Protein AF-A0A0F9RWS5-F1 (afdb_monomer_lite)

Sequence (617 aa):
MSKTLENGSFQDAVGTVVNAGTIEFVLSHDAMIIAGGQVAPTRVTATLDSSGDMPSAFTILANDELTPSGTFYLTTVFDSNGARVFGPERWVFSGATPIDLDTLTPTIIDPAFANPVLQDPSAAQTITGFGLTTTSTAPLTIDTETVGLWNKVRVVDGTKFAQTGVGIQAAIDDLPAAGGTVFLPEATYSVAATITIVKHNVFLVGVGSGLENIQSPTHAPTRIQWTGASGSDMIRWGNVSADRIAGGGAINLELDAADIADRCLHITEFQHMYFERISCFRPVVEGITLDQLATPPTEGACGHSSFHKVQVWARNAAGDNAANGLGIRGTADSDPNGITQIKFYDFRAEVDDGFAIVHVSGDGITFFGVDAFKTGSGSTIRFAPDDSTEPFTVYMKSALFGSIDIVSNLGTGQFIVIETHGGLTQTGTGAGDAHVWRPSDQTRTSNRTEVFNHPYVVAPLEAQASNVPHWIMKQVDFGDMTAAATADTFTLWSLPTNTMIHDIVGTVVTAWAGGSISAAVASVGTNGGAANDLTLDDNFFGTGARYELHDATANGGKGTLLFDATDKFAPHFITSATTIEIQMDLTGDNHVNATAGRARIYALVSRPFGNSTLEAN

Radius of gyration: 44.42 Å; chains: 1; bounding box: 78×74×135 Å

Secondary structure (DSSP, 8-state):
-PEEEE----B-TTS-B-TT-EEEEEESS--EETTT-PBPPSEEEEE--TTSPPPTT-EE--GGGEESTT--EEEEEE-TTS-EEEEEEEE---SSSSEEGGG---B------SS------SS-----SS------SS----SS---S-BTTEEE--SSSS-SBHHHHHHHHHTS-TT-EEEEE-SEEEEESS-EEE-STTEEEEES---TT-TT-----SEEEEE-S-SS-EEEEES-SSSPPEESEEEEEEEEE-TTT-SEEEEEESEES-EEEEEEEE--SSEEEEEE--S--SSS--SB--EEEEEEEEE----STTPPEEEEEE--SSS-TTSSB--EEEEEEEEESSS-SEE---SBS-EEEEEEEEE-SSSEEEEE--SS--S--EEEEEEEEESEEEE-S-PPTT-EEEEE-SS---B----SS---EE-TTGGG------------------TT---SS-EEEEEEEEGGGSPTT-SEEEEEEEEEETTPEEEEEEEEEEEEEESS-EEEEEEEEES----GGG------TTSS-S-EEE--------TT-BSS-TTSPPPS-EE--SSEEEEEEEEEES-SSS--EEEEEEEEEEE-PPP--TTS--

Foldseek 3Di:
DWFFEKFQQDAFPVRHAQAQKKKKWAKPDWWAFQVPRDIADRMDMATAHRRNMGDRPDTHQFQVRIPPHPMWIQMWIAHNVRHTRDTRFTWGGDDHHPDYNVPTDTDDDPVPVVDPDPDDDPDDDDDPPDDDDDPDPDDDDDPDDDDCDDLQEGECPCPNFRLALRSQLVSLVPGPLQHHEYEYEQDEHEYAAEREHAGAAHAYEYPAAPLVDPPDPDGFSAEYAYPHAAPAENYEYHDLDLDAHEHYEYEGYEFEPPLGYQESYEYEFYYNYEAENYEFENHAAEDYEAEYNDDHPDAATAEDYEHYSYEYEQEPDPDPRGYEYYEYAFPLPDRLRGHEQYEYHQYEYETEAYAPYDADEHANYEYHEYHFHYNYDDANYEHDPSNDLDAHEYEDDYADDGEYEYEAPHHEPHEYEDEYPDDYDYDYPHPYPYDYDYPPPLPDDDDDDDDPPDPPPPVPPLPDAAQDWDKDKDKDWLVQDDAQDQKHKDFGDWHAAQKKWQDKWKFWQAWFFFWDQQAKKKKKAADDDDCPPDPDDPPPDPPDRIDIQDDDRDPDDHGDIRADPVSDDPGIDHDRHRTITIMMMGGTDRNNGGDTTMMMMMITIHHDPPPPVPPPD

Structure (mmCIF, N/CA/C/O backbone):
data_AF-A0A0F9RWS5-F1
#
_entry.id   AF-A0A0F9RWS5-F1
#
loop_
_atom_site.group_PDB
_atom_site.id
_atom_site.type_symbol
_atom_site.label_atom_id
_atom_site.label_alt_id
_atom_site.label_comp_id
_atom_site.label_asym_id
_atom_site.label_entity_id
_atom_site.label_seq_id
_atom_site.pdbx_PDB_ins_code
_atom_site.Cartn_x
_atom_site.Cartn_y
_atom_site.Cartn_z
_atom_site.occupancy
_atom_site.B_iso_or_equiv
_atom_site.auth_seq_id
_atom_site.auth_comp_id
_atom_site.auth_asym_id
_atom_site.auth_atom_id
_atom_site.pdbx_PDB_model_num
ATOM 1 N N . MET A 1 1 ? -36.339 -42.881 49.158 1.00 79.25 1 MET A N 1
ATOM 2 C CA . MET A 1 1 ? -36.949 -42.977 50.495 1.00 79.25 1 MET A CA 1
ATOM 3 C C . MET A 1 1 ? -36.616 -41.683 51.197 1.00 79.25 1 MET A C 1
ATOM 5 O O . MET A 1 1 ? -35.447 -41.474 51.459 1.00 79.25 1 MET A O 1
ATOM 9 N N . SER A 1 2 ? -37.601 -40.835 51.493 1.00 92.81 2 SER A N 1
ATOM 10 C CA . SER A 1 2 ? -37.343 -39.513 52.081 1.00 92.81 2 SER A CA 1
ATOM 11 C C . SER A 1 2 ? -36.365 -39.570 53.262 1.00 92.81 2 SER A C 1
ATOM 13 O O . SER A 1 2 ? -36.495 -40.443 54.125 1.00 92.81 2 SER A O 1
ATOM 15 N N . LYS A 1 3 ? -35.415 -38.636 53.308 1.00 96.88 3 LYS A N 1
ATOM 16 C CA . LYS A 1 3 ? -34.406 -38.522 54.367 1.00 96.88 3 LYS A CA 1
ATOM 17 C C . LYS A 1 3 ? -34.879 -37.563 55.445 1.00 96.88 3 LYS A C 1
ATOM 19 O O . LYS A 1 3 ? -35.546 -36.579 55.134 1.00 96.88 3 LYS A O 1
ATOM 24 N N . THR A 1 4 ? -34.548 -37.848 56.697 1.00 97.62 4 THR A N 1
ATOM 25 C CA . THR A 1 4 ? -34.790 -36.936 57.815 1.00 97.62 4 THR A CA 1
ATOM 26 C C . THR A 1 4 ? -33.747 -35.822 57.831 1.00 97.62 4 THR A C 1
ATOM 28 O O . THR A 1 4 ? -32.583 -36.067 57.511 1.00 97.62 4 THR A O 1
ATOM 31 N N . LEU A 1 5 ? -34.165 -34.610 58.193 1.00 97.50 5 LEU A N 1
ATOM 32 C CA . LEU A 1 5 ? -33.266 -33.485 58.472 1.00 97.50 5 LEU A CA 1
ATOM 33 C C . LEU A 1 5 ? -33.192 -33.266 59.986 1.00 97.50 5 LEU A C 1
ATOM 35 O O . LEU A 1 5 ? -34.203 -33.428 60.668 1.00 97.50 5 LEU A O 1
ATOM 39 N N . GLU A 1 6 ? -32.026 -32.883 60.497 1.00 97.38 6 GLU A N 1
ATOM 40 C CA . GLU A 1 6 ? -31.828 -32.543 61.911 1.00 97.38 6 GLU A CA 1
ATOM 41 C C . GLU A 1 6 ? -30.923 -31.314 62.085 1.00 97.38 6 GLU A C 1
ATOM 43 O O . GLU A 1 6 ? -30.228 -30.917 61.147 1.00 97.38 6 GLU A O 1
ATOM 48 N N . ASN A 1 7 ? -30.961 -30.720 63.283 1.00 96.88 7 ASN A N 1
ATOM 49 C CA . ASN A 1 7 ? -30.227 -29.506 63.673 1.00 96.88 7 ASN A CA 1
ATOM 50 C C . ASN A 1 7 ? -30.513 -28.299 62.750 1.00 96.88 7 ASN A C 1
ATOM 52 O O . ASN A 1 7 ? -31.608 -28.192 62.184 1.00 96.88 7 ASN A O 1
ATOM 56 N N . GLY A 1 8 ? -29.564 -27.366 62.629 1.00 95.00 8 GLY A N 1
ATOM 57 C CA . GLY A 1 8 ? -29.637 -26.146 61.825 1.00 95.00 8 GLY A CA 1
ATOM 58 C C . GLY A 1 8 ? -29.327 -24.891 62.635 1.00 95.00 8 GLY A C 1
ATOM 59 O O . GLY A 1 8 ? -28.749 -23.950 62.088 1.00 95.00 8 GLY A O 1
ATOM 60 N N . SER A 1 9 ? -29.715 -24.870 63.920 1.00 96.44 9 SER A N 1
ATOM 61 C CA . SER A 1 9 ? -29.430 -23.796 64.880 1.00 96.44 9 SER A CA 1
ATOM 62 C C . SER A 1 9 ? -29.606 -22.389 64.295 1.00 96.44 9 SER A C 1
ATOM 64 O O . SER A 1 9 ? -28.772 -21.498 64.493 1.00 96.44 9 SER A O 1
ATOM 66 N N . PHE A 1 10 ? -30.689 -22.177 63.537 1.00 97.31 10 PHE A N 1
ATOM 67 C CA . PHE A 1 10 ? -30.873 -20.949 62.772 1.00 97.31 10 PHE A CA 1
ATOM 68 C C . PHE A 1 10 ? -31.019 -19.745 63.704 1.00 97.31 10 PHE A C 1
ATOM 70 O O . PHE A 1 10 ? -31.822 -19.738 64.643 1.00 97.31 10 PHE A O 1
ATOM 77 N N . GLN A 1 11 ? -30.259 -18.695 63.403 1.00 97.62 11 GLN A N 1
ATOM 78 C CA . GLN A 1 11 ? -30.258 -17.427 64.125 1.00 97.62 11 GLN A CA 1
ATOM 79 C C . GLN A 1 11 ? -30.484 -16.269 63.151 1.00 97.62 11 GLN A C 1
ATOM 81 O O . GLN A 1 11 ? -30.148 -16.358 61.969 1.00 97.62 11 GLN A O 1
ATOM 86 N N . ASP A 1 12 ? -31.062 -15.176 63.642 1.00 95.94 12 ASP A N 1
ATOM 87 C CA . ASP A 1 12 ? -31.137 -13.923 62.898 1.00 95.94 12 ASP A CA 1
ATOM 88 C C . ASP A 1 12 ? -29.772 -13.209 62.836 1.00 95.94 12 ASP A C 1
ATOM 90 O O . ASP A 1 12 ? -28.776 -13.638 63.422 1.00 95.94 12 ASP A O 1
ATOM 94 N N . ALA A 1 13 ? -29.719 -12.073 62.137 1.00 94.56 13 ALA A N 1
ATOM 95 C CA . ALA A 1 13 ? -28.492 -11.291 61.974 1.00 94.56 13 ALA A CA 1
ATOM 96 C C . ALA A 1 13 ? -27.904 -10.733 63.292 1.00 94.56 13 ALA A C 1
ATOM 98 O O . ALA A 1 13 ? -26.780 -10.230 63.288 1.00 94.56 13 ALA A O 1
ATOM 99 N N . VAL A 1 14 ? -28.644 -10.787 64.404 1.00 95.81 14 VAL A N 1
ATOM 100 C CA . VAL A 1 14 ? -28.212 -10.340 65.739 1.00 95.81 14 VAL A CA 1
ATOM 101 C C . VAL A 1 14 ? -27.806 -11.536 66.621 1.00 95.81 14 VAL A C 1
ATOM 103 O O . VAL A 1 14 ? -27.342 -11.345 67.744 1.00 95.81 14 VAL A O 1
ATOM 106 N N . GLY A 1 15 ? -27.925 -12.768 66.116 1.00 95.81 15 GLY A N 1
ATOM 107 C CA . GLY A 1 15 ? -27.637 -13.997 66.857 1.00 95.81 15 GLY A CA 1
ATOM 108 C C . GLY A 1 15 ? -28.808 -14.485 67.716 1.00 95.81 15 GLY A C 1
ATOM 109 O O . GLY A 1 15 ? -28.620 -15.337 68.585 1.00 95.81 15 GLY A O 1
ATOM 110 N N . THR A 1 16 ? -30.019 -13.952 67.520 1.00 97.00 16 THR A N 1
ATOM 111 C CA . THR A 1 16 ? -31.215 -14.451 68.209 1.00 97.00 16 THR A CA 1
ATOM 112 C C . THR A 1 16 ? -31.704 -15.710 67.511 1.00 97.00 16 THR A C 1
ATOM 114 O O . THR A 1 16 ? -31.925 -15.707 66.303 1.00 97.00 16 THR A O 1
ATOM 117 N N . VAL A 1 17 ? -31.913 -16.780 68.274 1.00 97.75 17 VAL A N 1
ATOM 118 C CA . VAL A 1 17 ? -32.488 -18.034 67.772 1.00 97.75 17 VAL A CA 1
ATOM 119 C C . VAL A 1 17 ? -33.854 -17.794 67.123 1.00 97.75 17 VAL A C 1
ATOM 121 O O . VAL A 1 17 ? -34.723 -17.137 67.704 1.00 97.75 17 VAL A O 1
ATOM 124 N N . VAL A 1 18 ? -34.068 -18.380 65.944 1.00 97.75 18 VAL A N 1
ATOM 125 C CA . VAL A 1 18 ? -35.318 -18.284 65.176 1.00 97.75 18 VAL A CA 1
ATOM 126 C C . VAL A 1 18 ? -36.371 -19.257 65.742 1.00 97.75 18 VAL A C 1
ATOM 128 O O . VAL A 1 18 ? -36.806 -20.206 65.091 1.00 97.75 18 VAL A O 1
ATOM 131 N N . ASN A 1 19 ? -36.783 -19.026 66.991 1.00 97.31 19 ASN A N 1
ATOM 132 C CA . ASN A 1 19 ? -37.771 -19.844 67.701 1.00 97.31 19 ASN A CA 1
ATOM 133 C C . ASN A 1 19 ? -39.143 -19.784 67.008 1.00 97.31 19 ASN A C 1
ATOM 135 O O . ASN A 1 19 ? -39.688 -18.693 66.803 1.00 97.31 19 ASN A O 1
ATOM 139 N N . ALA A 1 20 ? -39.711 -20.953 66.690 1.00 96.50 20 ALA A N 1
ATOM 140 C CA . ALA A 1 20 ? -40.995 -21.090 65.995 1.00 96.50 20 ALA A CA 1
ATOM 141 C C . ALA A 1 20 ? -41.047 -20.369 64.631 1.00 96.50 20 ALA A C 1
ATOM 143 O O . ALA A 1 20 ? -42.126 -20.009 64.153 1.00 96.50 20 ALA A O 1
ATOM 144 N N . GLY A 1 21 ? -39.888 -20.151 64.002 1.00 97.81 21 GLY A N 1
ATOM 145 C CA . GLY A 1 21 ? -39.811 -19.693 62.620 1.00 97.81 21 GLY A CA 1
ATOM 146 C C . GLY A 1 21 ? -40.215 -20.770 61.622 1.00 97.81 21 GLY A C 1
ATOM 147 O O . GLY A 1 21 ? -40.541 -21.903 61.983 1.00 97.81 21 GLY A O 1
ATOM 148 N N . THR A 1 22 ? -40.173 -20.425 60.340 1.00 98.31 22 THR A N 1
ATOM 149 C CA . THR A 1 22 ? -40.426 -21.376 59.254 1.00 98.31 22 THR A CA 1
ATOM 150 C C . THR A 1 22 ? -39.248 -21.433 58.303 1.00 98.31 22 THR A C 1
ATOM 152 O O . THR A 1 22 ? -38.677 -20.409 57.949 1.00 98.31 22 THR A O 1
ATOM 155 N N . ILE A 1 23 ? -38.890 -22.634 57.869 1.00 98.25 23 ILE A N 1
ATOM 156 C CA . ILE A 1 23 ? -37.922 -22.856 56.799 1.00 98.25 23 ILE A CA 1
ATOM 157 C C . ILE A 1 23 ? -38.653 -23.420 55.590 1.00 98.25 23 ILE A C 1
ATOM 159 O O . ILE A 1 23 ? -39.467 -24.339 55.699 1.00 98.25 23 ILE A O 1
ATOM 163 N N . GLU A 1 24 ? -38.394 -22.823 54.436 1.00 98.31 24 GLU A N 1
ATOM 164 C CA . GLU A 1 24 ? -38.979 -23.182 53.156 1.00 98.31 24 GLU A CA 1
ATOM 165 C C . GLU A 1 24 ? -37.900 -23.735 52.231 1.00 98.31 24 GLU A C 1
ATOM 167 O O . GLU A 1 24 ? -36.889 -23.078 51.990 1.00 98.31 24 GLU A O 1
ATOM 172 N N . PHE A 1 25 ? -38.159 -24.916 51.672 1.00 98.00 25 PHE A N 1
ATOM 173 C CA . PHE A 1 25 ? -37.342 -25.559 50.653 1.00 98.00 25 PHE A CA 1
ATOM 174 C C . PHE A 1 25 ? -38.109 -25.569 49.329 1.00 98.00 25 PHE A C 1
ATOM 176 O O . PHE A 1 25 ? -39.151 -26.223 49.223 1.00 98.00 25 PHE A O 1
ATOM 183 N N . VAL A 1 26 ? -37.598 -24.874 48.310 1.00 97.69 26 VAL A N 1
ATOM 184 C CA . VAL A 1 26 ? -38.180 -24.864 46.956 1.00 97.69 26 VAL A CA 1
ATOM 185 C C . VAL A 1 26 ? -37.253 -25.580 45.983 1.00 97.69 26 VAL A C 1
ATOM 187 O O . VAL A 1 26 ? -36.113 -25.170 45.800 1.00 97.69 26 VAL A O 1
ATOM 190 N N . LEU A 1 27 ? -37.724 -26.645 45.344 1.00 97.56 27 LEU A N 1
ATOM 191 C CA . LEU A 1 27 ? -36.936 -27.402 44.376 1.00 97.56 27 LEU A CA 1
ATOM 192 C C . LEU A 1 27 ? -36.651 -26.556 43.120 1.00 97.56 27 LEU A C 1
ATOM 194 O O . LEU A 1 27 ? -37.535 -25.861 42.620 1.00 97.56 27 LEU A O 1
ATOM 198 N N . SER A 1 28 ? -35.426 -26.633 42.594 1.00 96.06 28 SER A N 1
ATOM 199 C CA . SER A 1 28 ? -34.939 -25.831 41.459 1.00 96.06 28 SER A CA 1
ATOM 200 C C . SER A 1 28 ? -35.735 -25.994 40.161 1.00 96.06 28 SER A C 1
ATOM 202 O O . SER A 1 28 ? -35.737 -25.097 39.321 1.00 96.06 28 SER A O 1
ATOM 204 N N . HIS A 1 29 ? -36.366 -27.149 39.973 1.00 93.81 29 HIS A N 1
ATOM 205 C CA . HIS A 1 29 ? -37.244 -27.488 38.855 1.00 93.81 29 HIS A CA 1
ATOM 206 C C . HIS A 1 29 ? -38.007 -28.773 39.197 1.00 93.81 29 HIS A C 1
ATOM 208 O O . HIS A 1 29 ? -37.617 -29.496 40.116 1.00 93.81 29 HIS A O 1
ATOM 214 N N . ASP A 1 30 ? -39.059 -29.088 38.441 1.00 95.62 30 ASP A N 1
ATOM 215 C CA . ASP A 1 30 ? -39.782 -30.350 38.601 1.00 95.62 30 ASP A CA 1
ATOM 216 C C . ASP A 1 30 ? -38.818 -31.545 38.500 1.00 95.62 30 ASP A C 1
ATOM 218 O O . ASP A 1 30 ? -37.906 -31.582 37.664 1.00 95.62 30 ASP A O 1
ATOM 222 N N . ALA A 1 31 ? -39.010 -32.523 39.381 1.00 96.69 31 ALA A N 1
ATOM 223 C CA . ALA A 1 31 ? -38.247 -33.762 39.400 1.00 96.69 31 ALA A CA 1
ATOM 224 C C . ALA A 1 31 ? -39.155 -34.935 39.767 1.00 96.69 31 ALA A C 1
ATOM 226 O O . ALA A 1 31 ? -40.204 -34.764 40.385 1.00 96.69 31 ALA A O 1
ATOM 227 N N . MET A 1 32 ? -38.744 -36.141 39.402 1.00 96.12 32 MET A N 1
ATOM 228 C CA . MET A 1 32 ? -39.403 -37.392 39.747 1.00 96.12 32 MET A CA 1
ATOM 229 C C . MET A 1 32 ? -38.599 -38.144 40.805 1.00 96.12 32 MET A C 1
ATOM 231 O O . MET A 1 32 ? -37.370 -38.130 40.799 1.00 96.12 32 MET A O 1
ATOM 235 N N . ILE A 1 33 ? -39.291 -38.857 41.687 1.00 96.38 33 ILE A N 1
ATOM 236 C CA . ILE A 1 33 ? -38.675 -39.744 42.677 1.00 96.38 33 ILE A CA 1
ATOM 237 C C . ILE A 1 33 ? -38.151 -40.994 41.962 1.00 96.38 33 ILE A C 1
ATOM 239 O O . ILE A 1 33 ? -38.939 -41.739 41.373 1.00 96.38 33 ILE A O 1
ATOM 243 N N . ILE A 1 34 ? -36.850 -41.279 42.064 1.00 93.94 34 ILE A N 1
ATOM 244 C CA . ILE A 1 34 ? -36.201 -42.405 41.361 1.00 93.94 34 ILE A CA 1
ATOM 245 C C . ILE A 1 34 ? -36.878 -43.751 41.680 1.00 93.94 34 ILE A C 1
ATOM 247 O O . ILE A 1 34 ? -37.097 -44.568 40.791 1.00 93.94 34 ILE A O 1
ATOM 251 N N . ALA A 1 35 ? -37.256 -43.979 42.941 1.00 90.31 35 ALA A N 1
ATOM 252 C CA . ALA A 1 35 ? -37.804 -45.257 43.403 1.00 90.31 35 ALA A CA 1
ATOM 253 C C . ALA A 1 35 ? -39.303 -45.477 43.102 1.00 90.31 35 ALA A C 1
ATOM 255 O O . ALA A 1 35 ? -39.814 -46.561 43.378 1.00 90.31 35 ALA A O 1
ATOM 256 N N . GLY A 1 36 ? -40.028 -44.478 42.581 1.00 84.19 36 GLY A N 1
ATOM 257 C CA . GLY A 1 36 ? -41.494 -44.560 42.473 1.00 84.19 36 GLY A CA 1
ATOM 258 C C . GLY A 1 36 ? -42.148 -43.753 41.353 1.00 84.19 36 GLY A C 1
ATOM 259 O O . GLY A 1 36 ? -43.361 -43.836 41.193 1.00 84.19 36 GLY A O 1
ATOM 260 N N . GLY A 1 37 ? -41.385 -42.968 40.587 1.00 84.12 37 GLY A N 1
ATOM 261 C CA . GLY A 1 37 ? -41.868 -42.246 39.407 1.00 84.12 37 GLY A CA 1
ATOM 262 C C . GLY A 1 37 ? -42.876 -41.120 39.674 1.00 84.12 37 GLY A C 1
ATOM 263 O O . GLY A 1 37 ? -43.407 -40.554 38.726 1.00 84.12 37 GLY A O 1
ATOM 264 N N . GLN A 1 38 ? -43.162 -40.779 40.932 1.00 89.44 38 GLN A N 1
ATOM 265 C CA . GLN A 1 38 ? -44.035 -39.653 41.274 1.00 89.44 38 GLN A CA 1
ATOM 266 C C . GLN A 1 38 ? -43.280 -38.325 41.181 1.00 89.44 38 GLN A C 1
ATOM 268 O O . GLN A 1 38 ? -42.076 -38.282 41.434 1.00 89.44 38 GLN A O 1
ATOM 273 N N . VAL A 1 39 ? -43.993 -37.249 40.844 1.00 91.81 39 VAL A N 1
ATOM 274 C CA . VAL A 1 39 ? -43.450 -35.883 40.852 1.00 91.81 39 VAL A CA 1
ATOM 275 C C . VAL A 1 39 ? -43.158 -35.475 42.298 1.00 91.81 39 VAL A C 1
ATOM 277 O O . VAL A 1 39 ? -44.025 -35.582 43.165 1.00 91.81 39 VAL A O 1
ATOM 280 N N . ALA A 1 40 ? -41.927 -35.047 42.563 1.00 93.88 40 ALA A N 1
ATOM 281 C CA . ALA A 1 40 ? -41.498 -34.554 43.862 1.00 93.88 40 ALA A CA 1
ATOM 282 C C . ALA A 1 40 ? -42.213 -33.231 44.197 1.00 93.88 40 ALA A C 1
ATOM 284 O O . ALA A 1 40 ? -42.385 -32.399 43.304 1.00 93.88 40 ALA A O 1
ATOM 285 N N . PRO A 1 41 ? -42.612 -32.991 45.459 1.00 93.88 41 PRO A N 1
ATOM 286 C CA . PRO A 1 41 ? -43.183 -31.710 45.853 1.00 93.88 41 PRO A CA 1
ATOM 287 C C . PRO A 1 41 ? -42.212 -30.560 45.569 1.00 93.88 41 PRO A C 1
ATOM 289 O O . PRO A 1 41 ? -41.086 -30.551 46.065 1.00 93.88 41 PRO A O 1
ATOM 292 N N . THR A 1 42 ? -42.666 -29.566 44.804 1.00 96.06 42 THR A N 1
ATOM 293 C CA . THR A 1 42 ? -41.857 -28.392 44.444 1.00 96.06 42 THR A CA 1
ATOM 294 C C . THR A 1 42 ? -41.530 -27.520 45.658 1.00 96.06 42 THR A C 1
ATOM 296 O O . THR A 1 42 ? -40.530 -26.814 45.649 1.00 96.06 42 THR A O 1
ATOM 299 N N . ARG A 1 43 ? -42.359 -27.552 46.710 1.00 97.81 43 ARG A N 1
ATOM 300 C CA . ARG A 1 43 ? -42.190 -26.762 47.936 1.00 97.81 43 ARG A CA 1
ATOM 301 C C . ARG A 1 43 ? -42.480 -27.617 49.163 1.00 97.81 43 ARG A C 1
ATOM 303 O O . ARG A 1 43 ? -43.519 -28.273 49.215 1.00 97.81 43 ARG A O 1
ATOM 310 N N . VAL A 1 44 ? -41.596 -27.562 50.154 1.00 97.50 44 VAL A N 1
ATOM 311 C CA . VAL A 1 44 ? -41.782 -28.191 51.468 1.00 97.50 44 VAL A CA 1
ATOM 312 C C . VAL A 1 44 ? -41.431 -27.173 52.549 1.00 97.50 44 VAL A C 1
ATOM 314 O O . VAL A 1 44 ? -40.452 -26.443 52.407 1.00 97.50 44 VAL A O 1
ATOM 317 N N . THR A 1 45 ? -42.225 -27.105 53.615 1.00 97.88 45 THR A N 1
ATOM 318 C CA . THR A 1 45 ? -42.005 -26.183 54.735 1.00 97.88 45 THR A CA 1
ATOM 319 C C . THR A 1 45 ? -41.943 -26.935 56.060 1.00 97.88 45 THR A C 1
ATOM 321 O O . THR A 1 45 ? -42.652 -27.924 56.251 1.00 97.88 45 THR A O 1
ATOM 324 N N . ALA A 1 46 ? -41.107 -26.457 56.980 1.00 97.94 46 ALA A N 1
ATOM 325 C CA . ALA A 1 46 ? -41.051 -26.932 58.360 1.00 97.94 46 ALA A CA 1
ATOM 326 C C . ALA A 1 46 ? -41.106 -25.754 59.335 1.00 97.94 46 ALA A C 1
ATOM 328 O O . ALA A 1 46 ? -40.613 -24.669 59.029 1.00 97.94 46 ALA A O 1
ATOM 329 N N . THR A 1 47 ? -41.689 -25.975 60.511 1.00 98.19 47 THR A N 1
ATOM 330 C CA . THR A 1 47 ? -41.597 -25.039 61.638 1.00 98.19 47 THR A CA 1
ATOM 331 C C . THR A 1 47 ? -40.392 -25.424 62.486 1.00 98.19 47 THR A C 1
ATOM 333 O O . THR A 1 47 ? -40.280 -26.587 62.869 1.00 98.19 47 THR A O 1
ATOM 336 N N . LEU A 1 48 ? -39.511 -24.466 62.762 1.00 98.06 48 LEU A N 1
ATOM 337 C CA . LEU A 1 48 ? -38.344 -24.654 63.623 1.00 98.06 48 LEU A CA 1
ATOM 338 C C . LEU A 1 48 ? -38.773 -24.770 65.091 1.00 98.06 48 LEU A C 1
ATOM 340 O O . LEU A 1 48 ? -39.792 -24.201 65.493 1.00 98.06 48 LEU A O 1
ATOM 344 N N . ASP A 1 49 ? -38.010 -25.503 65.896 1.00 97.81 49 ASP A N 1
ATOM 345 C CA . ASP A 1 49 ? -38.291 -25.647 67.324 1.00 97.81 49 ASP A CA 1
ATOM 346 C C . ASP A 1 49 ? -37.816 -24.433 68.154 1.00 97.81 49 ASP A C 1
ATOM 348 O O . ASP A 1 49 ? -37.484 -23.369 67.623 1.00 97.81 49 ASP A O 1
ATOM 352 N N . SER A 1 50 ? -37.815 -24.560 69.487 1.00 97.50 50 SER A N 1
ATOM 353 C CA . SER A 1 50 ? -37.389 -23.473 70.378 1.00 97.50 50 SER A CA 1
ATOM 354 C C . SER A 1 50 ? -35.898 -23.142 70.323 1.00 97.50 50 SER A C 1
ATOM 356 O O . SER A 1 50 ? -35.513 -22.065 70.776 1.00 97.50 50 SER A O 1
ATOM 358 N N . SER A 1 51 ? -35.082 -24.054 69.798 1.00 97.38 51 SER A N 1
ATOM 359 C CA . SER A 1 51 ? -33.640 -23.900 69.602 1.00 97.38 51 SER A CA 1
ATOM 360 C C . SER A 1 51 ? -33.296 -23.417 68.189 1.00 97.38 51 SER A C 1
ATOM 362 O O . SER A 1 51 ? -32.132 -23.143 67.911 1.00 97.38 51 SER A O 1
ATOM 364 N N . GLY A 1 52 ? -34.296 -23.240 67.315 1.00 97.31 52 GLY A N 1
ATOM 365 C CA . GLY A 1 52 ? -34.074 -22.911 65.908 1.00 97.31 52 GLY A CA 1
ATOM 366 C C . GLY A 1 52 ? -33.634 -24.125 65.090 1.00 97.31 52 GLY A C 1
ATOM 367 O O . GLY A 1 52 ? -33.085 -23.945 64.007 1.00 97.31 52 GLY A O 1
ATOM 368 N N . ASP A 1 53 ? -33.865 -25.338 65.596 1.00 97.94 53 ASP A N 1
ATOM 369 C CA . ASP A 1 53 ? -33.496 -26.588 64.938 1.00 97.94 53 ASP A CA 1
ATOM 370 C C . ASP A 1 53 ? -34.673 -27.179 64.151 1.00 97.94 53 ASP A C 1
ATOM 372 O O . ASP A 1 53 ? -35.852 -26.871 64.379 1.00 97.94 53 ASP A O 1
ATOM 376 N N . MET A 1 54 ? -34.353 -28.064 63.207 1.00 97.88 54 MET A N 1
ATOM 377 C CA . MET A 1 54 ? -35.344 -28.863 62.496 1.00 97.88 54 MET A CA 1
ATOM 378 C C . MET A 1 54 ? -36.033 -29.878 63.416 1.00 97.88 54 MET A C 1
ATOM 380 O O . MET A 1 54 ? -35.359 -30.586 64.168 1.00 97.88 54 MET A O 1
ATOM 384 N N . PRO A 1 55 ? -37.362 -30.069 63.299 1.00 96.81 55 PRO A N 1
ATOM 385 C CA . PRO A 1 55 ? -38.040 -31.160 63.988 1.00 96.81 55 PRO A CA 1
ATOM 386 C C . PRO A 1 55 ? -37.460 -32.517 63.569 1.00 96.81 55 PRO A C 1
ATOM 388 O O . PRO A 1 55 ? -37.437 -32.833 62.382 1.00 96.81 55 PRO A O 1
ATOM 391 N N . SER A 1 56 ? -37.090 -33.366 64.532 1.00 90.12 56 SER A N 1
ATOM 392 C CA . SER A 1 56 ? -36.404 -34.655 64.293 1.00 90.12 56 SER A CA 1
ATOM 393 C C . SER A 1 56 ? -37.154 -35.659 63.400 1.00 90.12 56 SER A C 1
ATOM 395 O O . SER A 1 56 ? -36.566 -36.619 62.905 1.00 90.12 56 SER A O 1
ATOM 397 N N . ALA A 1 57 ? -38.456 -35.457 63.182 1.00 92.69 57 ALA A N 1
ATOM 398 C CA . ALA A 1 57 ? -39.291 -36.275 62.301 1.00 92.69 57 ALA A CA 1
ATOM 399 C C . ALA A 1 57 ? -39.513 -35.661 60.906 1.00 92.69 57 ALA A C 1
ATOM 401 O O . ALA A 1 57 ? -40.210 -36.257 60.081 1.00 92.69 57 ALA A O 1
ATOM 402 N N . PHE A 1 58 ? -38.983 -34.467 60.631 1.00 97.56 58 PHE A N 1
ATOM 403 C CA . PHE A 1 58 ? -39.159 -33.826 59.336 1.00 97.56 58 PHE A CA 1
ATOM 404 C C . PHE A 1 58 ? -38.394 -34.591 58.260 1.00 97.56 58 PHE A C 1
ATOM 406 O O . PHE A 1 58 ? -37.220 -34.912 58.432 1.00 97.56 58 PHE A O 1
ATOM 413 N N . THR A 1 59 ? -39.058 -34.865 57.137 1.00 97.19 59 THR A N 1
ATOM 414 C CA . THR A 1 59 ? -38.470 -35.596 56.013 1.00 97.19 59 THR A CA 1
ATOM 415 C C . THR A 1 59 ? -38.521 -34.781 54.727 1.00 97.19 59 THR A C 1
ATOM 417 O O . THR A 1 59 ? -39.472 -34.042 54.480 1.00 97.19 59 THR A O 1
ATOM 420 N N . ILE A 1 60 ? -37.499 -34.943 53.889 1.00 97.44 60 ILE A N 1
ATOM 421 C CA . ILE A 1 60 ? -37.382 -34.326 52.567 1.00 97.44 60 ILE A CA 1
ATOM 422 C C . ILE A 1 60 ? -36.924 -35.365 51.538 1.00 97.44 60 ILE A C 1
ATOM 424 O O . ILE A 1 60 ? -36.282 -36.361 51.877 1.00 97.44 60 ILE A O 1
ATOM 428 N N . LEU A 1 61 ? -37.252 -35.155 50.265 1.00 97.69 61 LEU A N 1
ATOM 429 C CA . LEU A 1 61 ? -36.666 -35.931 49.172 1.00 97.69 61 LEU A CA 1
ATOM 430 C C . LEU A 1 61 ? -35.286 -35.351 48.858 1.00 97.69 61 LEU A C 1
ATOM 432 O O . LEU A 1 61 ? -35.184 -34.231 48.371 1.00 97.69 61 LEU A O 1
ATOM 436 N N . ALA A 1 62 ? -34.218 -36.082 49.159 1.00 97.31 62 ALA A N 1
ATOM 437 C CA . ALA A 1 62 ? -32.868 -35.583 48.912 1.00 97.31 62 ALA A CA 1
ATOM 438 C C . ALA A 1 62 ? -32.523 -35.597 47.410 1.00 97.31 62 ALA A C 1
ATOM 440 O O . ALA A 1 62 ? -33.102 -36.355 46.633 1.00 97.31 62 ALA A O 1
ATOM 441 N N . ASN A 1 63 ? -31.581 -34.757 46.978 1.00 97.12 63 ASN A N 1
ATOM 442 C CA . ASN A 1 63 ? -31.257 -34.551 45.562 1.00 97.12 63 ASN A CA 1
ATOM 443 C C . ASN A 1 63 ? -30.670 -35.797 44.879 1.00 97.12 63 ASN A C 1
ATOM 445 O O . ASN A 1 63 ? -30.786 -35.938 43.665 1.00 97.12 63 ASN A O 1
ATOM 449 N N . ASP A 1 64 ? -30.094 -36.723 45.648 1.00 96.56 64 ASP A N 1
ATOM 450 C CA . ASP A 1 64 ? -29.649 -38.044 45.189 1.00 96.56 64 ASP A CA 1
ATOM 451 C C . ASP A 1 64 ? -30.789 -39.077 45.056 1.00 96.56 64 ASP A C 1
ATOM 453 O O . ASP A 1 64 ? -30.558 -40.203 44.619 1.00 96.56 64 ASP A O 1
ATOM 457 N N . GLU A 1 65 ? -32.030 -38.696 45.374 1.00 96.69 65 GLU A N 1
ATOM 458 C CA . GLU A 1 65 ? -33.242 -39.510 45.199 1.00 96.69 65 GLU A CA 1
ATOM 459 C C . GLU A 1 65 ? -34.163 -39.004 44.079 1.00 96.69 65 GLU A C 1
ATOM 461 O O . GLU A 1 65 ? -35.245 -39.563 43.852 1.00 96.69 65 GLU A O 1
ATOM 466 N N . LEU A 1 66 ? -33.741 -37.943 43.387 1.00 96.88 66 LEU A N 1
ATOM 467 C CA . LEU A 1 66 ? -34.514 -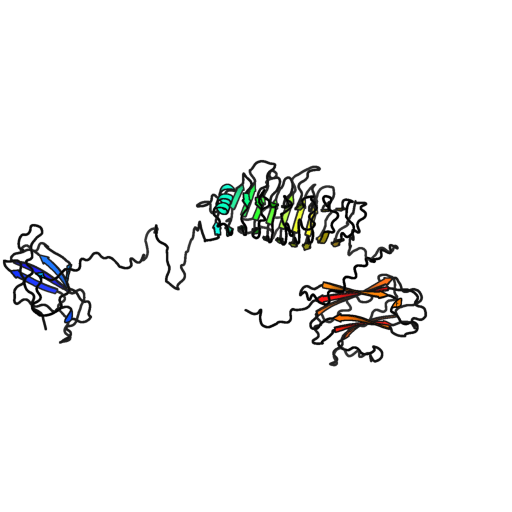37.217 42.386 1.00 96.88 66 LEU A CA 1
ATOM 468 C C . LEU A 1 66 ? -33.904 -37.363 40.984 1.00 96.88 66 LEU A C 1
ATOM 470 O O . LEU A 1 66 ? -32.687 -37.388 40.814 1.00 96.88 66 LEU A O 1
ATOM 474 N N . THR A 1 67 ? -34.763 -37.423 39.965 1.00 95.06 67 THR A N 1
ATOM 475 C CA . THR A 1 67 ? -34.386 -37.380 38.544 1.00 95.06 67 THR A CA 1
ATOM 476 C C . THR A 1 67 ? -35.175 -36.285 37.808 1.00 95.06 67 THR A C 1
ATOM 478 O O . THR A 1 67 ? -36.385 -36.203 38.001 1.00 95.06 67 THR A O 1
ATOM 481 N N . PRO A 1 68 ? -34.557 -35.442 36.960 1.00 95.06 68 PRO A N 1
ATOM 482 C CA . PRO A 1 68 ? -33.155 -35.492 36.545 1.00 95.06 68 PRO A CA 1
ATOM 483 C C . PRO A 1 68 ? -32.185 -35.113 37.674 1.00 95.06 68 PRO A C 1
ATOM 485 O O . PRO A 1 68 ? -32.541 -34.400 38.610 1.00 95.06 68 PRO A O 1
ATOM 488 N N . SER A 1 69 ? -30.951 -35.616 37.591 1.00 93.94 69 SER A N 1
ATOM 489 C CA . SER A 1 69 ? -29.863 -35.231 38.498 1.00 93.94 69 SER A CA 1
ATOM 490 C C . SER A 1 69 ? -29.538 -33.738 38.378 1.00 93.94 69 SER A C 1
ATOM 492 O O . SER A 1 69 ? -29.797 -33.131 37.342 1.00 93.94 69 SER A O 1
ATOM 494 N N . GLY A 1 70 ? -28.892 -33.160 39.394 1.00 92.94 70 GLY A N 1
ATOM 495 C CA . GLY A 1 70 ? -28.522 -31.737 39.401 1.00 92.94 70 GLY A CA 1
ATOM 496 C C . GLY A 1 70 ? -29.592 -30.816 39.991 1.00 92.94 70 GLY A C 1
ATOM 497 O O . GLY A 1 70 ? -29.418 -29.599 39.974 1.00 92.94 70 GLY A O 1
ATOM 498 N N . THR A 1 71 ? -30.659 -31.392 40.553 1.00 95.75 71 THR A N 1
ATOM 499 C CA . THR A 1 71 ? -31.602 -30.652 41.394 1.00 95.75 71 THR A CA 1
ATOM 500 C C . THR A 1 71 ? -30.900 -30.058 42.616 1.00 95.75 71 THR A C 1
ATOM 502 O O . THR A 1 71 ? -29.899 -30.583 43.111 1.00 95.75 71 THR A O 1
ATOM 505 N N . PHE A 1 72 ? -31.464 -28.974 43.128 1.00 95.81 72 PHE A N 1
ATOM 506 C CA . PHE A 1 72 ? -31.118 -28.393 44.420 1.00 95.81 72 PHE A CA 1
ATOM 507 C C . PHE A 1 72 ? -32.356 -27.737 45.031 1.00 95.81 72 PHE A C 1
ATOM 509 O O . PHE A 1 72 ? -33.349 -27.516 44.338 1.00 95.81 72 PHE A O 1
ATOM 516 N N . TYR A 1 73 ? -32.299 -27.415 46.318 1.00 96.62 73 TYR A N 1
ATOM 517 C CA . TYR A 1 73 ? -33.334 -26.642 46.994 1.00 96.62 73 TYR A CA 1
ATOM 518 C C . TYR A 1 73 ? -32.879 -25.195 47.184 1.00 96.62 73 TYR A C 1
ATOM 520 O O . TYR A 1 73 ? -31.740 -24.944 47.569 1.00 96.62 73 TYR A O 1
ATOM 528 N N . LEU A 1 74 ? -33.767 -24.245 46.897 1.00 95.81 74 LEU A N 1
ATOM 529 C CA . LEU A 1 74 ? -33.679 -22.866 47.355 1.00 95.81 74 LEU A CA 1
ATOM 530 C C . LEU A 1 74 ? -34.270 -22.804 48.762 1.00 95.81 74 LEU A C 1
ATOM 532 O O . LEU A 1 74 ? -35.483 -22.944 48.933 1.00 95.81 74 LEU A O 1
ATOM 536 N N . THR A 1 75 ? -33.402 -22.623 49.749 1.00 96.00 75 THR A N 1
ATOM 537 C CA . THR A 1 75 ? -33.748 -22.618 51.170 1.00 96.00 75 THR A CA 1
ATOM 538 C C . THR A 1 75 ? -33.894 -21.189 51.671 1.00 96.00 75 THR A C 1
ATOM 540 O O . THR A 1 75 ? -32.967 -20.392 51.530 1.00 96.00 75 THR A O 1
ATOM 543 N N . THR A 1 76 ? -35.039 -20.856 52.266 1.00 96.88 76 THR A N 1
ATOM 544 C CA . THR A 1 76 ? -35.299 -19.550 52.895 1.00 96.88 76 THR A CA 1
ATOM 545 C C . THR A 1 76 ? -35.816 -19.757 54.312 1.00 96.88 76 THR A C 1
ATOM 547 O O . THR A 1 76 ? -36.721 -20.561 54.510 1.00 96.88 76 THR A O 1
ATOM 550 N N . VAL A 1 77 ? -35.276 -19.028 55.289 1.00 97.62 77 VAL A N 1
ATOM 551 C CA . VAL A 1 77 ? -35.747 -19.073 56.683 1.00 97.62 77 VAL A CA 1
ATOM 552 C C . VAL A 1 77 ? -36.459 -17.769 57.015 1.00 97.62 77 VAL A C 1
ATOM 554 O O . VAL A 1 77 ? -35.973 -16.679 56.699 1.00 97.62 77 VAL A O 1
ATOM 557 N N . PHE A 1 78 ? -37.604 -17.890 57.672 1.00 98.25 78 PHE A N 1
ATOM 558 C CA . PHE A 1 78 ? -38.435 -16.807 58.171 1.00 98.25 78 PHE A CA 1
ATOM 559 C C . PHE A 1 78 ? -38.576 -16.912 59.691 1.00 98.25 78 PHE A C 1
ATOM 561 O O . PHE A 1 78 ? -38.637 -18.014 60.237 1.00 98.25 78 PHE A O 1
ATOM 568 N N . ASP A 1 79 ? -38.666 -15.776 60.374 1.00 98.19 79 ASP A N 1
ATOM 569 C CA . ASP A 1 79 ? -39.009 -15.723 61.794 1.00 98.19 79 ASP A CA 1
ATOM 570 C C . ASP A 1 79 ? -40.490 -16.067 62.049 1.00 98.19 79 ASP A C 1
ATOM 572 O O . ASP A 1 79 ? -41.275 -16.314 61.128 1.00 98.19 79 ASP A O 1
ATOM 576 N N . SER A 1 80 ? -40.892 -16.084 63.321 1.00 97.38 80 SER A N 1
ATOM 577 C CA . SER A 1 80 ? -42.275 -16.365 63.732 1.00 97.38 80 SER A CA 1
ATOM 578 C C . SER A 1 80 ? -43.288 -15.284 63.318 1.00 97.38 80 SER A C 1
ATOM 580 O O . SER A 1 80 ? -44.494 -15.528 63.376 1.00 97.38 80 SER A O 1
ATOM 582 N N . ASN A 1 81 ? -42.829 -14.115 62.852 1.00 97.19 81 ASN A N 1
ATOM 583 C CA . ASN A 1 81 ? -43.664 -13.058 62.272 1.00 97.19 81 ASN A CA 1
ATOM 584 C C . ASN A 1 81 ? -43.746 -13.143 60.734 1.00 97.19 81 ASN A C 1
ATOM 586 O O . ASN A 1 81 ? -44.452 -12.345 60.115 1.00 97.19 81 ASN A O 1
ATOM 590 N N . GLY A 1 82 ? -43.029 -14.083 60.108 1.00 96.38 82 GLY A N 1
ATOM 591 C CA . GLY A 1 82 ? -42.944 -14.241 58.656 1.00 96.38 82 GLY A CA 1
ATOM 592 C C . GLY A 1 82 ? -41.918 -13.329 57.972 1.00 96.38 82 GLY A C 1
ATOM 593 O O . GLY A 1 82 ? -41.915 -13.242 56.743 1.00 96.38 82 GLY A O 1
ATOM 594 N N . ALA A 1 83 ? -41.045 -12.644 58.718 1.00 96.44 83 ALA A N 1
ATOM 595 C CA . ALA A 1 83 ? -39.953 -11.862 58.147 1.00 96.44 83 ALA A CA 1
ATOM 596 C C . ALA A 1 83 ? -38.772 -12.772 57.781 1.00 96.44 83 ALA A C 1
ATOM 598 O O . ALA A 1 83 ? -38.394 -13.654 58.544 1.00 96.44 83 ALA A O 1
ATOM 599 N N . ARG A 1 84 ? -38.165 -12.563 56.607 1.00 96.88 84 ARG A N 1
ATOM 600 C CA . ARG A 1 84 ? -37.024 -13.369 56.145 1.00 96.88 84 ARG A CA 1
ATOM 601 C C . ARG A 1 84 ? -35.769 -13.059 56.965 1.00 96.88 84 ARG A C 1
ATOM 603 O O . ARG A 1 84 ? -35.325 -11.913 56.972 1.00 96.88 84 ARG A O 1
ATOM 610 N N . VAL A 1 85 ? -35.167 -14.087 57.557 1.00 96.56 85 VAL A N 1
ATOM 611 C CA . VAL A 1 85 ? -33.933 -13.993 58.361 1.00 96.56 85 VAL A CA 1
ATOM 612 C C . VAL A 1 85 ? -32.710 -14.582 57.653 1.00 96.56 85 VAL A C 1
ATOM 614 O O . VAL A 1 85 ? -31.596 -14.134 57.903 1.00 96.56 85 VAL A O 1
ATOM 617 N N . PHE A 1 86 ? -32.907 -15.522 56.723 1.00 94.38 86 PHE A N 1
ATOM 618 C CA . PHE A 1 86 ? -31.838 -16.170 55.954 1.00 94.38 86 PHE A CA 1
ATOM 619 C C . PHE A 1 86 ? -32.330 -16.582 54.555 1.00 94.38 86 PHE A C 1
ATOM 621 O O . PHE A 1 86 ? -33.517 -16.863 54.369 1.00 94.38 86 PHE A O 1
ATOM 628 N N . GLY A 1 87 ? -31.428 -16.649 53.572 1.00 92.06 87 GLY A N 1
ATOM 629 C CA . GLY A 1 87 ? -31.732 -17.100 52.209 1.00 92.06 87 GLY A CA 1
ATOM 630 C C . GLY A 1 87 ? -32.352 -16.050 51.263 1.00 92.06 87 GLY A C 1
ATOM 631 O O . GLY A 1 87 ? -32.499 -14.876 51.626 1.00 92.06 87 GLY A O 1
ATOM 632 N N . PRO A 1 88 ? -32.726 -16.447 50.027 1.00 93.19 88 PRO A N 1
ATOM 633 C CA . PRO A 1 88 ? -32.671 -17.812 49.497 1.00 93.19 88 PRO A CA 1
ATOM 634 C C . PRO A 1 88 ? -31.239 -18.281 49.200 1.00 93.19 88 PRO A C 1
ATOM 636 O O . PRO A 1 88 ? -30.464 -17.550 48.590 1.00 93.19 88 PRO A O 1
ATOM 639 N N . GLU A 1 89 ? -30.906 -19.516 49.570 1.00 93.12 89 GLU A N 1
ATOM 640 C CA . GLU A 1 89 ? -29.615 -20.145 49.263 1.00 93.12 89 GLU A CA 1
ATOM 641 C C . GLU A 1 89 ? -29.774 -21.509 48.600 1.00 93.12 89 GLU A C 1
ATOM 643 O O . GLU A 1 89 ? -30.768 -22.199 48.809 1.00 93.12 89 GLU A O 1
ATOM 648 N N . ARG A 1 90 ? -28.779 -21.919 47.803 1.00 92.62 90 ARG A N 1
ATOM 649 C CA . ARG A 1 90 ? -28.774 -23.222 47.135 1.00 92.62 90 ARG A CA 1
ATOM 650 C C . ARG A 1 90 ? -28.209 -24.298 48.056 1.00 92.62 90 ARG A C 1
ATOM 652 O O . ARG A 1 90 ? -27.011 -24.308 48.348 1.00 92.62 90 ARG A O 1
ATOM 659 N N . TRP A 1 91 ? -29.056 -25.241 48.442 1.00 95.56 91 TRP A N 1
ATOM 660 C CA . TRP A 1 91 ? -28.693 -26.396 49.255 1.00 95.56 91 TRP A CA 1
ATOM 661 C C . TRP A 1 91 ? -28.861 -27.686 48.450 1.00 95.56 91 TRP A C 1
ATOM 663 O O . TRP A 1 91 ? -29.812 -27.842 47.681 1.00 95.56 91 TRP A O 1
ATOM 673 N N . VAL A 1 92 ? -27.912 -28.610 48.606 1.00 95.50 92 VAL A N 1
ATOM 674 C CA . VAL A 1 92 ? -27.956 -29.941 47.989 1.00 95.50 92 VAL A CA 1
ATOM 675 C C . VAL A 1 92 ? -27.951 -30.976 49.104 1.00 95.50 92 VAL A C 1
ATOM 677 O O . VAL A 1 92 ? -26.940 -31.181 49.769 1.00 95.50 92 VAL A O 1
ATOM 680 N N . PHE A 1 93 ? -29.082 -31.640 49.298 1.00 96.00 93 PHE A N 1
ATOM 681 C CA . PHE A 1 93 ? -29.218 -32.735 50.247 1.00 96.00 93 PHE A CA 1
ATOM 682 C C . PHE A 1 93 ? -28.778 -34.034 49.578 1.00 96.00 93 PHE A C 1
ATOM 684 O O . PHE A 1 93 ? -29.305 -34.412 48.535 1.00 96.00 93 PHE A O 1
ATOM 691 N N . SER A 1 94 ? -27.814 -34.733 50.166 1.00 95.69 94 SER A N 1
ATOM 692 C CA . SER A 1 94 ? -27.367 -36.055 49.712 1.00 95.69 94 SER A CA 1
ATOM 693 C C . SER A 1 94 ? -26.736 -36.823 50.877 1.00 95.69 94 SER A C 1
ATOM 695 O O . SER A 1 94 ? -26.447 -36.228 51.911 1.00 95.69 94 SER A O 1
ATOM 697 N N . GLY A 1 95 ? -26.542 -38.140 50.742 1.00 95.31 95 GLY A N 1
ATOM 698 C CA . GLY A 1 95 ? -25.863 -38.953 51.768 1.00 95.31 95 GLY A CA 1
ATOM 699 C C . GLY A 1 95 ? -26.791 -39.757 52.688 1.00 95.31 95 GLY A C 1
ATOM 700 O O . GLY A 1 95 ? -27.924 -40.059 52.327 1.00 95.31 95 GLY A O 1
ATOM 701 N N . ALA A 1 96 ? -26.307 -40.192 53.851 1.00 95.75 96 ALA A N 1
ATOM 702 C CA . ALA A 1 96 ? -27.114 -40.988 54.780 1.00 95.75 96 ALA A CA 1
ATOM 703 C C . ALA A 1 96 ? -28.193 -40.138 55.480 1.00 95.75 96 ALA A C 1
ATOM 705 O O . ALA A 1 96 ? -28.111 -38.916 55.504 1.00 95.75 96 ALA A O 1
ATOM 706 N N . THR A 1 97 ? -29.216 -40.797 56.027 1.00 96.50 97 THR A N 1
ATOM 707 C CA . THR A 1 97 ? -30.230 -40.175 56.891 1.00 96.50 97 THR A CA 1
ATOM 708 C C . THR A 1 97 ? -29.887 -40.467 58.360 1.00 96.50 97 THR A C 1
ATOM 710 O O . THR A 1 97 ? -29.526 -41.616 58.640 1.00 96.50 97 THR A O 1
ATOM 713 N N . PRO A 1 98 ? -30.029 -39.507 59.296 1.00 96.69 98 PRO A N 1
ATOM 714 C CA . PRO A 1 98 ? -30.399 -38.095 59.102 1.00 96.69 98 PRO A CA 1
ATOM 715 C C . PRO A 1 98 ? -29.316 -37.248 58.409 1.00 96.69 98 PRO A C 1
ATOM 717 O O . PRO A 1 98 ? -28.139 -37.596 58.450 1.00 96.69 98 PRO A O 1
ATOM 720 N N . ILE A 1 99 ? -29.724 -36.145 57.773 1.00 97.19 99 ILE A N 1
ATOM 721 C CA . ILE A 1 99 ? -28.819 -35.107 57.257 1.00 97.19 99 ILE A CA 1
ATOM 722 C C . ILE A 1 99 ? -28.771 -33.961 58.270 1.00 97.19 99 ILE A C 1
ATOM 724 O O . ILE A 1 99 ? -29.785 -33.302 58.506 1.00 97.19 99 ILE A O 1
ATOM 728 N N . ASP A 1 100 ? -27.584 -33.723 58.819 1.00 96.75 100 ASP A N 1
ATOM 729 C CA . ASP A 1 100 ? -27.301 -32.651 59.773 1.00 96.75 100 ASP A CA 1
ATOM 730 C C . ASP A 1 100 ? -27.102 -31.309 59.051 1.00 96.75 100 ASP A C 1
ATOM 732 O O . ASP A 1 100 ? -26.137 -31.133 58.293 1.00 96.75 100 ASP A O 1
ATOM 736 N N . LEU A 1 101 ? -28.016 -30.364 59.280 1.00 96.31 101 LEU A N 1
ATOM 737 C CA . LEU A 1 101 ? -27.987 -29.053 58.635 1.00 96.31 101 LEU A CA 1
ATOM 738 C C . LEU A 1 101 ? -26.816 -28.174 59.092 1.00 96.31 101 LEU A C 1
ATOM 740 O O . LEU A 1 101 ? -26.382 -27.336 58.302 1.00 96.31 101 LEU A O 1
ATOM 744 N N . ASP A 1 102 ? -26.245 -28.399 60.280 1.00 94.69 102 ASP A N 1
ATOM 745 C CA . ASP A 1 102 ? -25.091 -27.627 60.777 1.00 94.69 102 ASP A CA 1
ATOM 746 C C . ASP A 1 102 ? -23.822 -27.903 59.956 1.00 94.69 102 ASP A C 1
ATOM 748 O O . ASP A 1 102 ? -22.879 -27.109 59.930 1.00 94.69 102 ASP A O 1
ATOM 752 N N . THR A 1 103 ? -23.788 -29.047 59.267 1.00 93.50 103 THR A N 1
ATOM 753 C CA . THR A 1 103 ? -22.650 -29.473 58.441 1.00 93.50 103 THR A CA 1
ATOM 754 C C . THR A 1 103 ? -22.791 -29.087 56.971 1.00 93.50 103 THR A C 1
ATOM 756 O O . THR A 1 103 ? -21.820 -29.170 56.210 1.00 93.50 103 THR A O 1
ATOM 759 N N . LEU A 1 104 ? -23.982 -28.653 56.543 1.00 92.69 104 LEU A N 1
ATOM 760 C CA . LEU A 1 104 ? -24.204 -28.227 55.168 1.00 92.69 104 LEU A CA 1
ATOM 761 C C . LEU A 1 104 ? -23.534 -26.877 54.941 1.00 92.69 104 LEU A C 1
ATOM 763 O O . LEU A 1 104 ? -23.908 -25.868 55.523 1.00 92.69 104 LEU A O 1
ATOM 767 N N . THR A 1 105 ? -22.549 -26.849 54.046 1.00 86.25 105 THR A N 1
ATOM 768 C CA . THR A 1 105 ? -21.961 -25.595 53.568 1.00 86.25 105 THR A CA 1
ATOM 769 C C . THR A 1 105 ? -22.787 -25.090 52.384 1.00 86.25 105 THR A C 1
ATOM 771 O O . THR A 1 105 ? -22.784 -25.743 51.332 1.00 86.25 105 THR A O 1
ATOM 774 N N . PRO A 1 106 ? -23.493 -23.954 52.497 1.00 79.69 106 PRO A N 1
ATOM 775 C CA . PRO A 1 106 ? -24.259 -23.430 51.380 1.00 79.69 106 PRO A CA 1
ATOM 776 C C . PRO A 1 106 ? -23.349 -23.028 50.223 1.00 79.69 106 PRO A C 1
ATOM 778 O O . PRO A 1 106 ? -22.280 -22.447 50.417 1.00 79.69 106 PRO A O 1
ATOM 781 N N . THR A 1 107 ? -23.769 -23.314 48.990 1.00 79.56 107 THR A N 1
ATOM 782 C CA . THR A 1 107 ? -23.047 -22.812 47.815 1.00 79.56 107 THR A CA 1
ATOM 783 C C . THR A 1 107 ? -23.556 -21.405 47.515 1.00 79.56 107 THR A C 1
ATOM 785 O O . THR A 1 107 ? -24.670 -21.246 47.014 1.00 79.56 107 THR A O 1
ATOM 788 N N . ILE A 1 108 ? -22.764 -20.386 47.862 1.00 68.75 108 ILE A N 1
ATOM 789 C CA . ILE A 1 108 ? -23.097 -18.976 47.616 1.00 68.75 108 ILE A CA 1
ATOM 790 C C . ILE A 1 108 ? -23.319 -18.760 46.113 1.00 68.75 108 ILE A C 1
ATOM 792 O O . ILE A 1 108 ? -22.486 -19.132 45.286 1.00 68.75 108 ILE A O 1
ATOM 796 N N . ILE A 1 109 ? -24.448 -18.137 45.771 1.00 52.69 109 ILE A N 1
ATOM 797 C CA . ILE A 1 109 ? -24.743 -17.649 44.425 1.00 52.69 109 ILE A CA 1
ATOM 798 C C . ILE A 1 109 ? -24.066 -16.283 44.287 1.00 52.69 109 ILE A C 1
ATOM 800 O O . ILE A 1 109 ? -24.688 -15.253 44.523 1.00 52.69 109 ILE A O 1
ATOM 804 N N . ASP A 1 110 ? -22.797 -16.253 43.901 1.00 50.06 110 ASP A N 1
ATOM 805 C CA . ASP A 1 110 ? -22.424 -15.212 42.949 1.00 50.06 110 ASP A CA 1
ATOM 806 C C . ASP A 1 110 ? -22.733 -15.838 41.587 1.00 50.06 110 ASP A C 1
ATOM 808 O O . ASP A 1 110 ? -22.237 -16.942 41.328 1.00 50.06 110 ASP A O 1
ATOM 812 N N . PRO A 1 111 ? -23.591 -15.263 40.726 1.00 54.28 111 PRO A N 1
ATOM 813 C CA . PRO A 1 111 ? -23.680 -15.689 39.340 1.00 54.28 111 PRO A CA 1
ATOM 814 C C . PRO A 1 111 ? -22.374 -15.304 38.630 1.00 54.28 111 PRO A C 1
ATOM 816 O O . PRO A 1 111 ? -22.352 -14.515 37.689 1.00 54.28 111 PRO A O 1
ATOM 819 N N . ALA A 1 112 ? -21.264 -15.895 39.066 1.00 50.75 112 ALA A N 1
ATOM 820 C CA . ALA A 1 112 ? -20.066 -16.050 38.288 1.00 50.75 112 ALA A CA 1
ATOM 821 C C . ALA A 1 112 ? -20.452 -16.983 37.143 1.00 50.75 112 ALA A C 1
ATOM 823 O O . ALA A 1 112 ? -20.275 -18.201 37.191 1.00 50.75 112 ALA A O 1
ATOM 824 N N . PHE A 1 113 ? -21.057 -16.403 36.108 1.00 54.47 113 PHE A N 1
ATOM 825 C CA . PHE A 1 113 ? -21.092 -17.023 34.804 1.00 54.47 113 PHE A CA 1
ATOM 826 C C . PHE A 1 113 ? -19.634 -17.297 34.468 1.00 54.47 113 PHE A C 1
ATOM 828 O O . PHE A 1 113 ? -18.881 -16.374 34.180 1.00 54.47 113 PHE A O 1
ATOM 835 N N . ALA A 1 114 ? -19.216 -18.561 34.550 1.00 50.81 114 ALA A N 1
ATOM 836 C CA . ALA A 1 114 ? -17.836 -18.953 34.271 1.00 50.81 114 ALA A CA 1
ATOM 837 C C . ALA A 1 114 ? -17.394 -18.537 32.854 1.00 50.81 114 ALA A C 1
ATOM 839 O O . ALA A 1 114 ? -16.205 -18.501 32.568 1.00 50.81 114 ALA A O 1
ATOM 840 N N . ASN A 1 115 ? -18.361 -18.176 32.000 1.00 58.94 115 ASN A N 1
ATOM 841 C CA . ASN A 1 115 ? -18.182 -17.558 30.700 1.00 58.94 115 ASN A CA 1
ATOM 842 C C . ASN A 1 115 ? -19.242 -16.450 30.524 1.00 58.94 115 ASN A C 1
ATOM 844 O O . ASN A 1 115 ? -20.336 -16.758 30.042 1.00 58.94 115 ASN A O 1
ATOM 848 N N . PRO A 1 116 ? -19.003 -15.186 30.919 1.00 60.28 116 PRO A N 1
ATOM 849 C CA . PRO A 1 116 ? -19.902 -14.111 30.524 1.00 60.28 116 PRO A CA 1
ATOM 850 C C . PRO A 1 116 ? -19.845 -14.002 28.997 1.00 60.28 116 PRO A C 1
ATOM 852 O O . PRO A 1 116 ? -18.847 -13.574 28.421 1.00 60.28 116 PRO A O 1
ATOM 855 N N . VAL A 1 117 ? -20.900 -14.457 28.326 1.00 66.69 117 VAL A N 1
ATOM 856 C CA . VAL A 1 117 ? -21.060 -14.247 26.889 1.00 66.69 117 VAL A CA 1
ATOM 857 C C . VAL A 1 117 ? -21.669 -12.865 26.718 1.00 66.69 117 VAL A C 1
ATOM 859 O O . VAL A 1 117 ? -22.735 -12.583 27.263 1.00 66.69 117 VAL A O 1
ATOM 862 N N . LEU A 1 118 ? -20.999 -12.007 25.955 1.00 68.00 118 LEU A N 1
ATOM 863 C CA . LEU A 1 118 ? -21.570 -10.753 25.480 1.00 68.00 118 LEU A CA 1
ATOM 864 C C . LEU A 1 118 ? -22.688 -11.103 24.485 1.00 68.00 118 LEU A C 1
ATOM 866 O O . LEU A 1 118 ? -22.430 -11.348 23.309 1.00 68.00 118 LEU A O 1
ATOM 870 N N . GLN A 1 119 ? -23.921 -11.227 24.965 1.00 69.69 119 GLN A N 1
ATOM 871 C CA . GLN A 1 119 ? -25.084 -11.425 24.107 1.00 69.69 119 GLN A CA 1
ATOM 872 C C . GLN A 1 119 ? -25.775 -10.079 23.937 1.00 69.69 119 GLN A C 1
ATOM 874 O O . GLN A 1 119 ? -26.303 -9.538 24.900 1.00 69.69 119 GLN A O 1
ATOM 879 N N . ASP A 1 120 ? -25.722 -9.552 22.714 1.00 73.88 120 ASP A N 1
ATOM 880 C CA . ASP A 1 120 ? -26.464 -8.364 22.280 1.00 73.88 120 ASP A CA 1
ATOM 881 C C . ASP A 1 120 ? -26.262 -7.114 23.165 1.00 73.88 120 ASP A C 1
ATOM 883 O O . ASP A 1 120 ? -27.179 -6.640 23.844 1.00 73.88 120 ASP A O 1
ATOM 887 N N . PRO A 1 121 ? -25.033 -6.573 23.226 1.00 77.81 121 PRO A N 1
ATOM 888 C CA . PRO A 1 121 ? -24.790 -5.361 23.984 1.00 77.81 121 PRO A CA 1
ATOM 889 C C . PRO A 1 121 ? -25.559 -4.178 23.374 1.00 77.81 121 PRO A C 1
ATOM 891 O O . PRO A 1 121 ? -25.294 -3.756 22.253 1.00 77.81 121 PRO A O 1
ATOM 894 N N . SER A 1 122 ? -26.458 -3.570 24.149 1.00 80.31 122 SER A N 1
ATOM 895 C CA . SER A 1 122 ? -27.234 -2.388 23.733 1.00 80.31 122 SER A CA 1
ATOM 896 C C . SER A 1 122 ? -26.413 -1.092 23.628 1.00 80.31 122 SER A C 1
ATOM 898 O O . SER A 1 122 ? -26.941 -0.042 23.262 1.00 80.31 122 SER A O 1
ATOM 900 N N . ALA A 1 123 ? -25.121 -1.151 23.957 1.00 81.38 123 ALA A N 1
ATOM 901 C CA . ALA A 1 123 ? -24.171 -0.047 23.901 1.00 81.38 123 ALA A CA 1
ATOM 902 C C . ALA A 1 123 ? -22.785 -0.550 23.474 1.00 81.38 123 ALA A C 1
ATOM 904 O O . ALA A 1 123 ? -22.477 -1.733 23.629 1.00 81.38 123 ALA A O 1
ATOM 905 N N . ALA A 1 124 ? -21.933 0.361 22.991 1.00 76.19 124 ALA A N 1
ATOM 906 C CA . ALA A 1 124 ? -20.559 0.054 22.599 1.00 76.19 124 ALA A CA 1
ATOM 907 C C . ALA A 1 124 ? -19.798 -0.670 23.721 1.00 76.19 124 ALA A C 1
ATOM 909 O O . ALA A 1 124 ? -19.866 -0.286 24.890 1.00 76.19 124 ALA A O 1
ATOM 910 N N . GLN A 1 125 ? -19.074 -1.721 23.348 1.00 82.88 125 GLN A N 1
ATOM 911 C CA . GLN A 1 125 ? -18.316 -2.556 24.271 1.00 82.88 125 GLN A CA 1
ATOM 912 C C . GLN A 1 125 ? -16.830 -2.320 24.054 1.00 82.88 125 GLN A C 1
ATOM 914 O O . GLN A 1 125 ? -16.361 -2.307 22.917 1.00 82.88 125 GLN A O 1
ATOM 919 N N . THR A 1 126 ? -16.088 -2.172 25.148 1.00 80.06 126 THR A N 1
ATOM 920 C CA . THR A 1 126 ? -14.636 -1.984 25.109 1.00 80.06 126 THR A CA 1
ATOM 921 C C . THR A 1 126 ? -13.969 -3.134 25.848 1.00 80.06 126 THR A C 1
ATOM 923 O O . THR A 1 126 ? -14.147 -3.280 27.055 1.00 80.06 126 THR A O 1
ATOM 926 N N . ILE A 1 127 ? -13.169 -3.931 25.138 1.00 81.00 127 ILE A N 1
ATOM 927 C CA . ILE A 1 127 ? -12.310 -4.957 25.739 1.00 81.00 127 ILE A CA 1
ATOM 928 C C . ILE A 1 127 ? -10.917 -4.345 25.906 1.00 81.00 127 ILE A C 1
ATOM 930 O O . ILE A 1 127 ? -10.258 -4.020 24.921 1.00 81.00 127 ILE A O 1
ATOM 934 N N . THR A 1 128 ? -10.465 -4.164 27.147 1.00 78.75 128 THR A N 1
ATOM 935 C CA . THR A 1 128 ? -9.122 -3.653 27.462 1.00 78.75 128 THR A CA 1
ATOM 936 C C . THR A 1 128 ? -8.294 -4.716 28.180 1.00 78.75 128 THR A C 1
ATOM 938 O O . THR A 1 128 ? -8.813 -5.493 28.974 1.00 78.75 128 THR A O 1
ATOM 941 N N . GLY A 1 129 ? -6.989 -4.771 27.895 1.00 77.50 129 GLY A N 1
ATOM 942 C CA . GLY A 1 129 ? -6.039 -5.628 28.622 1.00 77.50 129 GLY A CA 1
ATOM 943 C C . GLY A 1 129 ? -6.031 -7.117 28.250 1.00 77.50 129 GLY A C 1
ATOM 944 O O . GLY A 1 129 ? -5.199 -7.850 28.778 1.00 77.50 129 GLY A O 1
ATOM 945 N N . PHE A 1 130 ? -6.885 -7.566 27.324 1.00 77.75 130 PHE A N 1
ATOM 946 C CA . PHE A 1 130 ? -6.953 -8.962 26.881 1.00 77.75 130 PHE A CA 1
ATOM 947 C C . PHE A 1 130 ? -7.013 -9.061 25.354 1.00 77.75 130 PHE A C 1
ATOM 949 O O . PHE A 1 130 ? -7.648 -8.238 24.696 1.00 77.75 130 PHE A O 1
ATOM 956 N N . GLY A 1 131 ? -6.364 -10.081 24.786 1.00 74.88 131 GLY A N 1
ATOM 957 C CA . GLY A 1 131 ? -6.507 -10.405 23.368 1.00 74.88 131 GLY A CA 1
ATOM 958 C C . GLY A 1 131 ? -7.861 -11.059 23.095 1.00 74.88 131 GLY A C 1
ATOM 959 O O . GLY A 1 131 ? -8.260 -11.977 23.814 1.00 74.88 131 GLY A O 1
ATOM 960 N N . LEU A 1 132 ? -8.555 -10.625 22.041 1.00 83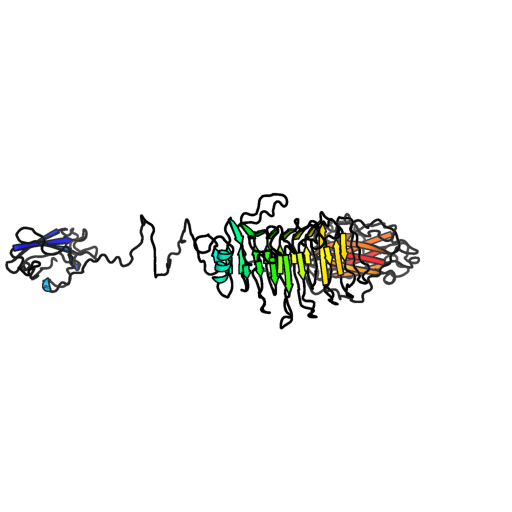.00 132 LEU A N 1
ATOM 961 C CA . LEU A 1 132 ? -9.739 -11.326 21.554 1.00 83.00 132 LEU A CA 1
ATOM 962 C C . LEU A 1 132 ? -9.287 -12.594 20.819 1.00 83.00 132 LEU A C 1
ATOM 964 O O . LEU A 1 132 ? -8.780 -12.524 19.704 1.00 83.00 132 LEU A O 1
ATOM 968 N N . THR A 1 133 ? -9.454 -13.756 21.450 1.00 77.56 133 THR A N 1
ATOM 969 C CA . THR A 1 133 ? -9.226 -15.052 20.796 1.00 77.56 133 THR A CA 1
ATOM 970 C C . THR A 1 133 ? -10.572 -15.629 20.378 1.00 77.56 133 THR A C 1
ATOM 972 O O . THR A 1 133 ? -11.345 -16.074 21.224 1.00 77.56 133 THR A O 1
ATOM 975 N N . THR A 1 134 ? -10.870 -15.631 19.080 1.00 77.25 134 THR A N 1
ATOM 976 C CA . THR A 1 134 ? -12.047 -16.318 18.541 1.00 77.25 134 THR A CA 1
ATOM 977 C C . THR A 1 134 ? -11.696 -17.788 18.312 1.00 77.25 134 THR A C 1
ATOM 979 O O . THR A 1 134 ? -10.968 -18.138 17.392 1.00 77.25 134 THR A O 1
ATOM 982 N N . THR A 1 135 ? -12.191 -18.683 19.167 1.00 73.94 135 THR A N 1
ATOM 983 C CA . THR A 1 135 ? -12.011 -20.143 19.001 1.00 73.94 135 THR A CA 1
ATOM 984 C C . THR A 1 135 ? -13.019 -20.763 18.028 1.00 73.94 135 THR A C 1
ATOM 986 O O . THR A 1 135 ? -12.949 -21.950 17.715 1.00 73.94 135 THR A O 1
ATOM 989 N N . SER A 1 136 ? -13.967 -19.957 17.554 1.00 74.00 136 SER A N 1
ATOM 990 C CA . SER A 1 136 ? -14.988 -20.317 16.577 1.00 74.00 136 SER A CA 1
ATOM 991 C C . SER A 1 136 ? -14.392 -20.468 15.174 1.00 74.00 136 SER A C 1
ATOM 993 O O . SER A 1 136 ? -13.620 -19.622 14.732 1.00 74.00 136 SER A O 1
ATOM 995 N N . THR A 1 137 ? -14.814 -21.503 14.442 1.00 70.81 137 THR A N 1
ATOM 996 C CA . THR A 1 137 ? -14.572 -21.634 12.993 1.00 70.81 137 THR A CA 1
ATOM 997 C C . THR A 1 137 ? -15.472 -20.723 12.156 1.00 70.81 137 THR A C 1
ATOM 999 O O . THR A 1 137 ? -15.200 -20.522 10.974 1.00 70.81 137 THR A O 1
ATOM 1002 N N . ALA A 1 138 ? -16.545 -20.176 12.740 1.00 72.50 138 ALA A N 1
ATOM 1003 C CA . ALA A 1 138 ? -17.373 -19.177 12.078 1.00 72.50 138 ALA A CA 1
ATOM 1004 C C . ALA A 1 138 ? -16.603 -17.845 11.959 1.00 72.50 138 ALA A C 1
ATOM 1006 O O . ALA A 1 138 ? -15.947 -17.452 12.932 1.00 72.50 138 ALA A O 1
ATOM 1007 N N . PRO A 1 139 ? -16.688 -17.148 10.808 1.00 69.69 139 PRO A N 1
ATOM 1008 C CA . PRO A 1 139 ? -16.000 -15.880 10.589 1.00 69.69 139 PRO A CA 1
ATOM 1009 C C . PRO A 1 139 ? -16.401 -14.816 11.616 1.00 69.69 139 PRO A C 1
ATOM 1011 O O . PRO A 1 139 ? -17.587 -14.634 11.898 1.00 69.69 139 PRO A O 1
ATOM 1014 N N . LEU A 1 140 ? -15.423 -14.060 12.122 1.00 80.56 140 LEU A N 1
ATOM 1015 C CA . LEU A 1 140 ? -15.701 -12.782 12.771 1.00 80.56 140 LEU A CA 1
ATOM 1016 C C . LEU A 1 140 ? -16.175 -11.811 11.682 1.00 80.56 140 LEU A C 1
ATOM 1018 O O . LEU A 1 140 ? -15.390 -11.419 10.823 1.00 80.56 140 LEU A O 1
ATOM 1022 N N . THR A 1 141 ? -17.460 -11.465 11.693 1.00 72.62 141 THR A N 1
ATOM 1023 C CA . THR A 1 141 ? -18.005 -10.441 10.792 1.00 72.62 141 THR A CA 1
ATOM 1024 C C . THR A 1 141 ? -17.898 -9.094 11.493 1.00 72.62 141 THR A C 1
ATOM 1026 O O . THR A 1 141 ? -18.437 -8.931 12.587 1.00 72.62 141 THR A O 1
ATOM 1029 N N . ILE A 1 142 ? -17.169 -8.156 10.891 1.00 78.50 142 ILE A N 1
ATOM 1030 C CA . ILE A 1 142 ? -17.029 -6.786 11.385 1.00 78.50 142 ILE A CA 1
ATOM 1031 C C . ILE A 1 142 ? -17.663 -5.870 10.339 1.00 78.50 142 ILE A C 1
ATOM 1033 O O . ILE A 1 142 ? -17.087 -5.672 9.273 1.00 78.50 142 ILE A O 1
ATOM 1037 N N . ASP A 1 143 ? -18.856 -5.342 10.626 1.00 72.56 143 ASP A N 1
ATOM 1038 C CA . ASP A 1 143 ? -19.609 -4.514 9.667 1.00 72.56 143 ASP A CA 1
ATOM 1039 C C . ASP A 1 143 ? -18.884 -3.199 9.340 1.00 72.56 143 ASP A C 1
ATOM 1041 O O . ASP A 1 143 ? -18.893 -2.735 8.201 1.00 72.56 143 ASP A O 1
ATOM 1045 N N . THR A 1 144 ? -18.226 -2.607 10.341 1.00 65.06 144 THR A N 1
ATOM 1046 C CA . THR A 1 144 ? -17.368 -1.426 10.193 1.00 65.06 144 THR A CA 1
ATOM 1047 C C . THR A 1 144 ? -16.141 -1.572 11.086 1.00 65.06 144 THR A C 1
ATOM 1049 O O . THR A 1 144 ? -16.273 -1.623 12.310 1.00 65.06 144 THR A O 1
ATOM 1052 N N . GLU A 1 145 ? -14.952 -1.624 10.491 1.00 70.44 145 GLU A N 1
ATOM 1053 C CA . GLU A 1 145 ? -13.680 -1.702 11.213 1.00 70.44 145 GLU A CA 1
ATOM 1054 C C . GLU A 1 145 ? -12.882 -0.412 10.972 1.00 70.44 145 GLU A C 1
ATOM 1056 O O . GLU A 1 145 ? -12.562 -0.070 9.834 1.00 70.44 145 GLU A O 1
ATOM 1061 N N . THR A 1 146 ? -12.545 0.319 12.036 1.00 61.44 146 THR A N 1
ATOM 1062 C CA . THR A 1 146 ? -11.534 1.386 11.979 1.00 61.44 146 THR A CA 1
ATOM 1063 C C . THR A 1 146 ? -10.243 0.821 12.546 1.00 61.44 146 THR A C 1
ATOM 1065 O O . THR A 1 146 ? -10.040 0.778 13.761 1.00 61.44 146 THR A O 1
ATOM 1068 N N . VAL A 1 147 ? -9.384 0.318 11.662 1.00 60.25 147 VAL A N 1
ATOM 1069 C CA . VAL A 1 147 ? -8.148 -0.359 12.056 1.00 60.25 147 VAL A CA 1
ATOM 1070 C C . VAL A 1 147 ? -6.980 0.598 11.976 1.00 60.25 147 VAL A C 1
ATOM 1072 O O . VAL A 1 147 ? -6.455 0.882 10.903 1.00 60.25 147 VAL A O 1
ATOM 1075 N N . GLY A 1 148 ? -6.476 1.016 13.132 1.00 57.81 148 GLY A N 1
ATOM 1076 C CA . GLY A 1 148 ? -5.190 1.708 13.170 1.00 57.81 148 GLY A CA 1
ATOM 1077 C C . GLY A 1 148 ? -3.990 0.785 12.880 1.00 57.81 148 GLY A C 1
ATOM 1078 O O . GLY A 1 148 ? -2.896 1.274 12.586 1.00 57.81 148 GLY A O 1
ATOM 1079 N N . LEU A 1 149 ? -4.157 -0.538 13.028 1.00 64.81 149 LEU A N 1
ATOM 1080 C CA . LEU A 1 149 ? -3.103 -1.560 12.992 1.00 64.81 149 LEU A CA 1
ATOM 1081 C C . LEU A 1 149 ? -3.618 -2.929 12.516 1.00 64.81 149 LEU A C 1
ATOM 1083 O O . LEU A 1 149 ? -4.201 -3.673 13.300 1.00 64.81 149 LEU A O 1
ATOM 1087 N N . TRP A 1 150 ? -3.289 -3.331 11.291 1.00 79.50 150 TRP A N 1
ATOM 1088 C CA . TRP A 1 150 ? -3.093 -4.756 10.985 1.00 79.50 150 TRP A CA 1
ATOM 1089 C C . TRP A 1 150 ? -1.587 -5.000 10.951 1.00 79.50 150 TRP A C 1
ATOM 1091 O O . TRP A 1 150 ? -0.852 -4.092 10.582 1.00 79.50 150 TRP A O 1
ATOM 1101 N N . ASN A 1 151 ? -1.085 -6.168 11.367 1.00 81.19 151 ASN A N 1
ATOM 1102 C CA . ASN A 1 151 ? 0.343 -6.373 11.696 1.00 81.19 151 ASN A CA 1
ATOM 1103 C C . ASN A 1 151 ? 1.345 -5.612 10.798 1.00 81.19 151 ASN A C 1
ATOM 1105 O O . ASN A 1 151 ? 2.217 -4.904 11.306 1.00 81.19 151 ASN A O 1
ATOM 1109 N N . LYS A 1 152 ? 1.168 -5.674 9.474 1.00 90.94 152 LYS A N 1
ATOM 1110 C CA . LYS A 1 152 ? 1.997 -4.968 8.484 1.00 90.94 152 LYS A CA 1
ATOM 1111 C C . LYS A 1 152 ? 1.239 -3.939 7.636 1.00 90.94 152 LYS A C 1
ATOM 1113 O O . LYS A 1 152 ? 1.760 -3.544 6.607 1.00 90.94 152 LYS A O 1
ATOM 1118 N N . VAL A 1 153 ? 0.039 -3.514 8.028 1.00 95.12 153 VAL A N 1
ATOM 1119 C CA . VAL A 1 153 ? -0.723 -2.456 7.347 1.00 95.12 153 VAL A CA 1
ATOM 1120 C C . VAL A 1 153 ? -0.995 -1.306 8.314 1.00 95.12 153 VAL A C 1
ATOM 1122 O O . VAL A 1 153 ? -1.373 -1.519 9.469 1.00 95.12 153 VAL A O 1
ATOM 1125 N N . ARG A 1 154 ? -0.778 -0.078 7.852 1.00 94.50 154 ARG A N 1
ATOM 1126 C CA . ARG A 1 154 ? -1.134 1.163 8.545 1.00 94.50 154 ARG A CA 1
ATOM 1127 C C . ARG A 1 154 ? -2.092 1.937 7.663 1.00 94.50 154 ARG A C 1
ATOM 1129 O O . ARG A 1 154 ? -1.831 2.062 6.475 1.00 94.50 154 ARG A O 1
ATOM 1136 N N . VAL A 1 155 ? -3.182 2.437 8.229 1.00 95.38 155 VAL A N 1
ATOM 1137 C CA . VAL A 1 155 ? -4.183 3.207 7.484 1.00 95.38 155 VAL A CA 1
ATOM 1138 C C . VAL A 1 155 ? -4.122 4.659 7.930 1.00 95.38 155 VAL A C 1
ATOM 1140 O O . VAL A 1 155 ? -4.276 4.935 9.116 1.00 95.38 155 VAL A O 1
ATOM 1143 N N . VAL A 1 156 ? -3.909 5.590 7.001 1.00 95.62 156 VAL A N 1
ATOM 1144 C CA . VAL A 1 156 ? -3.903 7.030 7.305 1.00 95.62 156 VAL A CA 1
ATOM 1145 C C . VAL A 1 156 ? -5.329 7.580 7.249 1.00 95.62 156 VAL A C 1
ATOM 1147 O O . VAL A 1 156 ? -5.724 8.230 6.282 1.00 95.62 156 VAL A O 1
ATOM 1150 N N . ASP A 1 157 ? -6.103 7.256 8.286 1.00 92.88 157 ASP A N 1
ATOM 1151 C CA . ASP A 1 157 ? -7.551 7.485 8.411 1.00 92.88 157 ASP A CA 1
ATOM 1152 C C . ASP A 1 157 ? -7.946 8.816 9.077 1.00 92.88 157 ASP A C 1
ATOM 1154 O O . ASP A 1 157 ? -9.128 9.085 9.284 1.00 92.88 157 ASP A O 1
ATOM 1158 N N . GLY A 1 158 ? -6.975 9.635 9.483 1.00 93.00 158 GLY A N 1
ATOM 1159 C CA . GLY A 1 158 ? -7.219 10.870 10.229 1.00 93.00 158 GLY A CA 1
ATOM 1160 C C . GLY A 1 158 ? -7.508 10.676 11.723 1.00 93.00 158 GLY A C 1
ATOM 1161 O O . GLY A 1 158 ? -7.536 11.672 12.444 1.00 93.00 158 GLY A O 1
ATOM 1162 N N . THR A 1 159 ? -7.664 9.437 12.204 1.00 91.31 159 THR A N 1
ATOM 1163 C CA . THR A 1 159 ? -7.908 9.118 13.620 1.00 91.31 159 THR A CA 1
ATOM 1164 C C . THR A 1 159 ? -6.621 8.699 14.316 1.00 91.31 159 THR A C 1
ATOM 1166 O O . THR A 1 159 ? -6.183 9.374 15.247 1.00 91.31 159 THR A O 1
ATOM 1169 N N . LYS A 1 160 ? -5.985 7.603 13.872 1.00 91.56 160 LYS A N 1
ATOM 1170 C CA . LYS A 1 160 ? -4.697 7.172 14.446 1.00 91.56 160 LYS A CA 1
ATOM 1171 C C . LYS A 1 160 ? -3.539 7.944 13.824 1.00 91.56 160 LYS A C 1
ATOM 1173 O O . LYS A 1 160 ? -2.647 8.406 14.532 1.00 91.56 160 LYS A O 1
ATOM 1178 N N . PHE A 1 161 ? -3.556 8.071 12.502 1.00 95.56 161 PHE A N 1
ATOM 1179 C CA . PHE A 1 161 ? -2.554 8.811 11.748 1.00 95.56 161 PHE A CA 1
ATOM 1180 C C . PHE A 1 161 ? -3.251 9.959 11.025 1.00 95.56 161 PHE A C 1
ATOM 1182 O O . PHE A 1 161 ? -4.179 9.732 10.251 1.00 95.56 161 PHE A O 1
ATOM 1189 N N . ALA A 1 162 ? -2.823 11.194 11.295 1.00 97.38 162 ALA A N 1
ATOM 1190 C CA . ALA A 1 162 ? -3.435 12.386 10.714 1.00 97.38 162 ALA A CA 1
ATOM 1191 C C . ALA A 1 162 ? -3.443 12.325 9.176 1.00 97.38 162 ALA A C 1
ATOM 1193 O O . ALA A 1 162 ? -2.478 11.878 8.565 1.00 97.38 162 ALA A O 1
ATOM 1194 N N . GLN A 1 163 ? -4.493 12.829 8.530 1.00 97.25 163 GLN A N 1
ATOM 1195 C CA . GLN A 1 163 ? -4.617 12.841 7.066 1.00 97.25 163 GLN A CA 1
ATOM 1196 C C . GLN A 1 163 ? -3.750 13.947 6.420 1.00 97.25 163 GLN A C 1
ATOM 1198 O O . GLN A 1 163 ? -4.232 14.838 5.726 1.00 97.25 163 GLN A O 1
ATOM 1203 N N . THR A 1 164 ? -2.450 13.933 6.712 1.00 98.12 164 THR A N 1
ATOM 1204 C CA . THR A 1 164 ? -1.429 14.906 6.296 1.00 98.12 164 THR A CA 1
ATOM 1205 C C . THR A 1 164 ? -0.099 14.189 6.061 1.00 98.12 164 THR A C 1
ATOM 1207 O O . THR A 1 164 ? 0.064 13.032 6.450 1.00 98.12 164 THR A O 1
ATOM 1210 N N . GLY A 1 165 ? 0.898 14.877 5.496 1.00 97.94 165 GLY A N 1
ATOM 1211 C CA . GLY A 1 165 ? 2.253 14.329 5.349 1.00 97.94 165 GLY A CA 1
ATOM 1212 C C . GLY A 1 165 ? 2.877 13.866 6.670 1.00 97.94 165 GLY A C 1
ATOM 1213 O O . GLY A 1 165 ? 3.572 12.855 6.696 1.00 97.94 165 GLY A O 1
ATOM 1214 N N . VAL A 1 166 ? 2.559 14.537 7.785 1.00 98.19 166 VAL A N 1
ATOM 1215 C CA . VAL A 1 166 ? 3.021 14.132 9.125 1.00 98.19 166 VAL A CA 1
ATOM 1216 C C . VAL A 1 166 ? 2.432 12.781 9.527 1.00 98.19 166 VAL A C 1
ATOM 1218 O O . VAL A 1 166 ? 3.146 11.945 10.073 1.00 98.19 166 VAL A O 1
ATOM 1221 N N . GLY A 1 167 ? 1.148 12.536 9.249 1.00 98.00 167 GLY A N 1
ATOM 1222 C CA . GLY A 1 167 ? 0.543 11.243 9.561 1.00 98.00 167 GLY A CA 1
ATOM 1223 C C . GLY A 1 167 ? 0.988 10.127 8.620 1.00 98.00 167 GLY A C 1
ATOM 1224 O O . GLY A 1 167 ? 1.161 9.005 9.086 1.00 98.00 167 GLY A O 1
ATOM 1225 N N . ILE A 1 168 ? 1.273 10.427 7.346 1.00 98.50 168 ILE A N 1
ATOM 1226 C CA . ILE A 1 168 ? 1.910 9.461 6.435 1.00 98.50 168 ILE A CA 1
ATOM 1227 C C . ILE A 1 168 ? 3.286 9.052 6.979 1.00 98.50 168 ILE A C 1
ATOM 1229 O O . ILE A 1 168 ? 3.557 7.858 7.096 1.00 98.50 168 ILE A O 1
ATOM 1233 N N . GLN A 1 169 ? 4.126 10.016 7.377 1.00 98.31 169 GLN A N 1
ATOM 1234 C CA . GLN A 1 169 ? 5.432 9.712 7.969 1.00 98.31 169 GLN A CA 1
ATOM 1235 C C . GLN A 1 169 ? 5.288 8.910 9.268 1.00 98.31 169 GLN A C 1
ATOM 1237 O O . GLN A 1 169 ? 5.937 7.882 9.421 1.00 98.31 169 GLN A O 1
ATOM 1242 N N . ALA A 1 170 ? 4.376 9.302 10.163 1.00 97.69 170 ALA A N 1
ATOM 1243 C CA . ALA A 1 170 ? 4.123 8.562 11.398 1.00 97.69 170 ALA A CA 1
ATOM 1244 C C . ALA A 1 170 ? 3.650 7.118 11.135 1.00 97.69 170 ALA A C 1
ATOM 1246 O O . ALA A 1 170 ? 4.023 6.205 11.871 1.00 97.69 170 ALA A O 1
ATOM 1247 N N . ALA A 1 171 ? 2.867 6.887 10.077 1.00 96.94 171 ALA A N 1
ATOM 1248 C CA . ALA A 1 171 ? 2.463 5.548 9.661 1.00 96.94 171 ALA A CA 1
ATOM 1249 C C . ALA A 1 171 ? 3.651 4.724 9.138 1.00 96.94 171 ALA A C 1
ATOM 1251 O O . ALA A 1 171 ? 3.786 3.558 9.505 1.00 96.94 171 ALA A O 1
ATOM 1252 N N . ILE A 1 172 ? 4.541 5.321 8.339 1.00 97.44 172 ILE A N 1
ATOM 1253 C CA . ILE A 1 172 ? 5.790 4.681 7.890 1.00 97.44 172 ILE A CA 1
ATOM 1254 C C . ILE A 1 172 ? 6.675 4.333 9.095 1.00 97.44 172 ILE A C 1
ATOM 1256 O O . ILE A 1 172 ? 7.203 3.220 9.190 1.00 97.44 172 ILE A O 1
ATOM 1260 N N . ASP A 1 173 ? 6.816 5.255 10.044 1.00 96.88 173 ASP A N 1
ATOM 1261 C CA . ASP A 1 173 ? 7.646 5.089 11.235 1.00 96.88 173 ASP A CA 1
ATOM 1262 C C . ASP A 1 173 ? 7.110 3.976 12.151 1.00 96.88 173 ASP A C 1
ATOM 1264 O O . ASP A 1 173 ? 7.904 3.194 12.678 1.00 96.88 173 ASP A O 1
ATOM 1268 N N . ASP A 1 174 ? 5.785 3.818 12.241 1.00 96.06 174 ASP A N 1
ATOM 1269 C CA . ASP A 1 174 ? 5.103 2.768 13.014 1.00 96.06 174 ASP A CA 1
ATOM 1270 C C . ASP A 1 174 ? 5.154 1.372 12.354 1.00 96.06 174 ASP A C 1
ATOM 1272 O O . ASP A 1 174 ? 4.790 0.373 12.983 1.00 96.06 174 ASP A O 1
ATOM 1276 N N . LEU A 1 175 ? 5.595 1.253 11.092 1.00 96.06 175 LEU A N 1
ATOM 1277 C CA . LEU A 1 175 ? 5.799 -0.056 10.459 1.00 96.06 175 LEU A CA 1
ATOM 1278 C C . LEU A 1 175 ? 6.926 -0.851 11.147 1.00 96.06 175 LEU A C 1
ATOM 1280 O O . LEU A 1 175 ? 7.930 -0.263 11.563 1.00 96.06 175 LEU A O 1
ATOM 1284 N N . PRO A 1 176 ? 6.836 -2.195 11.203 1.00 95.12 176 PRO A N 1
ATOM 1285 C CA . PRO A 1 176 ? 7.945 -3.038 11.644 1.00 95.12 176 PRO A CA 1
ATOM 1286 C C . PRO A 1 176 ? 9.225 -2.791 10.833 1.00 95.12 176 PRO A C 1
ATOM 1288 O O . PRO A 1 176 ? 9.173 -2.344 9.689 1.00 95.12 176 PRO A O 1
ATOM 1291 N N . ALA A 1 177 ? 10.382 -3.172 11.382 1.00 94.19 177 ALA A N 1
ATOM 1292 C CA . ALA A 1 177 ? 11.667 -3.059 10.679 1.00 94.19 177 ALA A CA 1
ATOM 1293 C C . ALA A 1 177 ? 11.689 -3.794 9.321 1.00 94.19 177 ALA A C 1
ATOM 1295 O O . ALA A 1 177 ? 12.384 -3.378 8.404 1.00 94.19 177 ALA A O 1
ATOM 1296 N N . ALA A 1 178 ? 10.891 -4.858 9.181 1.00 93.62 178 ALA A N 1
ATOM 1297 C CA . ALA A 1 178 ? 10.746 -5.620 7.940 1.00 93.62 178 ALA A CA 1
ATOM 1298 C C . ALA A 1 178 ? 9.879 -4.934 6.860 1.00 93.62 178 ALA A C 1
ATOM 1300 O O . ALA A 1 178 ? 9.710 -5.517 5.789 1.00 93.62 178 ALA A O 1
ATOM 1301 N N . GLY A 1 179 ? 9.297 -3.765 7.147 1.00 96.06 179 GLY A N 1
ATOM 1302 C CA . GLY A 1 179 ? 8.398 -3.042 6.247 1.00 96.06 179 GLY A CA 1
ATOM 1303 C C . GLY A 1 179 ? 6.920 -3.395 6.406 1.00 96.06 179 GLY A C 1
ATOM 1304 O O . GLY A 1 179 ? 6.482 -3.961 7.414 1.00 96.06 179 GLY A O 1
ATOM 1305 N N . GLY A 1 180 ? 6.146 -3.044 5.383 1.00 96.69 180 GLY A N 1
ATOM 1306 C CA . GLY A 1 180 ? 4.704 -3.241 5.302 1.00 96.69 180 GLY A CA 1
ATOM 1307 C C . GLY A 1 180 ? 4.037 -2.232 4.368 1.00 96.69 180 GLY A C 1
ATOM 1308 O O . GLY A 1 180 ? 4.686 -1.580 3.557 1.00 96.69 180 GLY A O 1
ATOM 1309 N N . THR A 1 181 ? 2.726 -2.097 4.482 1.00 97.56 181 THR A N 1
ATOM 1310 C CA . THR A 1 181 ? 1.905 -1.246 3.627 1.00 97.56 181 THR A CA 1
ATOM 1311 C C . THR A 1 181 ? 1.352 -0.077 4.427 1.00 97.56 181 THR A C 1
ATOM 1313 O O . THR A 1 181 ? 0.755 -0.264 5.485 1.00 97.56 181 THR A O 1
ATOM 1316 N N . VAL A 1 182 ? 1.500 1.132 3.906 1.00 97.69 182 VAL A N 1
ATOM 1317 C CA . VAL A 1 182 ? 0.736 2.300 4.334 1.00 97.69 182 VAL A CA 1
ATOM 1318 C C . VAL A 1 182 ? -0.368 2.523 3.311 1.00 97.69 182 VAL A C 1
ATOM 1320 O O . VAL A 1 182 ? -0.113 2.869 2.159 1.00 97.69 182 VAL A O 1
ATOM 1323 N N . PHE A 1 183 ? -1.599 2.276 3.734 1.00 97.19 183 PHE A N 1
ATOM 1324 C CA . PHE A 1 183 ? -2.795 2.511 2.949 1.00 97.19 183 PHE A CA 1
ATOM 1325 C C . PHE A 1 183 ? -3.292 3.941 3.171 1.00 97.19 183 PHE A C 1
ATOM 1327 O O . PHE A 1 183 ? -3.428 4.403 4.309 1.00 97.19 183 PHE A O 1
ATOM 1334 N N . LEU A 1 184 ? -3.560 4.627 2.068 1.00 97.12 184 LEU A N 1
ATOM 1335 C CA . LEU A 1 184 ? -4.025 6.001 1.998 1.00 97.12 184 LEU A CA 1
ATOM 1336 C C . LEU A 1 184 ? -5.453 5.994 1.426 1.00 97.12 184 LEU A C 1
ATOM 1338 O O . LEU A 1 184 ? -5.617 5.842 0.213 1.00 97.12 184 LEU A O 1
ATOM 1342 N N . PRO A 1 185 ? -6.489 6.112 2.278 1.00 95.88 185 PRO A N 1
ATOM 1343 C CA . PRO A 1 185 ? -7.867 6.308 1.835 1.00 95.88 185 PRO A CA 1
ATOM 1344 C C . PRO A 1 185 ? -8.057 7.482 0.853 1.00 95.88 185 PRO A C 1
ATOM 1346 O O . PRO A 1 185 ? -7.140 8.256 0.570 1.00 95.88 185 PRO A O 1
ATOM 1349 N N . GLU A 1 186 ? -9.269 7.606 0.309 1.00 95.19 186 GLU A N 1
ATOM 1350 C CA . GLU A 1 186 ? -9.625 8.689 -0.615 1.00 95.19 186 GLU A CA 1
ATOM 1351 C C . GLU A 1 186 ? -9.533 10.028 0.115 1.00 95.19 186 GLU A C 1
ATOM 1353 O O . GLU A 1 186 ? -10.247 10.267 1.090 1.00 95.19 186 GLU A O 1
ATOM 1358 N N . ALA A 1 187 ? -8.614 10.878 -0.334 1.00 95.62 187 ALA A N 1
ATOM 1359 C CA . ALA A 1 187 ? -8.284 12.129 0.323 1.00 95.62 187 ALA A CA 1
ATOM 1360 C C . ALA A 1 187 ? -7.241 12.929 -0.467 1.00 95.62 187 ALA A C 1
ATOM 1362 O O . ALA A 1 187 ? -6.439 12.389 -1.230 1.00 95.62 187 ALA A O 1
ATOM 1363 N N . THR A 1 188 ? -7.194 14.236 -0.190 1.00 96.06 188 THR A N 1
ATOM 1364 C CA . THR A 1 188 ? -6.023 15.072 -0.478 1.00 96.06 188 THR A CA 1
ATOM 1365 C C . THR A 1 188 ? -5.189 15.233 0.793 1.00 96.06 188 THR A C 1
ATOM 1367 O O . THR A 1 188 ? -5.664 15.774 1.792 1.00 96.06 188 THR A O 1
ATOM 1370 N N . TYR A 1 189 ? -3.943 14.768 0.754 1.00 97.94 189 TYR A N 1
ATOM 1371 C CA . TYR A 1 189 ? -2.980 14.825 1.848 1.00 97.94 189 TYR A CA 1
ATOM 1372 C C . TYR A 1 189 ? -2.042 16.012 1.641 1.00 97.94 189 TYR A C 1
ATOM 1374 O O . TYR A 1 189 ? -1.232 16.013 0.717 1.00 97.94 189 TYR A O 1
ATOM 1382 N N . SER A 1 190 ? -2.133 17.015 2.514 1.00 97.94 190 SER A N 1
ATOM 1383 C CA . SER A 1 190 ? -1.226 18.168 2.498 1.00 97.94 190 SER A CA 1
ATOM 1384 C C . SER A 1 190 ? 0.137 17.798 3.097 1.00 97.94 190 SER A C 1
ATOM 1386 O O . SER A 1 190 ? 0.204 17.315 4.234 1.00 97.94 190 SER A O 1
ATOM 1388 N N . VAL A 1 191 ? 1.217 17.999 2.338 1.00 98.31 191 VAL A N 1
ATOM 1389 C CA . VAL A 1 191 ? 2.590 17.618 2.702 1.00 98.31 191 VAL A CA 1
ATOM 1390 C C . VAL A 1 191 ? 3.505 18.839 2.703 1.00 98.31 191 VAL A C 1
ATOM 1392 O O . VAL A 1 191 ? 3.799 19.408 1.658 1.00 98.31 191 VAL A O 1
ATOM 1395 N N . ALA A 1 192 ? 3.989 19.221 3.886 1.00 98.00 192 ALA A N 1
ATOM 1396 C CA . ALA A 1 192 ? 4.864 20.384 4.066 1.00 98.00 192 ALA A CA 1
ATOM 1397 C C . ALA A 1 192 ? 6.363 20.042 4.204 1.00 98.00 192 ALA A C 1
ATOM 1399 O O . ALA A 1 192 ? 7.191 20.949 4.276 1.00 98.00 192 ALA A O 1
ATOM 1400 N N . ALA A 1 193 ? 6.709 18.755 4.275 1.00 98.12 193 ALA A N 1
ATOM 1401 C CA . ALA A 1 193 ? 8.071 18.250 4.433 1.00 98.12 193 ALA A CA 1
ATOM 1402 C C . ALA A 1 193 ? 8.227 16.917 3.690 1.00 98.12 193 ALA A C 1
ATOM 1404 O O . ALA A 1 193 ? 7.246 16.192 3.531 1.00 98.12 193 ALA A O 1
ATOM 1405 N N . THR A 1 194 ? 9.447 16.589 3.258 1.00 97.81 194 THR A N 1
ATOM 1406 C CA . THR A 1 194 ? 9.736 15.357 2.512 1.00 97.81 194 THR A CA 1
ATOM 1407 C C . THR A 1 194 ? 9.346 14.120 3.316 1.00 97.81 194 THR A C 1
ATOM 1409 O O . THR A 1 194 ? 9.849 13.904 4.420 1.00 97.81 194 THR A O 1
ATOM 1412 N N . ILE A 1 195 ? 8.488 13.280 2.738 1.00 98.12 195 ILE A N 1
ATOM 1413 C CA . ILE A 1 195 ? 8.187 11.950 3.272 1.00 98.12 195 ILE A CA 1
ATOM 1414 C C . ILE A 1 195 ? 9.377 11.052 2.947 1.00 98.12 195 ILE A C 1
ATOM 1416 O O . ILE A 1 195 ? 9.726 10.877 1.781 1.00 98.12 195 ILE A O 1
ATOM 1420 N N . THR A 1 196 ? 10.010 10.500 3.975 1.00 96.88 196 THR A N 1
ATOM 1421 C CA . THR A 1 196 ? 11.260 9.748 3.855 1.00 96.88 196 THR A CA 1
ATOM 1422 C C . THR A 1 196 ? 11.024 8.276 4.168 1.00 96.88 196 THR A C 1
ATOM 1424 O O . THR A 1 196 ? 10.539 7.924 5.247 1.00 96.88 196 THR A O 1
ATOM 1427 N N . ILE A 1 197 ? 11.389 7.404 3.228 1.00 96.62 197 ILE A N 1
ATOM 1428 C CA . ILE A 1 197 ? 11.206 5.956 3.330 1.00 96.62 197 ILE A CA 1
ATOM 1429 C C . ILE A 1 197 ? 12.568 5.273 3.256 1.00 96.62 197 ILE A C 1
ATOM 1431 O O . ILE A 1 197 ? 13.149 5.111 2.187 1.00 96.62 197 ILE A O 1
ATOM 1435 N N . VAL A 1 198 ? 13.059 4.858 4.425 1.00 95.56 198 VAL A N 1
ATOM 1436 C CA . VAL A 1 198 ? 14.376 4.214 4.612 1.00 95.56 198 VAL A CA 1
ATOM 1437 C C . VAL A 1 198 ? 14.284 2.731 4.984 1.00 95.56 198 VAL A C 1
ATOM 1439 O O . VAL A 1 198 ? 15.303 2.075 5.168 1.00 95.56 198 VAL A O 1
ATOM 1442 N N . LYS A 1 199 ? 13.070 2.189 5.140 1.00 95.19 199 LYS A N 1
ATOM 1443 C CA . LYS A 1 199 ? 12.844 0.775 5.474 1.00 95.19 199 LYS A CA 1
ATOM 1444 C C . LYS A 1 199 ? 12.647 -0.044 4.196 1.00 95.19 199 LYS A C 1
ATOM 1446 O O . LYS A 1 199 ? 12.022 0.425 3.246 1.00 95.19 199 LYS A O 1
ATOM 1451 N N . HIS A 1 200 ? 13.108 -1.292 4.216 1.00 94.94 200 HIS A N 1
ATOM 1452 C CA . HIS A 1 200 ? 12.804 -2.287 3.184 1.00 94.94 200 HIS A CA 1
ATOM 1453 C C . HIS A 1 200 ? 11.300 -2.565 3.095 1.00 94.94 200 HIS A C 1
ATOM 1455 O O . HIS A 1 200 ? 10.596 -2.472 4.100 1.00 94.94 200 HIS A O 1
ATOM 1461 N N . ASN A 1 201 ? 10.827 -2.994 1.922 1.00 96.44 201 ASN A N 1
ATOM 1462 C CA . ASN A 1 201 ? 9.470 -3.510 1.704 1.00 96.44 201 ASN A CA 1
ATOM 1463 C C . ASN A 1 201 ? 8.343 -2.567 2.165 1.00 96.44 201 ASN A C 1
ATOM 1465 O O . ASN A 1 201 ? 7.333 -3.029 2.704 1.00 96.44 201 ASN A O 1
ATOM 1469 N N . VAL A 1 202 ? 8.510 -1.252 1.998 1.00 97.44 202 VAL A N 1
ATOM 1470 C CA . VAL A 1 202 ? 7.452 -0.275 2.297 1.00 97.44 202 VAL A CA 1
ATOM 1471 C C . VAL A 1 202 ? 6.657 0.043 1.038 1.00 97.44 202 VAL A C 1
ATOM 1473 O O . VAL A 1 202 ? 7.212 0.559 0.069 1.00 97.44 202 VAL A O 1
ATOM 1476 N N . PHE A 1 203 ? 5.354 -0.229 1.077 1.00 98.00 203 PHE A N 1
ATOM 1477 C CA . PHE A 1 203 ? 4.407 0.152 0.032 1.00 98.00 203 PHE A CA 1
ATOM 1478 C C . PHE A 1 203 ? 3.540 1.327 0.470 1.00 98.00 203 PHE A C 1
ATOM 1480 O O . PHE A 1 203 ? 2.931 1.265 1.536 1.00 98.00 203 PHE A O 1
ATOM 1487 N N . LEU A 1 204 ? 3.420 2.353 -0.371 1.00 97.88 204 LEU A N 1
ATOM 1488 C CA . LEU A 1 204 ? 2.351 3.349 -0.270 1.00 97.88 204 LEU A CA 1
ATOM 1489 C C . LEU A 1 204 ? 1.235 2.982 -1.251 1.00 97.88 204 LEU A C 1
ATOM 1491 O O . LEU A 1 204 ? 1.496 2.834 -2.443 1.00 97.88 204 LEU A O 1
ATOM 1495 N N . VAL A 1 205 ? 0.002 2.825 -0.772 1.00 97.56 205 VAL A N 1
ATOM 1496 C CA . VAL A 1 205 ? -1.124 2.364 -1.604 1.00 97.56 205 VAL A CA 1
ATOM 1497 C C . VAL A 1 205 ? -2.311 3.306 -1.456 1.00 97.56 205 VAL A C 1
ATOM 1499 O O . VAL A 1 205 ? -2.846 3.434 -0.359 1.00 97.56 205 VAL A O 1
ATOM 1502 N N . GLY A 1 206 ? -2.728 3.940 -2.553 1.00 96.56 206 GLY A N 1
ATOM 1503 C CA . GLY A 1 206 ? -3.958 4.736 -2.629 1.00 96.56 206 GLY A CA 1
ATOM 1504 C C . GLY A 1 206 ? -5.162 3.961 -3.174 1.00 96.56 206 GLY A C 1
ATOM 1505 O O . GLY A 1 206 ? -5.046 2.805 -3.589 1.00 96.56 206 GLY A O 1
ATOM 1506 N N . VAL A 1 207 ? -6.329 4.610 -3.227 1.00 92.81 207 VAL A N 1
ATOM 1507 C CA . VAL A 1 207 ? -7.613 4.044 -3.708 1.00 92.81 207 VAL A CA 1
ATOM 1508 C C . VAL A 1 207 ? -7.936 4.356 -5.172 1.00 92.81 207 VAL A C 1
ATOM 1510 O O . VAL A 1 207 ? -9.086 4.492 -5.576 1.00 92.81 207 VAL A O 1
ATOM 1513 N N . GLY A 1 208 ? -6.905 4.380 -6.005 1.00 80.44 208 GLY A N 1
ATOM 1514 C CA . GLY A 1 208 ? -7.022 4.481 -7.457 1.00 80.44 208 GLY A CA 1
ATOM 1515 C C . GLY A 1 208 ? -6.292 5.703 -7.984 1.00 80.44 208 GLY A C 1
ATOM 1516 O O . GLY A 1 208 ? -6.375 6.785 -7.416 1.00 80.44 208 GLY A O 1
ATOM 1517 N N . SER A 1 209 ? -5.584 5.529 -9.094 1.00 65.56 209 SER A N 1
ATOM 1518 C CA . SER A 1 209 ? -5.111 6.637 -9.920 1.00 65.56 209 SER A CA 1
ATOM 1519 C C . SER A 1 209 ? -6.109 6.841 -11.060 1.00 65.56 209 SER A C 1
ATOM 1521 O O . SER A 1 209 ? -6.463 5.859 -11.715 1.00 65.56 209 SER A O 1
ATOM 1523 N N . GLY A 1 210 ? -6.522 8.068 -11.367 1.00 63.34 210 GLY A N 1
ATOM 1524 C CA . GLY A 1 210 ? -7.426 8.376 -12.492 1.00 63.34 210 GLY A CA 1
ATOM 1525 C C . GLY A 1 210 ? -6.850 8.122 -13.901 1.00 63.34 210 GLY A C 1
ATOM 1526 O O . GLY A 1 210 ? -7.325 8.702 -14.872 1.00 63.34 210 GLY A O 1
ATOM 1527 N N . LEU A 1 211 ? -5.827 7.272 -14.034 1.00 60.59 211 LEU A N 1
ATOM 1528 C CA . LEU A 1 211 ? -4.992 7.093 -15.226 1.00 60.59 211 LEU A CA 1
ATOM 1529 C C . LEU A 1 211 ? -5.709 6.551 -16.469 1.00 60.59 211 LEU A C 1
ATOM 1531 O O . LEU A 1 211 ? -5.106 6.503 -17.537 1.00 60.59 211 LEU A O 1
ATOM 1535 N N . GLU A 1 212 ? -6.981 6.165 -16.379 1.00 65.44 212 GLU A N 1
ATOM 1536 C CA . GLU A 1 212 ? -7.743 5.766 -17.568 1.00 65.44 212 GLU A CA 1
ATOM 1537 C C . GLU A 1 212 ? -8.102 6.959 -18.467 1.00 65.44 212 GLU A C 1
ATOM 1539 O O . GLU A 1 212 ? -8.395 6.758 -19.645 1.00 65.44 212 GLU A O 1
ATOM 1544 N N . ASN A 1 213 ? -8.037 8.205 -17.968 1.00 65.38 213 ASN A N 1
ATOM 1545 C CA . ASN A 1 213 ? -8.301 9.380 -18.796 1.00 65.38 213 ASN A CA 1
ATOM 1546 C C . ASN A 1 213 ? -7.320 10.534 -18.549 1.00 65.38 213 ASN A C 1
ATOM 1548 O O . ASN A 1 213 ? -7.528 11.425 -17.729 1.00 65.38 213 ASN A O 1
ATOM 1552 N N . ILE A 1 214 ? -6.277 10.533 -19.372 1.00 53.91 214 ILE A N 1
ATOM 1553 C CA . ILE A 1 214 ? -5.119 11.433 -19.389 1.00 53.91 214 ILE A CA 1
ATOM 1554 C C . ILE A 1 214 ? -5.482 12.910 -19.689 1.00 53.91 214 ILE A C 1
ATOM 1556 O O . ILE A 1 214 ? -4.636 13.795 -19.631 1.00 53.91 214 ILE A O 1
ATOM 1560 N N . GLN A 1 215 ? -6.732 13.229 -20.024 1.00 58.22 215 GLN A N 1
ATOM 1561 C CA . GLN A 1 215 ? -7.160 14.619 -20.243 1.00 58.22 215 GLN A CA 1
ATOM 1562 C C . GLN A 1 215 ? -8.186 15.113 -19.226 1.00 58.22 215 GLN A C 1
ATOM 1564 O O . GLN A 1 215 ? -8.640 16.254 -19.325 1.00 58.22 215 GLN A O 1
ATOM 1569 N N . SER A 1 216 ? -8.564 14.284 -18.252 1.00 59.72 216 SER A N 1
ATOM 1570 C CA . SER A 1 216 ? -9.565 14.695 -17.280 1.00 59.72 216 SER A CA 1
ATOM 1571 C C . SER A 1 216 ? -8.923 15.564 -16.193 1.00 59.72 216 SER A C 1
ATOM 1573 O O . SER A 1 216 ? -7.965 15.123 -15.566 1.00 59.72 216 SER A O 1
ATOM 1575 N N . PRO A 1 217 ? -9.460 16.761 -15.888 1.00 57.59 217 PRO A N 1
ATOM 1576 C CA . PRO A 1 217 ? -9.041 17.556 -14.726 1.00 57.59 217 PRO A CA 1
ATOM 1577 C C . PRO A 1 217 ? -9.416 16.889 -13.389 1.00 57.59 217 PRO A C 1
ATOM 1579 O O . PRO A 1 217 ? -9.203 17.460 -12.321 1.00 57.59 217 PRO A O 1
ATOM 1582 N N . THR A 1 218 ? -10.036 15.709 -13.436 1.00 72.75 218 THR A N 1
ATOM 1583 C CA . THR A 1 218 ? -10.404 14.939 -12.258 1.00 72.75 218 THR A CA 1
ATOM 1584 C C . THR A 1 218 ? -9.157 14.284 -11.685 1.00 72.75 218 THR A C 1
ATOM 1586 O O . THR A 1 218 ? -8.647 13.308 -12.230 1.00 72.75 218 THR A O 1
ATOM 1589 N N . HIS A 1 219 ? -8.684 14.849 -10.581 1.00 80.50 219 HIS A N 1
ATOM 1590 C CA . HIS A 1 219 ? -7.622 14.282 -9.761 1.00 80.50 219 HIS A CA 1
ATOM 1591 C C . HIS A 1 219 ? -7.949 12.850 -9.322 1.00 80.50 219 HIS A C 1
ATOM 1593 O O . HIS A 1 219 ? -9.119 12.475 -9.191 1.00 80.50 219 HIS A O 1
ATOM 1599 N N . ALA A 1 220 ? -6.910 12.058 -9.066 1.00 82.19 220 ALA A N 1
ATOM 1600 C CA . ALA A 1 220 ? -7.061 10.743 -8.463 1.00 82.19 220 ALA A CA 1
ATOM 1601 C C . ALA A 1 220 ? -7.763 10.827 -7.087 1.00 82.19 220 ALA A C 1
ATOM 1603 O O . ALA A 1 220 ? -7.530 11.788 -6.348 1.00 82.19 220 ALA A O 1
ATOM 1604 N N . PRO A 1 221 ? -8.556 9.805 -6.702 1.00 90.19 221 PRO A N 1
ATOM 1605 C CA . PRO A 1 221 ? -9.130 9.688 -5.359 1.00 90.19 221 PRO A CA 1
ATOM 1606 C C . PRO A 1 221 ? -8.111 9.897 -4.225 1.00 90.19 221 PRO A C 1
ATOM 1608 O O . PRO A 1 221 ? -8.395 10.573 -3.237 1.00 90.19 221 PRO A O 1
ATOM 1611 N N . THR A 1 222 ? -6.896 9.362 -4.372 1.00 95.69 222 THR A N 1
ATOM 1612 C CA . THR A 1 222 ? -5.798 9.593 -3.424 1.00 95.69 222 THR A CA 1
ATOM 1613 C C . THR A 1 222 ? -4.763 10.534 -4.030 1.00 95.69 222 THR A C 1
ATOM 1615 O O . THR A 1 222 ? -4.008 10.149 -4.927 1.00 95.69 222 THR A O 1
ATOM 1618 N N . ARG A 1 223 ? -4.682 11.751 -3.487 1.00 95.50 223 ARG A N 1
ATOM 1619 C CA . ARG A 1 223 ? -3.726 12.782 -3.905 1.00 95.50 223 ARG A CA 1
ATOM 1620 C C . ARG A 1 223 ? -2.837 13.204 -2.750 1.00 95.50 223 ARG A C 1
ATOM 1622 O O . ARG A 1 223 ? -3.318 13.607 -1.696 1.00 95.50 223 ARG A O 1
ATOM 1629 N N . ILE A 1 224 ? -1.533 13.185 -2.967 1.00 97.44 224 ILE A N 1
ATOM 1630 C CA . ILE A 1 224 ? -0.537 13.776 -2.080 1.00 97.44 224 ILE A CA 1
ATOM 1631 C C . ILE A 1 224 ? -0.147 15.110 -2.705 1.00 97.44 224 ILE A C 1
ATOM 1633 O O . ILE A 1 224 ? 0.378 15.132 -3.813 1.00 97.44 224 ILE A O 1
ATOM 1637 N N . GLN A 1 225 ? -0.434 16.218 -2.027 1.00 97.25 225 GLN A N 1
ATOM 1638 C CA . GLN A 1 225 ? -0.188 17.561 -2.543 1.00 97.25 225 GLN A CA 1
ATOM 1639 C C . GLN A 1 225 ? 0.868 18.272 -1.702 1.00 97.25 225 GLN A C 1
ATOM 1641 O O . GLN A 1 225 ? 0.754 18.367 -0.478 1.00 97.25 225 GLN A O 1
ATOM 1646 N N . TRP A 1 226 ? 1.880 18.815 -2.369 1.00 97.88 226 TRP A N 1
ATOM 1647 C CA . TRP A 1 226 ? 2.920 19.588 -1.716 1.00 97.88 226 TRP A CA 1
ATOM 1648 C C . TRP A 1 226 ? 2.421 20.971 -1.292 1.00 97.88 226 TRP A C 1
ATOM 1650 O O . TRP A 1 226 ? 1.781 21.696 -2.053 1.00 97.88 226 TRP A O 1
ATOM 1660 N N . THR A 1 227 ? 2.757 21.349 -0.065 1.00 97.75 227 THR A N 1
ATOM 1661 C CA . THR A 1 227 ? 2.561 22.687 0.509 1.00 97.75 227 THR A CA 1
ATOM 1662 C C . THR A 1 227 ? 3.811 23.162 1.255 1.00 97.75 227 THR A C 1
ATOM 1664 O O . THR A 1 227 ? 3.734 24.090 2.060 1.00 97.75 227 THR A O 1
ATOM 1667 N N . GLY A 1 228 ? 4.933 22.459 1.083 1.00 96.88 228 GLY A N 1
ATOM 1668 C CA . GLY A 1 228 ? 6.200 22.756 1.743 1.00 96.88 228 GLY A CA 1
ATOM 1669 C C . GLY A 1 228 ? 6.967 23.883 1.060 1.00 96.88 228 GLY A C 1
ATOM 1670 O O . GLY A 1 228 ? 6.445 24.589 0.200 1.00 96.88 228 GLY A O 1
ATOM 1671 N N . ALA A 1 229 ? 8.231 24.049 1.443 1.00 96.31 229 ALA A N 1
ATOM 1672 C CA . ALA A 1 229 ? 9.132 24.983 0.774 1.00 96.31 229 ALA A CA 1
ATOM 1673 C C . ALA A 1 229 ? 9.539 24.476 -0.623 1.00 96.31 229 ALA A C 1
ATOM 1675 O O . ALA A 1 229 ? 9.465 23.278 -0.907 1.00 96.31 229 ALA A O 1
ATOM 1676 N N . SER A 1 230 ? 9.990 25.390 -1.483 1.00 94.69 230 SER A N 1
ATOM 1677 C CA . SER A 1 230 ? 10.660 25.044 -2.743 1.00 94.69 230 SER A CA 1
ATOM 1678 C C . SER A 1 230 ? 12.023 24.392 -2.493 1.00 94.69 230 SER A C 1
ATOM 1680 O O . SER A 1 230 ? 12.589 24.559 -1.409 1.00 94.69 230 SER A O 1
ATOM 1682 N N . GLY A 1 231 ? 12.599 23.705 -3.484 1.00 92.31 231 GLY A N 1
ATOM 1683 C CA . GLY A 1 231 ? 13.934 23.108 -3.342 1.00 92.31 231 GLY A CA 1
ATOM 1684 C C . GLY A 1 231 ? 13.943 21.724 -2.684 1.00 92.31 231 GLY A C 1
ATOM 1685 O O . GLY A 1 231 ? 14.986 21.267 -2.224 1.00 92.31 231 GLY A O 1
ATOM 1686 N N . SER A 1 232 ? 12.776 21.100 -2.507 1.00 95.75 232 SER A N 1
ATOM 1687 C CA . SER A 1 232 ? 12.611 19.852 -1.748 1.00 95.75 232 SER A CA 1
ATOM 1688 C C . SER A 1 232 ? 11.865 18.799 -2.556 1.00 95.75 232 SER A C 1
ATOM 1690 O O . SER A 1 232 ? 11.067 19.130 -3.431 1.00 95.75 232 SER A O 1
ATOM 1692 N N . ASP A 1 233 ? 12.096 17.530 -2.224 1.00 96.06 233 ASP A N 1
ATOM 1693 C CA . ASP A 1 233 ? 11.371 16.403 -2.811 1.00 96.06 233 ASP A CA 1
ATOM 1694 C C . ASP A 1 233 ? 10.089 16.124 -2.009 1.00 96.06 233 ASP A C 1
ATOM 1696 O O . ASP A 1 233 ? 10.091 16.244 -0.779 1.00 96.06 233 ASP A O 1
ATOM 1700 N N . MET A 1 234 ? 9.008 15.696 -2.666 1.00 97.75 234 MET A N 1
ATOM 1701 C CA . MET A 1 234 ? 7.789 15.295 -1.953 1.00 97.75 234 MET A CA 1
ATOM 1702 C C . MET A 1 234 ? 7.976 13.974 -1.215 1.00 97.75 234 MET A C 1
ATOM 1704 O O . MET A 1 234 ? 7.734 13.890 -0.009 1.00 97.75 234 MET A O 1
ATOM 1708 N N . ILE A 1 235 ? 8.406 12.944 -1.946 1.00 97.62 235 ILE A N 1
ATOM 1709 C CA . ILE A 1 235 ? 8.665 11.612 -1.412 1.00 97.62 235 ILE A CA 1
ATOM 1710 C C . ILE A 1 235 ? 10.070 11.193 -1.814 1.00 97.62 235 ILE A C 1
ATOM 1712 O O . ILE A 1 235 ? 10.420 11.214 -2.997 1.00 97.62 235 ILE A O 1
ATOM 1716 N N . ARG A 1 236 ? 10.852 10.777 -0.819 1.00 96.19 236 ARG A N 1
ATOM 1717 C CA . ARG A 1 236 ? 12.174 10.197 -1.007 1.00 96.19 236 ARG A CA 1
ATOM 1718 C C . ARG A 1 236 ? 12.181 8.746 -0.540 1.00 96.19 236 ARG A C 1
ATOM 1720 O O . ARG A 1 236 ? 12.034 8.474 0.652 1.00 96.19 236 ARG A O 1
ATOM 1727 N N . TRP A 1 237 ? 12.372 7.825 -1.478 1.00 94.88 237 TRP A N 1
ATOM 1728 C CA . TRP A 1 237 ? 12.743 6.445 -1.178 1.00 94.88 237 TRP A CA 1
ATOM 1729 C C . TRP A 1 237 ? 14.254 6.357 -1.163 1.00 94.88 237 TRP A C 1
ATOM 1731 O O . TRP A 1 237 ? 14.877 6.573 -2.190 1.00 94.88 237 TRP A O 1
ATOM 1741 N N . GLY A 1 238 ? 14.820 6.018 -0.017 1.00 89.62 238 GLY A N 1
ATOM 1742 C CA . GLY A 1 238 ? 16.249 5.811 0.124 1.00 89.62 238 GLY A CA 1
ATOM 1743 C C . GLY A 1 238 ? 16.827 6.576 1.294 1.00 89.62 238 GLY A C 1
ATOM 1744 O O . GLY A 1 238 ? 16.219 7.499 1.847 1.00 89.62 238 GLY A O 1
ATOM 1745 N N . ASN A 1 239 ? 18.005 6.129 1.708 1.00 78.44 239 ASN A N 1
ATOM 1746 C CA . ASN A 1 239 ? 18.761 6.764 2.767 1.00 78.44 239 ASN A CA 1
ATOM 1747 C C . ASN A 1 239 ? 19.801 7.715 2.160 1.00 78.44 239 ASN A C 1
ATOM 1749 O O . ASN A 1 239 ? 20.231 7.557 1.021 1.00 78.44 239 ASN A O 1
ATOM 1753 N N . VAL A 1 240 ? 20.202 8.715 2.940 1.00 71.31 240 VAL A N 1
ATOM 1754 C CA . VAL A 1 240 ? 21.403 9.512 2.659 1.00 71.31 240 VAL A CA 1
ATOM 1755 C C . VAL A 1 240 ? 22.686 8.755 3.040 1.00 71.31 240 VAL A C 1
ATOM 1757 O O . VAL A 1 240 ? 23.777 9.207 2.706 1.00 71.31 240 VAL A O 1
ATOM 1760 N N . SER A 1 241 ? 22.575 7.623 3.752 1.00 67.94 241 SER A N 1
ATOM 1761 C CA . SER A 1 241 ? 23.658 6.644 3.915 1.00 67.94 241 SER A CA 1
ATOM 1762 C C . SER A 1 241 ? 23.649 5.622 2.773 1.00 67.94 241 SER A C 1
ATOM 1764 O O . SER A 1 241 ? 22.610 5.375 2.171 1.00 67.94 241 SER A O 1
ATOM 1766 N N . ALA A 1 242 ? 24.791 4.978 2.516 1.00 65.94 242 ALA A N 1
ATOM 1767 C CA . ALA A 1 242 ? 24.969 3.942 1.487 1.00 65.94 242 ALA A CA 1
ATOM 1768 C C . ALA A 1 242 ? 24.182 2.628 1.742 1.00 65.94 242 ALA A C 1
ATOM 1770 O O . ALA A 1 242 ? 24.497 1.589 1.157 1.00 65.94 242 ALA A O 1
ATOM 1771 N N . ASP A 1 243 ? 23.191 2.643 2.639 1.00 80.19 243 ASP A N 1
ATOM 1772 C CA . ASP A 1 243 ? 22.362 1.483 2.944 1.00 80.19 243 ASP A CA 1
ATOM 1773 C C . ASP A 1 243 ? 21.250 1.358 1.904 1.00 80.19 243 ASP A C 1
ATOM 1775 O O . ASP A 1 243 ? 20.379 2.222 1.778 1.00 80.19 243 ASP A O 1
ATOM 1779 N N . ARG A 1 244 ? 21.277 0.245 1.171 1.00 85.56 244 ARG A N 1
ATOM 1780 C CA . ARG A 1 244 ? 20.311 -0.042 0.113 1.00 85.56 244 ARG A CA 1
ATOM 1781 C C . ARG A 1 244 ? 18.934 -0.312 0.694 1.00 85.56 244 ARG A C 1
ATOM 1783 O O . ARG A 1 244 ? 18.790 -1.125 1.605 1.00 85.56 244 ARG A O 1
ATOM 1790 N N . ILE A 1 245 ? 17.911 0.267 0.081 1.00 90.56 245 ILE A N 1
ATOM 1791 C CA . ILE A 1 245 ? 16.520 -0.111 0.314 1.00 90.56 245 ILE A CA 1
ATOM 1792 C C . ILE A 1 245 ? 16.081 -1.115 -0.753 1.00 90.56 245 ILE A C 1
ATOM 1794 O O . ILE A 1 245 ? 16.214 -0.894 -1.951 1.00 90.56 245 ILE A O 1
ATOM 1798 N N . ALA A 1 246 ? 15.564 -2.253 -0.309 1.00 92.50 246 ALA A N 1
ATOM 1799 C CA . ALA A 1 246 ? 15.082 -3.315 -1.189 1.00 92.50 246 ALA A CA 1
ATOM 1800 C C . ALA A 1 246 ? 13.586 -3.554 -0.977 1.00 92.50 246 ALA A C 1
ATOM 1802 O O . ALA A 1 246 ? 13.131 -3.639 0.169 1.00 92.50 246 ALA A O 1
ATOM 1803 N N . GLY A 1 247 ? 12.857 -3.708 -2.079 1.00 94.12 247 GLY A N 1
ATOM 1804 C CA . GLY A 1 247 ? 11.426 -3.974 -2.095 1.00 94.12 247 GLY A CA 1
ATOM 1805 C C . GLY A 1 247 ? 10.568 -2.774 -1.694 1.00 94.12 247 GLY A C 1
ATOM 1806 O O . GLY A 1 247 ? 11.014 -1.841 -1.028 1.00 94.12 247 GLY A O 1
ATOM 1807 N N . GLY A 1 248 ? 9.283 -2.838 -2.038 1.00 96.00 248 GLY A N 1
ATOM 1808 C CA . GLY A 1 248 ? 8.323 -1.764 -1.778 1.00 96.00 248 GLY A CA 1
ATOM 1809 C C . GLY A 1 248 ? 7.999 -0.956 -3.030 1.00 96.00 248 GLY A C 1
ATOM 1810 O O . GLY A 1 248 ? 8.235 -1.409 -4.149 1.00 96.00 248 GLY A O 1
ATOM 1811 N N . GLY A 1 249 ? 7.452 0.240 -2.830 1.00 97.12 249 GLY A N 1
ATOM 1812 C CA . GLY A 1 249 ? 7.125 1.189 -3.893 1.00 97.12 249 GLY A CA 1
ATOM 1813 C C . GLY A 1 249 ? 5.778 1.867 -3.680 1.00 97.12 249 GLY A C 1
ATOM 1814 O O . GLY A 1 249 ? 5.305 1.993 -2.549 1.00 97.12 249 GLY A O 1
ATOM 1815 N N . ALA A 1 250 ? 5.162 2.337 -4.758 1.00 97.56 250 ALA A N 1
ATOM 1816 C CA . ALA A 1 250 ? 3.915 3.087 -4.685 1.00 97.56 250 ALA A CA 1
ATOM 1817 C C . ALA A 1 250 ? 2.893 2.573 -5.696 1.00 97.56 250 ALA A C 1
ATOM 1819 O O . ALA A 1 250 ? 3.244 2.268 -6.836 1.00 97.56 250 ALA A O 1
ATOM 1820 N N . ILE A 1 251 ? 1.625 2.518 -5.285 1.00 96.94 251 ILE A N 1
ATOM 1821 C CA . ILE A 1 251 ? 0.525 2.049 -6.126 1.00 96.94 251 ILE A CA 1
ATOM 1822 C C . ILE A 1 251 ? -0.655 3.012 -6.032 1.00 96.94 251 ILE A C 1
ATOM 1824 O O . ILE A 1 251 ? -1.083 3.359 -4.929 1.00 96.94 251 ILE A O 1
ATOM 1828 N N . ASN A 1 252 ? -1.228 3.374 -7.183 1.00 95.62 252 ASN A N 1
ATOM 1829 C CA . ASN A 1 252 ? -2.478 4.133 -7.275 1.00 95.62 252 ASN A CA 1
ATOM 1830 C C . ASN A 1 252 ? -2.431 5.501 -6.564 1.00 95.62 252 ASN A C 1
ATOM 1832 O O . ASN A 1 252 ? -3.328 5.825 -5.783 1.00 95.62 252 ASN A O 1
ATOM 1836 N N . LEU A 1 253 ? -1.386 6.293 -6.815 1.00 95.56 253 LEU A N 1
ATOM 1837 C CA . LEU A 1 253 ? -1.207 7.614 -6.203 1.00 95.56 253 LEU A CA 1
ATOM 1838 C C . LEU A 1 253 ? -1.083 8.716 -7.249 1.00 95.56 253 LEU A C 1
ATOM 1840 O O . LEU A 1 253 ? -0.399 8.566 -8.265 1.00 95.56 253 LEU A O 1
ATOM 1844 N N . GLU A 1 254 ? -1.671 9.862 -6.928 1.00 95.38 254 GLU A N 1
ATOM 1845 C CA . GLU A 1 254 ? -1.318 11.139 -7.530 1.00 95.38 254 GLU A CA 1
ATOM 1846 C C . GLU A 1 254 ? -0.386 11.918 -6.599 1.00 95.38 254 GLU A C 1
ATOM 1848 O O . GLU A 1 254 ? -0.698 12.147 -5.431 1.00 95.38 254 GLU A O 1
ATOM 1853 N N . LEU A 1 255 ? 0.759 12.330 -7.132 1.00 96.12 255 LEU A N 1
ATOM 1854 C CA . LEU A 1 255 ? 1.741 13.189 -6.489 1.00 96.12 255 LEU A CA 1
ATOM 1855 C C . LEU A 1 255 ? 1.697 14.543 -7.189 1.00 96.12 255 LEU A C 1
ATOM 1857 O O . LEU A 1 255 ? 2.026 14.644 -8.367 1.00 96.12 255 LEU A O 1
ATOM 1861 N N . ASP A 1 256 ? 1.284 15.581 -6.479 1.00 95.56 256 ASP A N 1
ATOM 1862 C CA . ASP A 1 256 ? 1.211 16.933 -7.014 1.00 95.56 256 ASP A CA 1
ATOM 1863 C C . ASP A 1 256 ? 2.188 17.858 -6.292 1.00 95.56 256 ASP A C 1
ATOM 1865 O O . ASP A 1 256 ? 1.947 18.292 -5.163 1.00 95.56 256 ASP A O 1
ATOM 1869 N N . ALA A 1 257 ? 3.283 18.183 -6.977 1.00 96.06 257 ALA A N 1
ATOM 1870 C CA . ALA A 1 257 ? 4.341 19.064 -6.492 1.00 96.06 257 ALA A CA 1
ATOM 1871 C C . ALA A 1 257 ? 3.924 20.539 -6.433 1.00 96.06 257 ALA A C 1
ATOM 1873 O O . ALA A 1 257 ? 4.661 21.362 -5.881 1.00 96.06 257 ALA A O 1
ATOM 1874 N N . ALA A 1 258 ? 2.730 20.861 -6.943 1.00 94.50 258 ALA A N 1
ATOM 1875 C CA . ALA A 1 258 ? 2.092 22.162 -6.826 1.00 94.50 258 ALA A CA 1
ATOM 1876 C C . ALA A 1 258 ? 2.941 23.339 -7.324 1.00 94.50 258 ALA A C 1
ATOM 1878 O O . ALA A 1 258 ? 2.773 24.449 -6.826 1.00 94.50 258 ALA A O 1
ATOM 1879 N N . ASP A 1 259 ? 3.825 23.101 -8.300 1.00 93.19 259 ASP A N 1
ATOM 1880 C CA . ASP A 1 259 ? 4.753 24.100 -8.851 1.00 93.19 259 ASP A CA 1
ATOM 1881 C C . ASP A 1 259 ? 5.757 24.633 -7.819 1.00 93.19 259 ASP A C 1
ATOM 1883 O O . ASP A 1 259 ? 6.289 25.734 -7.956 1.00 93.19 259 ASP A O 1
ATOM 1887 N N . ILE A 1 260 ? 5.984 23.866 -6.750 1.00 93.25 260 ILE A N 1
ATOM 1888 C CA . ILE A 1 260 ? 6.818 24.260 -5.614 1.00 93.25 260 ILE A CA 1
ATOM 1889 C C . ILE A 1 260 ? 7.892 23.206 -5.344 1.00 93.25 260 ILE A C 1
ATOM 1891 O O . ILE A 1 260 ? 9.060 23.567 -5.222 1.00 93.25 260 ILE A O 1
ATOM 1895 N N . ALA A 1 261 ? 7.524 21.926 -5.216 1.00 94.81 261 ALA A N 1
ATOM 1896 C CA . ALA A 1 261 ? 8.509 20.875 -4.961 1.00 94.81 261 ALA A CA 1
ATOM 1897 C C . ALA A 1 261 ? 9.398 20.660 -6.190 1.00 94.81 261 ALA A C 1
ATOM 1899 O O . ALA A 1 261 ? 8.918 20.648 -7.327 1.00 94.81 261 ALA A O 1
ATOM 1900 N N . ASP A 1 262 ? 10.683 20.410 -5.956 1.00 94.81 262 ASP A N 1
ATOM 1901 C CA . ASP A 1 262 ? 11.630 20.098 -7.025 1.00 94.81 262 ASP A CA 1
ATOM 1902 C C . ASP A 1 262 ? 11.234 18.794 -7.706 1.00 94.81 262 ASP A C 1
ATOM 1904 O O . ASP A 1 262 ? 11.208 18.715 -8.936 1.00 94.81 262 ASP A O 1
ATOM 1908 N N . ARG A 1 263 ? 10.885 17.786 -6.897 1.00 95.50 263 ARG A N 1
ATOM 1909 C CA . ARG A 1 263 ? 10.555 16.448 -7.378 1.00 95.50 263 ARG A CA 1
ATOM 1910 C C . ARG A 1 263 ? 9.324 15.867 -6.721 1.00 95.50 263 ARG A C 1
ATOM 1912 O O . ARG A 1 263 ? 9.132 16.023 -5.515 1.00 95.50 263 ARG A O 1
ATOM 1919 N N . CYS A 1 264 ? 8.528 15.130 -7.494 1.00 97.12 264 CYS A N 1
ATOM 1920 C CA . CYS A 1 264 ? 7.431 14.344 -6.925 1.00 97.12 264 CYS A CA 1
ATOM 1921 C C . CYS A 1 264 ? 7.975 13.076 -6.256 1.00 97.12 264 CYS A C 1
ATOM 1923 O O . CYS A 1 264 ? 7.629 12.769 -5.116 1.00 97.12 264 CYS A O 1
ATOM 1925 N N . LEU A 1 265 ? 8.858 12.358 -6.950 1.00 96.81 265 LEU A N 1
ATOM 1926 C CA . LEU A 1 265 ? 9.414 11.095 -6.484 1.00 96.81 265 LEU A CA 1
ATOM 1927 C C . LEU A 1 265 ? 10.924 11.063 -6.705 1.00 96.81 265 LEU A C 1
ATOM 1929 O O . LEU A 1 265 ? 11.393 11.124 -7.837 1.00 96.81 265 LEU A O 1
ATOM 1933 N N . HIS A 1 266 ? 11.677 10.931 -5.619 1.00 95.88 266 HIS A N 1
ATOM 1934 C CA . HIS A 1 266 ? 13.126 10.775 -5.650 1.00 95.88 266 HIS A CA 1
ATOM 1935 C C . HIS A 1 266 ? 13.495 9.413 -5.062 1.00 95.88 266 HIS A C 1
ATOM 1937 O O . HIS A 1 266 ? 13.158 9.118 -3.916 1.00 95.88 266 HIS A O 1
ATOM 1943 N N . ILE A 1 267 ? 14.139 8.561 -5.852 1.00 93.88 267 ILE A N 1
ATOM 1944 C CA . ILE A 1 267 ? 14.477 7.193 -5.469 1.00 93.88 267 ILE A CA 1
ATOM 1945 C C . ILE A 1 267 ? 15.994 7.048 -5.509 1.00 93.88 267 ILE A C 1
ATOM 1947 O O . ILE A 1 267 ? 16.590 7.145 -6.578 1.00 93.88 267 ILE A O 1
ATOM 1951 N N . THR A 1 268 ? 16.596 6.809 -4.350 1.00 91.44 268 THR A N 1
ATOM 1952 C CA . THR A 1 268 ? 18.036 6.662 -4.153 1.00 91.44 268 THR A CA 1
ATOM 1953 C C . THR A 1 268 ? 18.347 5.280 -3.580 1.00 91.44 268 THR A C 1
ATOM 1955 O O . THR A 1 268 ? 17.596 4.771 -2.747 1.00 91.44 268 THR A O 1
ATOM 1958 N N . GLU A 1 269 ? 19.452 4.661 -4.005 1.00 85.81 269 GLU A N 1
ATOM 1959 C CA . GLU A 1 269 ? 19.982 3.415 -3.411 1.00 85.81 269 GLU A CA 1
ATOM 1960 C C . GLU A 1 269 ? 18.961 2.259 -3.327 1.00 85.81 269 GLU A C 1
ATOM 1962 O O . GLU A 1 269 ? 18.744 1.671 -2.264 1.00 85.81 269 GLU A O 1
ATOM 1967 N N . PHE A 1 270 ? 18.295 1.927 -4.439 1.00 85.69 270 PHE A N 1
ATOM 1968 C CA . PHE A 1 270 ? 17.080 1.102 -4.428 1.00 85.69 270 PHE A CA 1
ATOM 1969 C C . PHE A 1 270 ? 17.178 -0.225 -5.186 1.00 85.69 270 PHE A C 1
ATOM 1971 O O . PHE A 1 270 ? 17.793 -0.316 -6.237 1.00 85.69 270 PHE A O 1
ATOM 1978 N N . GLN A 1 271 ? 16.493 -1.270 -4.735 1.00 90.50 271 GLN A N 1
ATOM 1979 C CA . GLN A 1 271 ? 16.407 -2.527 -5.481 1.00 90.50 271 GLN A CA 1
ATOM 1980 C C . GLN A 1 271 ? 15.021 -3.149 -5.412 1.00 90.50 271 GLN A C 1
ATOM 1982 O O . GLN A 1 271 ? 14.343 -3.053 -4.393 1.00 90.50 271 GLN A O 1
ATOM 1987 N N . HIS A 1 272 ? 14.617 -3.843 -6.476 1.00 93.44 272 HIS A N 1
ATOM 1988 C CA . HIS A 1 272 ? 13.373 -4.622 -6.501 1.00 93.44 272 HIS A CA 1
ATOM 1989 C C . HIS A 1 272 ? 12.117 -3.795 -6.171 1.00 93.44 272 HIS A C 1
ATOM 1991 O O . HIS A 1 272 ? 11.193 -4.289 -5.522 1.00 93.44 272 HIS A O 1
ATOM 1997 N N . MET A 1 273 ? 12.087 -2.527 -6.588 1.00 95.94 273 MET A N 1
ATOM 1998 C CA . MET A 1 273 ? 10.950 -1.645 -6.336 1.00 95.94 273 MET A CA 1
ATOM 1999 C C . MET A 1 273 ? 9.854 -1.851 -7.381 1.00 95.94 273 MET A C 1
ATOM 2001 O O . MET A 1 273 ? 10.128 -2.113 -8.556 1.00 95.94 273 MET A O 1
ATOM 2005 N N . TYR A 1 274 ? 8.607 -1.682 -6.955 1.00 97.12 274 TYR A N 1
ATOM 2006 C CA . TYR A 1 274 ? 7.433 -1.795 -7.807 1.00 97.12 274 TYR A CA 1
ATOM 2007 C C . TYR A 1 274 ? 6.579 -0.534 -7.721 1.00 97.12 274 TYR A C 1
ATOM 2009 O O . TYR A 1 274 ? 6.004 -0.222 -6.677 1.00 97.12 274 TYR A O 1
ATOM 2017 N N . PHE A 1 275 ? 6.487 0.179 -8.838 1.00 96.94 275 PHE A N 1
ATOM 2018 C CA . PHE A 1 275 ? 5.620 1.337 -8.986 1.00 96.94 275 PHE A CA 1
ATOM 2019 C C . PHE A 1 275 ? 4.551 1.024 -10.014 1.00 96.94 275 PHE A C 1
ATOM 2021 O O . PHE A 1 275 ? 4.861 0.663 -11.147 1.00 96.94 275 PHE A O 1
ATOM 2028 N N . GLU A 1 276 ? 3.293 1.190 -9.636 1.00 95.94 276 GLU A N 1
ATOM 2029 C CA . GLU A 1 276 ? 2.176 0.985 -10.544 1.00 95.94 276 GLU A CA 1
ATOM 2030 C C . GLU A 1 276 ? 1.214 2.152 -10.434 1.00 95.94 276 GLU A C 1
ATOM 2032 O O . GLU A 1 276 ? 0.817 2.548 -9.338 1.00 95.94 276 GLU A O 1
ATOM 2037 N N . ARG A 1 277 ? 0.772 2.665 -11.582 1.00 94.06 277 ARG A N 1
ATOM 2038 C CA . ARG A 1 277 ? -0.325 3.621 -11.628 1.00 94.06 277 ARG A CA 1
ATOM 2039 C C . ARG A 1 277 ? -0.019 4.882 -10.804 1.00 94.06 277 ARG A C 1
ATOM 2041 O O . ARG A 1 277 ? -0.775 5.285 -9.920 1.00 94.06 277 ARG A O 1
ATOM 2048 N N . ILE A 1 278 ? 1.134 5.487 -11.085 1.00 95.25 278 ILE A N 1
ATOM 2049 C CA . ILE A 1 278 ? 1.616 6.701 -10.416 1.00 95.25 278 ILE A CA 1
ATOM 2050 C C . ILE A 1 278 ? 1.528 7.882 -11.368 1.00 95.25 278 ILE A C 1
ATOM 2052 O O . ILE A 1 278 ? 2.001 7.800 -12.498 1.00 95.25 278 ILE A O 1
ATOM 2056 N N . SER A 1 279 ? 0.945 8.983 -10.900 1.00 93.94 279 SER A N 1
ATOM 2057 C CA . SER A 1 279 ? 0.890 10.252 -11.632 1.00 93.94 279 SER A CA 1
ATOM 2058 C C . SER A 1 279 ? 1.672 11.322 -10.886 1.00 93.94 279 SER A C 1
ATOM 2060 O O . SER A 1 279 ? 1.384 11.577 -9.724 1.00 93.94 279 SER A O 1
ATOM 2062 N N . CYS A 1 280 ? 2.636 11.956 -11.543 1.00 94.81 280 CYS A N 1
ATOM 2063 C CA . CYS A 1 280 ? 3.404 13.075 -11.006 1.00 94.81 280 CYS A CA 1
ATOM 2064 C C . CYS A 1 280 ? 3.002 14.357 -11.732 1.00 94.81 280 CYS A C 1
ATOM 2066 O O . CYS A 1 280 ? 3.105 14.435 -12.955 1.00 94.81 280 CYS A O 1
ATOM 2068 N N . PHE A 1 281 ? 2.566 15.368 -10.995 1.00 93.06 281 PHE A N 1
ATOM 2069 C CA . PHE A 1 281 ? 2.121 16.642 -11.535 1.00 93.06 281 PHE A CA 1
ATOM 2070 C C . PHE A 1 281 ? 2.999 17.769 -11.032 1.00 93.06 281 PHE A C 1
ATOM 2072 O O . PHE A 1 281 ? 3.312 17.847 -9.845 1.00 93.06 281 PHE A O 1
ATOM 2079 N N . ARG A 1 282 ? 3.296 18.697 -11.941 1.00 92.88 282 ARG A N 1
ATOM 2080 C CA . ARG A 1 282 ? 3.806 20.027 -11.608 1.00 92.88 282 ARG A CA 1
ATOM 2081 C C . ARG A 1 282 ? 5.112 20.042 -10.787 1.00 92.88 282 ARG A C 1
ATOM 2083 O O . ARG A 1 282 ? 5.215 20.850 -9.861 1.00 92.88 282 ARG A O 1
ATOM 2090 N N . PRO A 1 283 ? 6.105 19.170 -11.078 1.00 94.81 283 PRO A N 1
ATOM 2091 C CA . PRO A 1 283 ? 7.436 19.299 -10.490 1.00 94.81 283 PRO A CA 1
ATOM 2092 C C . PRO A 1 283 ? 8.123 20.573 -10.995 1.00 94.81 283 PRO A C 1
ATOM 2094 O O . PRO A 1 283 ? 7.851 21.020 -12.111 1.00 94.81 283 PRO A O 1
ATOM 2097 N N . VAL A 1 284 ? 9.042 21.126 -10.203 1.00 92.69 284 VAL A N 1
ATOM 2098 C CA . VAL A 1 284 ? 9.900 22.250 -10.621 1.00 92.69 284 VAL A CA 1
ATOM 2099 C C . VAL A 1 284 ? 11.154 21.762 -11.356 1.00 92.69 284 VAL A C 1
ATOM 2101 O O . VAL A 1 284 ? 11.611 22.430 -12.277 1.00 92.69 284 VAL A O 1
ATOM 2104 N N . VAL A 1 285 ? 11.694 20.593 -10.991 1.00 91.94 285 VAL A N 1
ATOM 2105 C CA . VAL A 1 285 ? 12.941 20.041 -11.551 1.00 91.94 285 VAL A CA 1
ATOM 2106 C C . VAL A 1 285 ? 12.699 18.747 -12.320 1.00 91.94 285 VAL A C 1
ATOM 2108 O O . VAL A 1 285 ? 13.013 18.687 -13.502 1.00 91.94 285 VAL A O 1
ATOM 2111 N N . GLU A 1 286 ? 12.166 17.707 -11.680 1.00 93.62 286 GLU A N 1
ATOM 2112 C CA . GLU A 1 286 ? 11.970 16.371 -12.269 1.00 93.62 286 GLU A CA 1
ATOM 2113 C C . GLU A 1 286 ? 10.721 15.723 -11.666 1.00 93.62 286 GLU A C 1
ATOM 2115 O O . GLU A 1 286 ? 10.539 15.755 -10.455 1.00 93.62 286 GLU A O 1
ATOM 2120 N N . GLY A 1 287 ? 9.845 15.105 -12.458 1.00 94.19 287 GLY A N 1
ATOM 2121 C CA . GLY A 1 287 ? 8.726 14.353 -11.879 1.00 94.19 287 GLY A CA 1
ATOM 2122 C C . GLY A 1 287 ? 9.222 13.160 -11.077 1.00 94.19 287 GLY A C 1
ATOM 2123 O O . GLY A 1 287 ? 8.891 13.015 -9.898 1.00 94.19 287 GLY A O 1
ATOM 2124 N N . ILE A 1 288 ? 10.050 12.341 -11.720 1.00 96.12 288 ILE A N 1
ATOM 2125 C CA . ILE A 1 288 ? 10.677 11.167 -11.119 1.00 96.12 288 ILE A CA 1
ATOM 2126 C C . ILE A 1 288 ? 12.182 11.261 -11.322 1.00 96.12 288 ILE A C 1
ATOM 2128 O O . ILE A 1 288 ? 12.638 11.478 -12.444 1.00 96.12 288 ILE A O 1
ATOM 2132 N N . THR A 1 289 ? 12.935 11.027 -10.254 1.00 94.44 289 THR A N 1
ATOM 2133 C CA . THR A 1 289 ? 14.391 10.905 -10.298 1.00 94.44 289 THR A CA 1
ATOM 2134 C C . THR A 1 289 ? 14.800 9.562 -9.726 1.00 94.44 289 THR A C 1
ATOM 2136 O O . THR A 1 289 ? 14.450 9.238 -8.589 1.00 94.44 289 THR A O 1
ATOM 2139 N N . LEU A 1 290 ? 15.546 8.796 -10.514 1.00 92.81 290 LEU A N 1
ATOM 2140 C CA . LEU A 1 290 ? 16.306 7.642 -10.051 1.00 92.81 290 LEU A CA 1
ATOM 2141 C C . LEU A 1 290 ? 17.745 8.101 -9.897 1.00 92.81 290 LEU A C 1
ATOM 2143 O O . LEU A 1 290 ? 18.319 8.575 -10.873 1.00 92.81 290 LEU A O 1
ATOM 2147 N N . ASP A 1 291 ? 18.289 8.005 -8.695 1.00 88.81 291 ASP A N 1
ATOM 2148 C CA . ASP A 1 291 ? 19.631 8.483 -8.391 1.00 88.81 291 ASP A CA 1
ATOM 2149 C C . ASP A 1 291 ? 20.421 7.412 -7.631 1.00 88.81 291 ASP A C 1
ATOM 2151 O O . ASP A 1 291 ? 19.866 6.569 -6.918 1.00 88.81 291 ASP A O 1
ATOM 2155 N N . GLN A 1 292 ? 21.733 7.454 -7.774 1.00 85.06 292 GLN A N 1
ATOM 2156 C CA . GLN A 1 292 ? 22.673 6.693 -6.969 1.00 85.06 292 GLN A CA 1
ATOM 2157 C C . GLN A 1 292 ? 23.536 7.727 -6.260 1.00 85.06 292 GLN A C 1
ATOM 2159 O O . GLN A 1 292 ? 24.178 8.526 -6.923 1.00 85.06 292 GLN A O 1
ATOM 2164 N N . LEU A 1 293 ? 23.520 7.772 -4.927 1.00 75.75 293 LEU A N 1
ATOM 2165 C CA . LEU A 1 293 ? 24.157 8.860 -4.173 1.00 75.75 293 LEU A CA 1
ATOM 2166 C C . LEU A 1 293 ? 25.562 8.501 -3.689 1.00 75.75 293 LEU A C 1
ATOM 2168 O O . LEU A 1 293 ? 26.356 9.401 -3.407 1.00 75.75 293 LEU A O 1
ATOM 2172 N N . ALA A 1 294 ? 25.875 7.213 -3.561 1.00 70.81 294 ALA A N 1
ATOM 2173 C CA . ALA A 1 294 ? 27.180 6.751 -3.117 1.00 70.81 294 ALA A CA 1
ATOM 2174 C C . ALA A 1 294 ? 27.672 5.569 -3.955 1.00 70.81 294 ALA A C 1
ATOM 2176 O O . ALA A 1 294 ? 26.890 4.742 -4.420 1.00 70.81 294 ALA A O 1
ATOM 2177 N N . THR A 1 295 ? 28.996 5.442 -4.078 1.00 68.94 295 THR A N 1
ATOM 2178 C CA . THR A 1 295 ? 29.628 4.197 -4.524 1.00 68.94 295 THR A CA 1
ATOM 2179 C C . THR A 1 295 ? 29.307 3.124 -3.479 1.00 68.94 295 THR A C 1
ATOM 2181 O O . THR A 1 295 ? 29.778 3.217 -2.339 1.00 68.94 295 THR A O 1
ATOM 2184 N N . PRO A 1 296 ? 28.472 2.126 -3.788 1.00 60.75 296 PRO A N 1
ATOM 2185 C CA . PRO A 1 296 ? 28.081 1.154 -2.799 1.00 60.75 296 PRO A CA 1
ATOM 2186 C C . PRO A 1 296 ? 29.234 0.175 -2.581 1.00 60.75 296 PRO A C 1
ATOM 2188 O O . PRO A 1 296 ? 30.037 -0.075 -3.476 1.00 60.75 296 PRO A O 1
ATOM 2191 N N . PRO A 1 297 ? 29.326 -0.431 -1.392 1.00 58.88 297 PRO A N 1
ATOM 2192 C CA . PRO A 1 297 ? 30.496 -1.216 -1.009 1.00 58.88 297 PRO A CA 1
ATOM 2193 C C . PRO A 1 297 ? 30.687 -2.530 -1.796 1.00 58.88 297 PRO A C 1
ATOM 2195 O O . PRO A 1 297 ? 31.701 -3.193 -1.597 1.00 58.88 297 PRO A O 1
ATOM 2198 N N . THR A 1 298 ? 29.739 -2.938 -2.652 1.00 63.06 298 THR A N 1
ATOM 2199 C CA . THR A 1 298 ? 29.777 -4.203 -3.421 1.00 63.06 298 THR A CA 1
ATOM 2200 C C . THR A 1 298 ? 28.921 -4.116 -4.693 1.00 63.06 298 THR A C 1
ATOM 2202 O O . THR A 1 298 ? 27.909 -3.416 -4.690 1.00 63.06 298 THR A O 1
ATOM 2205 N N . GLU A 1 299 ? 29.302 -4.835 -5.755 1.00 55.09 299 GLU A N 1
ATOM 2206 C CA . GLU A 1 299 ? 28.652 -4.845 -7.081 1.00 55.09 299 GLU A CA 1
ATOM 2207 C C . GLU A 1 299 ? 27.117 -5.039 -7.020 1.00 55.09 299 GLU A C 1
ATOM 2209 O O . GLU A 1 299 ? 26.585 -5.759 -6.169 1.00 55.09 299 GLU A O 1
ATOM 2214 N N . GLY A 1 300 ? 26.396 -4.373 -7.931 1.00 59.06 300 GLY A N 1
ATOM 2215 C CA . GLY A 1 300 ? 24.941 -4.494 -8.117 1.00 59.06 300 GLY A CA 1
ATOM 2216 C C . GLY A 1 300 ? 24.131 -3.323 -7.562 1.00 59.06 300 GLY A C 1
ATOM 2217 O O . GLY A 1 300 ? 23.110 -3.536 -6.917 1.00 59.06 300 GLY A O 1
ATOM 2218 N N . ALA A 1 301 ? 24.594 -2.092 -7.734 1.00 62.06 301 ALA A N 1
ATOM 2219 C CA . ALA A 1 301 ? 23.919 -0.906 -7.234 1.00 62.06 301 ALA A CA 1
ATOM 2220 C C . ALA A 1 301 ? 22.612 -0.639 -7.999 1.00 62.06 301 ALA A C 1
ATOM 2222 O O . ALA A 1 301 ? 22.448 -1.066 -9.136 1.00 62.06 301 ALA A O 1
ATOM 2223 N N . CYS A 1 302 ? 21.646 -0.032 -7.318 1.00 70.69 302 CYS A N 1
ATOM 2224 C CA . CYS A 1 302 ? 20.347 0.420 -7.825 1.00 70.69 302 CYS A CA 1
ATOM 2225 C C . CYS A 1 302 ? 19.715 -0.371 -8.996 1.00 70.69 302 CYS A C 1
ATOM 2227 O O . CYS A 1 302 ? 19.958 -0.058 -10.157 1.00 70.69 302 CYS A O 1
ATOM 2229 N N . GLY A 1 303 ? 18.845 -1.362 -8.763 1.00 79.69 303 GLY A N 1
ATOM 2230 C CA . GLY A 1 303 ? 18.327 -2.121 -9.907 1.00 79.69 303 GLY A CA 1
ATOM 2231 C C . GLY A 1 303 ? 17.158 -3.073 -9.714 1.00 79.69 303 GLY A C 1
ATOM 2232 O O . GLY A 1 303 ? 16.626 -3.244 -8.621 1.00 79.69 303 GLY A O 1
ATOM 2233 N N . HIS A 1 304 ? 16.753 -3.707 -10.816 1.00 88.62 304 HIS A N 1
ATOM 2234 C CA . HIS A 1 304 ? 15.620 -4.644 -10.883 1.00 88.62 304 HIS A CA 1
ATOM 2235 C C . HIS A 1 304 ? 14.271 -4.036 -10.466 1.00 88.62 304 HIS A C 1
ATOM 2237 O O . HIS A 1 304 ? 13.419 -4.727 -9.902 1.00 88.62 304 HIS A O 1
ATOM 2243 N N . SER A 1 305 ? 14.072 -2.745 -10.722 1.00 93.31 305 SER A N 1
ATOM 2244 C CA . SER A 1 305 ? 12.814 -2.062 -10.416 1.00 93.31 305 SER A CA 1
ATOM 2245 C C . SER A 1 305 ? 11.931 -1.953 -11.647 1.00 93.31 305 SER A C 1
ATOM 2247 O O . SER A 1 305 ? 12.412 -1.877 -12.780 1.00 93.31 305 SER A O 1
ATOM 2249 N N . SER A 1 306 ? 10.623 -1.929 -11.417 1.00 95.12 306 SER A N 1
ATOM 2250 C CA . SER A 1 306 ? 9.631 -1.843 -12.482 1.00 95.12 306 SER A CA 1
ATOM 2251 C C . SER A 1 306 ? 8.624 -0.731 -12.227 1.00 95.12 306 SER A C 1
ATOM 2253 O O . SER A 1 306 ? 8.186 -0.499 -11.099 1.00 95.12 306 SER A O 1
ATOM 2255 N N . PHE A 1 307 ? 8.286 -0.039 -13.307 1.00 96.00 307 PHE A N 1
ATOM 2256 C CA . PHE A 1 307 ? 7.374 1.090 -13.355 1.00 96.00 307 PHE A CA 1
ATOM 2257 C C . PHE A 1 307 ? 6.288 0.756 -14.370 1.00 96.00 307 PHE A C 1
ATOM 2259 O O . PHE A 1 307 ? 6.584 0.555 -15.543 1.00 96.00 307 PHE A O 1
ATOM 2266 N N . HIS A 1 308 ? 5.041 0.679 -13.928 1.00 95.25 308 HIS A N 1
ATOM 2267 C CA . HIS A 1 308 ? 3.898 0.293 -14.746 1.00 95.25 308 HIS A CA 1
ATOM 2268 C C . HIS A 1 308 ? 2.876 1.421 -14.774 1.00 95.25 308 HIS A C 1
ATOM 2270 O O . HIS A 1 308 ? 2.411 1.848 -13.719 1.00 95.25 308 HIS A O 1
ATOM 2276 N N . LYS A 1 309 ? 2.481 1.876 -15.967 1.00 92.88 309 LYS A N 1
ATOM 2277 C CA . LYS A 1 309 ? 1.480 2.939 -16.153 1.00 92.88 309 LYS A CA 1
ATOM 2278 C C . LYS A 1 309 ? 1.839 4.173 -15.332 1.00 92.88 309 LYS A C 1
ATOM 2280 O O . LYS A 1 309 ? 1.095 4.593 -14.448 1.00 92.88 309 LYS A O 1
ATOM 2285 N N . VAL A 1 310 ? 3.039 4.691 -15.558 1.00 94.06 310 VAL A N 1
ATOM 2286 C CA . VAL A 1 310 ? 3.560 5.846 -14.828 1.00 94.06 310 VAL A CA 1
ATOM 2287 C C . VAL A 1 310 ? 3.455 7.072 -15.708 1.00 94.06 310 VAL A C 1
ATOM 2289 O O . VAL A 1 310 ? 3.855 7.035 -16.868 1.00 94.06 310 VAL A O 1
ATOM 2292 N N . GLN A 1 311 ? 2.933 8.156 -15.147 1.00 93.31 311 GLN A N 1
ATOM 2293 C CA . GLN A 1 311 ? 2.720 9.396 -15.862 1.00 93.31 311 GLN A CA 1
ATOM 2294 C C . GLN A 1 311 ? 3.391 10.583 -15.176 1.00 93.31 311 GLN A C 1
ATOM 2296 O O . GLN A 1 311 ? 3.321 10.726 -13.957 1.00 93.31 311 GLN A O 1
ATOM 2301 N N . VAL A 1 312 ? 3.989 11.471 -15.969 1.00 93.50 312 VAL A N 1
ATOM 2302 C CA . VAL A 1 312 ? 4.538 12.746 -15.504 1.00 93.50 312 VAL A CA 1
ATOM 2303 C C . VAL A 1 312 ? 4.001 13.909 -16.338 1.00 93.50 312 VAL A C 1
ATOM 2305 O O . VAL A 1 312 ? 4.028 13.861 -17.565 1.00 93.50 312 VAL A O 1
ATOM 2308 N N . TRP A 1 313 ? 3.564 14.971 -15.665 1.00 92.25 313 TRP A N 1
ATOM 2309 C CA . TRP A 1 313 ? 3.146 16.242 -16.251 1.00 92.25 313 TRP A CA 1
ATOM 2310 C C . TRP A 1 313 ? 3.972 17.402 -15.693 1.00 92.25 313 TRP A C 1
ATOM 2312 O O . TRP A 1 313 ? 3.676 17.926 -14.619 1.00 92.25 313 TRP A O 1
ATOM 2322 N N . ALA A 1 314 ? 4.979 17.837 -16.445 1.00 89.69 314 ALA A N 1
ATOM 2323 C CA . ALA A 1 314 ? 5.899 18.908 -16.074 1.00 89.69 314 ALA A CA 1
ATOM 2324 C C . ALA A 1 314 ? 5.670 20.162 -16.945 1.00 89.69 314 ALA A C 1
ATOM 2326 O O . ALA A 1 314 ? 6.473 20.507 -17.810 1.00 89.69 314 ALA A O 1
ATOM 2327 N N . ARG A 1 315 ? 4.519 20.825 -16.750 1.00 80.38 315 ARG A N 1
ATOM 2328 C CA . ARG A 1 315 ? 4.036 21.935 -17.603 1.00 80.38 315 ARG A CA 1
ATOM 2329 C C . ARG A 1 315 ? 4.332 23.358 -17.095 1.00 80.38 315 ARG A C 1
ATOM 2331 O O . ARG A 1 315 ? 3.848 24.321 -17.662 1.00 80.38 315 ARG A O 1
ATOM 2338 N N . ASN A 1 316 ? 5.059 23.539 -15.992 1.00 69.75 316 ASN A N 1
ATOM 2339 C CA . ASN A 1 316 ? 5.025 24.834 -15.284 1.00 69.75 316 ASN A CA 1
ATOM 2340 C C . ASN A 1 316 ? 6.358 25.562 -15.106 1.00 69.75 316 ASN A C 1
ATOM 2342 O O . ASN A 1 316 ? 6.440 26.518 -14.339 1.00 69.75 316 ASN A O 1
ATOM 2346 N N . ALA A 1 317 ? 7.387 25.195 -15.863 1.00 58.28 317 ALA A N 1
ATOM 2347 C CA . ALA A 1 317 ? 8.653 25.914 -15.833 1.00 58.28 317 ALA A CA 1
ATOM 2348 C C . ALA A 1 317 ? 8.968 26.487 -17.218 1.00 58.28 317 ALA A C 1
ATOM 2350 O O . ALA A 1 317 ? 9.366 25.754 -18.117 1.00 58.28 317 ALA A O 1
ATOM 2351 N N . ALA A 1 318 ? 8.783 27.799 -17.376 1.00 56.12 318 ALA A N 1
ATOM 2352 C CA . ALA A 1 318 ? 9.296 28.533 -18.527 1.00 56.12 318 ALA A CA 1
ATOM 2353 C C . ALA A 1 318 ? 10.808 28.779 -18.352 1.00 56.12 318 ALA A C 1
ATOM 2355 O O . ALA A 1 318 ? 11.225 29.326 -17.328 1.00 56.12 318 ALA A O 1
ATOM 2356 N N . GLY A 1 319 ? 11.617 28.426 -19.357 1.00 61.34 319 GLY A N 1
ATOM 2357 C CA . GLY A 1 319 ? 13.060 28.722 -19.425 1.00 61.34 319 GLY A CA 1
ATOM 2358 C C . GLY A 1 319 ? 13.991 27.500 -19.405 1.00 61.34 319 GLY A C 1
ATOM 2359 O O . GLY A 1 319 ? 13.550 26.365 -19.303 1.00 61.34 319 GLY A O 1
ATOM 2360 N N . ASP A 1 320 ? 15.306 27.734 -19.492 1.00 46.75 320 ASP A N 1
ATOM 2361 C CA . ASP A 1 320 ? 16.335 26.688 -19.697 1.00 46.75 320 ASP A CA 1
ATOM 2362 C C . ASP A 1 320 ? 16.490 25.678 -18.535 1.00 46.75 320 ASP A C 1
ATOM 2364 O O . ASP A 1 320 ? 17.138 24.646 -18.699 1.00 46.75 320 ASP A O 1
ATOM 2368 N N . ASN A 1 321 ? 15.870 25.943 -17.379 1.00 59.34 321 ASN A N 1
ATOM 2369 C CA . ASN A 1 321 ? 15.768 25.021 -16.237 1.00 59.34 321 ASN A CA 1
ATOM 2370 C C . ASN A 1 321 ? 14.365 24.405 -16.138 1.00 59.34 321 ASN A C 1
ATOM 2372 O O . ASN A 1 321 ? 13.822 24.243 -15.045 1.00 59.34 321 ASN A O 1
ATOM 2376 N N . ALA A 1 322 ? 13.737 24.144 -17.281 1.00 74.19 322 ALA A N 1
ATOM 2377 C CA . ALA A 1 322 ? 12.399 23.599 -17.310 1.00 74.19 322 ALA A CA 1
ATOM 2378 C C . ALA A 1 322 ? 12.336 22.198 -16.691 1.00 74.19 322 ALA A C 1
ATOM 2380 O O . ALA A 1 322 ? 13.233 21.370 -16.860 1.00 74.19 322 ALA A O 1
ATOM 2381 N N . ALA A 1 323 ? 11.241 21.951 -15.982 1.00 82.00 323 ALA A N 1
ATOM 2382 C CA . ALA A 1 323 ? 10.968 20.705 -15.306 1.00 82.00 323 ALA A CA 1
ATOM 2383 C C . ALA A 1 323 ? 10.970 19.528 -16.292 1.00 82.00 323 ALA A C 1
ATOM 2385 O O . ALA A 1 323 ? 10.337 19.562 -17.351 1.00 82.00 323 ALA A O 1
ATOM 2386 N N . ASN A 1 324 ? 11.684 18.474 -15.922 1.00 87.69 324 ASN A N 1
ATOM 2387 C CA . ASN A 1 324 ? 11.820 17.251 -16.692 1.00 87.69 324 ASN A CA 1
ATOM 2388 C C . ASN A 1 324 ? 10.791 16.205 -16.245 1.00 87.69 324 ASN A C 1
ATOM 2390 O O . ASN A 1 324 ? 10.293 16.221 -15.118 1.00 87.69 324 ASN A O 1
ATOM 2394 N N . GLY A 1 325 ? 10.483 15.263 -17.132 1.00 87.50 325 GLY A N 1
ATOM 2395 C CA . GLY A 1 325 ? 9.613 14.134 -16.833 1.00 87.50 325 GLY A CA 1
ATOM 2396 C C . GLY A 1 325 ? 10.309 13.132 -15.909 1.00 87.50 325 GLY A C 1
ATOM 2397 O O . GLY A 1 325 ? 10.032 13.063 -14.711 1.00 87.50 325 GLY A O 1
ATOM 2398 N N . LEU A 1 326 ? 11.235 12.369 -16.487 1.00 90.94 326 LEU A N 1
ATOM 2399 C CA . LEU A 1 326 ? 12.032 11.341 -15.822 1.00 90.94 326 LEU A CA 1
ATOM 2400 C C . LEU A 1 326 ? 13.526 11.661 -15.931 1.00 90.94 326 LEU A C 1
ATOM 2402 O O . LEU A 1 326 ? 14.047 11.761 -17.040 1.00 90.94 326 LEU A O 1
ATOM 2406 N N . GLY A 1 327 ? 14.208 11.759 -14.793 1.00 89.56 327 GLY A N 1
ATOM 2407 C CA . GLY A 1 327 ? 15.666 11.758 -14.696 1.00 89.56 327 GLY A CA 1
ATOM 2408 C C . GLY A 1 327 ? 16.176 10.413 -14.186 1.00 89.56 327 GLY A C 1
ATOM 2409 O O . GLY A 1 327 ? 15.677 9.903 -13.185 1.00 89.56 327 GLY A O 1
ATOM 2410 N N . ILE A 1 328 ? 17.172 9.832 -14.852 1.00 85.94 328 ILE A N 1
ATOM 2411 C CA . ILE A 1 328 ? 17.879 8.640 -14.357 1.00 85.94 328 ILE A CA 1
ATOM 2412 C C . ILE A 1 328 ? 19.352 9.006 -14.277 1.00 85.94 328 ILE A C 1
ATOM 2414 O O . ILE A 1 328 ? 19.966 9.150 -15.319 1.00 85.94 328 ILE A O 1
ATOM 2418 N N . ARG A 1 329 ? 19.892 9.205 -13.078 1.00 85.38 329 ARG A N 1
ATOM 2419 C CA . ARG A 1 329 ? 21.237 9.731 -12.840 1.00 85.38 329 ARG A CA 1
ATOM 2420 C C . ARG A 1 329 ? 22.064 8.677 -12.108 1.00 85.38 329 ARG A C 1
ATOM 2422 O O . ARG A 1 329 ? 21.741 8.305 -10.988 1.00 85.38 329 ARG A O 1
ATOM 2429 N N . GLY A 1 330 ? 23.111 8.169 -12.736 1.00 70.19 330 GLY A N 1
ATOM 2430 C CA . GLY A 1 330 ? 24.167 7.442 -12.044 1.00 70.19 330 GLY A CA 1
ATOM 2431 C C . GLY A 1 330 ? 25.165 8.435 -11.457 1.00 70.19 330 GLY A C 1
ATOM 2432 O O . GLY A 1 330 ? 25.440 9.472 -12.061 1.00 70.19 330 GLY A O 1
ATOM 2433 N N . THR A 1 331 ? 25.753 8.129 -10.301 1.00 61.31 331 THR A N 1
ATOM 2434 C CA . THR A 1 331 ? 26.966 8.836 -9.873 1.00 61.31 331 THR A CA 1
ATOM 2435 C C . THR A 1 331 ? 28.047 8.676 -10.937 1.00 61.31 331 THR A C 1
ATOM 2437 O O . THR A 1 331 ? 28.349 7.555 -11.334 1.00 61.31 331 THR A O 1
ATOM 2440 N N . ALA A 1 332 ? 28.683 9.783 -11.327 1.00 47.78 332 ALA A N 1
ATOM 2441 C CA . ALA A 1 332 ? 29.796 9.839 -12.283 1.00 47.78 332 ALA A CA 1
ATOM 2442 C C . ALA A 1 332 ? 31.051 9.022 -11.875 1.00 47.78 332 ALA A C 1
ATOM 2444 O O . ALA A 1 332 ? 32.037 8.979 -12.609 1.00 47.78 332 ALA A O 1
ATOM 2445 N N . ASP A 1 333 ? 31.040 8.361 -10.714 1.00 46.91 333 ASP A N 1
ATOM 2446 C CA . ASP A 1 333 ? 32.160 7.578 -10.200 1.00 46.91 333 ASP A CA 1
ATOM 2447 C C . ASP A 1 333 ? 32.088 6.121 -10.671 1.00 46.91 333 ASP A C 1
ATOM 2449 O O . ASP A 1 333 ? 31.518 5.285 -9.985 1.00 46.91 333 ASP A O 1
ATOM 2453 N N . SER A 1 334 ? 32.732 5.838 -11.809 1.00 47.59 334 SER A N 1
ATOM 2454 C CA . SER A 1 334 ? 33.459 4.612 -12.227 1.00 47.59 334 SER A CA 1
ATOM 2455 C C . SER A 1 334 ? 32.937 3.188 -11.931 1.00 47.59 334 SER A C 1
ATOM 2457 O O . SER A 1 334 ? 33.599 2.242 -12.354 1.00 47.59 334 SER A O 1
ATOM 2459 N N . ASP A 1 335 ? 31.818 2.982 -11.237 1.00 55.34 335 ASP A N 1
ATOM 2460 C CA . ASP A 1 335 ? 31.263 1.656 -10.972 1.00 55.34 335 ASP A CA 1
ATOM 2461 C C . ASP A 1 335 ? 30.338 1.266 -12.135 1.00 55.34 335 ASP A C 1
ATOM 2463 O O . ASP A 1 335 ? 29.246 1.832 -12.270 1.00 55.34 335 ASP A O 1
ATOM 2467 N N . PRO A 1 336 ? 30.738 0.295 -12.977 1.00 52.72 336 PRO A N 1
ATOM 2468 C CA . PRO A 1 336 ? 29.942 -0.158 -14.117 1.00 52.72 336 PRO A CA 1
ATOM 2469 C C . PRO A 1 336 ? 28.591 -0.778 -13.712 1.00 52.72 336 PRO A C 1
ATOM 2471 O O . PRO A 1 336 ? 27.779 -1.088 -14.578 1.00 52.72 336 PRO A O 1
ATOM 2474 N N . ASN A 1 337 ? 28.312 -0.941 -12.412 1.00 57.19 337 ASN A N 1
ATOM 2475 C CA . ASN A 1 337 ? 27.111 -1.595 -11.892 1.00 57.19 337 ASN A CA 1
ATOM 2476 C C . ASN A 1 337 ? 26.110 -0.638 -11.216 1.00 57.19 337 ASN A C 1
ATOM 2478 O O . ASN A 1 337 ? 25.329 -1.093 -10.381 1.00 57.19 337 ASN A O 1
ATOM 2482 N N . GLY A 1 338 ? 26.165 0.664 -11.522 1.00 65.44 338 GLY A N 1
ATOM 2483 C CA . GLY A 1 338 ? 25.496 1.748 -10.789 1.00 65.44 338 GLY A CA 1
ATOM 2484 C C . GLY A 1 338 ? 23.958 1.736 -10.754 1.00 65.44 338 GLY A C 1
ATOM 2485 O O . GLY A 1 338 ? 23.351 1.672 -9.688 1.00 65.44 338 GLY A O 1
ATOM 2486 N N . ILE A 1 339 ? 23.320 1.799 -11.926 1.00 73.25 339 ILE A N 1
ATOM 2487 C CA . ILE A 1 339 ? 21.869 1.629 -12.092 1.00 73.25 339 ILE A CA 1
ATOM 2488 C C . ILE A 1 339 ? 21.656 0.527 -13.118 1.00 73.25 339 ILE A C 1
ATOM 2490 O O . ILE A 1 339 ? 22.132 0.654 -14.242 1.00 73.25 339 ILE A O 1
ATOM 2494 N N . THR A 1 340 ? 20.963 -0.553 -12.755 1.00 77.81 340 THR A N 1
ATOM 2495 C CA . THR A 1 340 ? 20.810 -1.719 -13.634 1.00 77.81 340 THR A CA 1
ATOM 2496 C C . THR A 1 340 ? 19.377 -2.244 -13.734 1.00 77.81 340 THR A C 1
ATOM 2498 O O . THR A 1 340 ? 18.616 -2.267 -12.768 1.00 77.81 340 THR A O 1
ATOM 2501 N N . GLN A 1 341 ? 18.984 -2.731 -14.912 1.00 85.19 341 GLN A N 1
ATOM 2502 C CA . GLN A 1 341 ? 17.747 -3.507 -15.109 1.00 85.19 341 GLN A CA 1
ATOM 2503 C C . GLN A 1 341 ? 16.447 -2.794 -14.689 1.00 85.19 341 GLN A C 1
ATOM 2505 O O . GLN A 1 341 ? 15.551 -3.397 -14.087 1.00 85.19 341 GLN A O 1
ATOM 2510 N N . ILE A 1 342 ? 16.328 -1.504 -15.001 1.00 89.44 342 ILE A N 1
ATOM 2511 C CA . ILE A 1 342 ? 15.100 -0.742 -14.761 1.00 89.44 342 ILE A CA 1
ATOM 2512 C C . ILE A 1 342 ? 14.132 -0.952 -15.919 1.00 89.44 342 ILE A C 1
ATOM 2514 O O . ILE A 1 342 ? 14.512 -0.810 -17.079 1.00 89.44 342 ILE A O 1
ATOM 2518 N N . LYS A 1 343 ? 12.871 -1.267 -15.619 1.00 92.31 343 LYS A N 1
ATOM 2519 C CA . LYS A 1 343 ? 11.845 -1.497 -16.643 1.00 92.31 343 LYS A CA 1
ATOM 2520 C C . LYS A 1 343 ? 10.698 -0.511 -16.506 1.00 92.31 343 LYS A C 1
ATOM 2522 O O . LYS A 1 343 ? 10.072 -0.430 -15.454 1.00 92.31 343 LYS A O 1
ATOM 2527 N N . PHE A 1 344 ? 10.390 0.184 -17.589 1.00 93.31 344 PHE A N 1
ATOM 2528 C CA . PHE A 1 344 ? 9.218 1.040 -17.712 1.00 93.31 344 PHE A CA 1
ATOM 2529 C C . PHE A 1 344 ? 8.225 0.398 -18.677 1.00 93.31 344 PHE A C 1
ATOM 2531 O O . PHE A 1 344 ? 8.595 0.015 -19.783 1.00 93.31 344 PHE A O 1
ATOM 2538 N N . TYR A 1 345 ? 6.970 0.295 -18.258 1.00 92.06 345 TYR A N 1
ATOM 2539 C CA . TYR A 1 345 ? 5.845 -0.220 -19.027 1.00 92.06 345 TYR A CA 1
ATOM 2540 C C . TYR A 1 345 ? 4.755 0.845 -19.053 1.00 92.06 345 TYR A C 1
ATOM 2542 O O . TYR A 1 345 ? 4.307 1.276 -17.990 1.00 92.06 345 TYR A O 1
ATOM 2550 N N . ASP A 1 346 ? 4.321 1.257 -20.240 1.00 90.69 346 ASP A N 1
ATOM 2551 C CA . ASP A 1 346 ? 3.307 2.299 -20.435 1.00 90.69 346 ASP A CA 1
ATOM 2552 C C . ASP A 1 346 ? 3.695 3.613 -19.729 1.00 90.69 346 ASP A C 1
ATOM 2554 O O . ASP A 1 346 ? 2.920 4.190 -18.962 1.00 90.69 346 ASP A O 1
ATOM 2558 N N . PHE A 1 347 ? 4.944 4.053 -19.919 1.00 92.31 347 PHE A N 1
ATOM 2559 C CA . PHE A 1 347 ? 5.433 5.302 -19.337 1.00 92.31 347 PHE A CA 1
ATOM 2560 C C . PHE A 1 347 ? 5.044 6.488 -20.214 1.00 92.31 347 PHE A C 1
ATOM 2562 O O . PHE A 1 347 ? 5.355 6.525 -21.404 1.00 92.31 347 PHE A O 1
ATOM 2569 N N . ARG A 1 348 ? 4.426 7.497 -19.605 1.00 91.75 348 ARG A N 1
ATOM 2570 C CA . ARG A 1 348 ? 4.046 8.733 -20.277 1.00 91.75 348 ARG A CA 1
ATOM 2571 C C . ARG A 1 348 ? 4.680 9.943 -19.613 1.00 91.75 348 ARG A C 1
ATOM 2573 O O . ARG A 1 348 ? 4.544 10.140 -18.412 1.00 91.75 348 ARG A O 1
ATOM 2580 N N . ALA A 1 349 ? 5.288 10.815 -20.400 1.00 92.12 349 ALA A N 1
ATOM 2581 C CA . ALA A 1 349 ? 5.772 12.102 -19.924 1.00 92.12 349 ALA A CA 1
ATOM 2582 C C . ALA A 1 349 ? 5.316 13.216 -20.861 1.00 92.12 349 ALA A C 1
ATOM 2584 O O . ALA A 1 349 ? 5.487 13.138 -22.075 1.00 92.12 349 ALA A O 1
ATOM 2585 N N . GLU A 1 350 ? 4.732 14.259 -20.288 1.00 91.12 350 GLU A N 1
ATOM 2586 C CA . GLU A 1 350 ? 4.367 15.479 -20.989 1.00 91.12 350 GLU A CA 1
ATOM 2587 C C . GLU A 1 350 ? 5.057 16.663 -20.321 1.00 91.12 350 GLU A C 1
ATOM 2589 O O . GLU A 1 350 ? 4.864 16.920 -19.130 1.00 91.12 350 GLU A O 1
ATOM 2594 N N . VAL A 1 351 ? 5.874 17.362 -21.097 1.00 89.31 351 VAL A N 1
ATOM 2595 C CA . VAL A 1 351 ? 6.698 18.477 -20.632 1.00 89.31 351 VAL A CA 1
ATOM 2596 C C . VAL A 1 351 ? 6.473 19.687 -21.529 1.00 89.31 351 VAL A C 1
ATOM 2598 O O . VAL A 1 351 ? 6.227 19.531 -22.726 1.00 89.31 351 VAL A O 1
ATOM 2601 N N . ASP A 1 352 ? 6.569 20.893 -20.977 1.00 86.88 352 ASP A N 1
ATOM 2602 C CA . ASP A 1 352 ? 6.487 22.098 -21.805 1.00 86.88 352 ASP A CA 1
ATOM 2603 C C . ASP A 1 352 ? 7.868 22.431 -22.383 1.00 86.88 352 ASP A C 1
ATOM 2605 O O . ASP A 1 352 ? 8.138 22.093 -23.533 1.00 86.88 352 ASP A O 1
ATOM 2609 N N . ASP A 1 353 ? 8.796 22.967 -21.591 1.00 84.19 353 ASP A N 1
ATOM 2610 C CA . ASP A 1 353 ? 10.121 23.372 -22.092 1.00 84.19 353 ASP A CA 1
ATOM 2611 C C . ASP A 1 353 ? 11.265 22.387 -21.751 1.00 84.19 353 ASP A C 1
ATOM 2613 O O . ASP A 1 353 ? 12.342 22.459 -22.348 1.00 84.19 353 ASP A O 1
ATOM 2617 N N . GLY A 1 354 ? 11.035 21.420 -20.851 1.00 86.19 354 GLY A N 1
ATOM 2618 C CA . GLY A 1 354 ? 12.049 20.471 -20.363 1.00 86.19 354 GLY A CA 1
ATOM 2619 C C . GLY A 1 354 ? 12.262 19.249 -21.261 1.00 86.19 354 GLY A C 1
ATOM 2620 O O . GLY A 1 354 ? 11.905 19.243 -22.442 1.00 86.19 354 GLY A O 1
ATOM 2621 N N . PHE A 1 355 ? 12.844 18.194 -20.697 1.00 88.44 355 PHE A N 1
ATOM 2622 C CA . PHE A 1 355 ? 12.978 16.878 -21.325 1.00 88.44 355 PHE A CA 1
ATOM 2623 C C . PHE A 1 355 ? 11.988 15.902 -20.698 1.00 88.44 355 PHE A C 1
ATOM 2625 O O . PHE A 1 355 ? 11.912 15.773 -19.480 1.00 88.44 355 PHE A O 1
ATOM 2632 N N . ALA A 1 356 ? 11.257 15.155 -21.518 1.00 87.12 356 ALA A N 1
ATOM 2633 C CA . ALA A 1 356 ? 10.401 14.071 -21.053 1.00 87.12 356 ALA A CA 1
ATOM 2634 C C . ALA A 1 356 ? 11.223 12.962 -20.379 1.00 87.12 356 ALA A C 1
ATOM 2636 O O . ALA A 1 356 ? 10.804 12.418 -19.359 1.00 87.12 356 ALA A O 1
ATOM 2637 N N . ILE A 1 357 ? 12.407 12.667 -20.924 1.00 89.88 357 ILE A N 1
ATOM 2638 C CA . ILE A 1 357 ? 13.388 11.738 -20.354 1.00 89.88 357 ILE A CA 1
ATOM 2639 C C . ILE A 1 357 ? 14.780 12.374 -20.466 1.00 89.88 357 ILE A C 1
ATOM 2641 O O . ILE A 1 357 ? 15.172 12.812 -21.553 1.00 89.88 357 ILE A O 1
ATOM 2645 N N . VAL A 1 358 ? 15.518 12.427 -19.357 1.00 87.62 358 VAL A N 1
ATOM 2646 C CA . VAL A 1 358 ? 16.818 13.099 -19.240 1.00 87.62 358 VAL A CA 1
ATOM 2647 C C . VAL A 1 358 ? 17.840 12.255 -18.470 1.00 87.62 358 VAL A C 1
ATOM 2649 O O . VAL A 1 358 ? 17.480 11.428 -17.634 1.00 87.62 358 VAL A O 1
ATOM 2652 N N . HIS A 1 359 ? 19.121 12.486 -18.764 1.00 81.50 359 HIS A N 1
ATOM 2653 C CA . HIS A 1 359 ? 20.304 11.948 -18.067 1.00 81.50 359 HIS A CA 1
ATOM 2654 C C . HIS A 1 359 ? 20.479 10.430 -18.051 1.00 81.50 359 HIS A C 1
ATOM 2656 O O . HIS A 1 359 ? 21.372 9.964 -17.360 1.00 81.50 359 HIS A O 1
ATOM 2662 N N . VAL A 1 360 ? 19.703 9.674 -18.838 1.00 77.44 360 VAL A N 1
ATOM 2663 C CA . VAL A 1 360 ? 19.693 8.200 -18.824 1.00 77.44 360 VAL A CA 1
ATOM 2664 C C . VAL A 1 360 ? 21.100 7.605 -18.757 1.00 77.44 360 VAL A C 1
ATOM 2666 O O . VAL A 1 360 ? 21.808 7.535 -19.761 1.00 77.44 360 VAL A O 1
ATOM 2669 N N . SER A 1 361 ? 21.466 7.176 -17.554 1.00 75.94 361 SER A N 1
ATOM 2670 C CA . SER A 1 361 ? 22.747 6.577 -17.201 1.00 75.94 361 SER A CA 1
ATOM 2671 C C . SER A 1 361 ? 22.476 5.300 -16.407 1.00 75.94 361 SER A C 1
ATOM 2673 O O . SER A 1 361 ? 21.581 5.255 -15.561 1.00 75.94 361 SER A O 1
ATOM 2675 N N . GLY A 1 362 ? 23.195 4.231 -16.747 1.00 73.06 362 GLY A N 1
ATOM 2676 C CA . GLY A 1 362 ? 22.965 2.883 -16.223 1.00 73.06 362 GLY A CA 1
ATOM 2677 C C . GLY A 1 362 ? 22.780 1.828 -17.316 1.00 73.06 362 GLY A C 1
ATOM 2678 O O . GLY A 1 362 ? 22.511 2.151 -18.472 1.00 73.06 362 GLY A O 1
ATOM 2679 N N . ASP A 1 363 ? 22.918 0.558 -16.945 1.00 73.69 363 ASP A N 1
ATOM 2680 C CA . ASP A 1 363 ? 22.797 -0.594 -17.843 1.00 73.69 363 ASP A CA 1
ATOM 2681 C C . ASP A 1 363 ? 21.396 -1.240 -17.770 1.00 73.69 363 ASP A C 1
ATOM 2683 O O . ASP A 1 363 ? 20.685 -1.186 -16.768 1.00 73.69 363 ASP A O 1
ATOM 2687 N N . GLY A 1 364 ? 20.947 -1.870 -18.852 1.00 77.12 364 GLY A N 1
ATOM 2688 C CA . GLY A 1 364 ? 19.701 -2.639 -18.876 1.00 77.12 364 GLY A CA 1
ATOM 2689 C C . GLY A 1 364 ? 18.421 -1.825 -18.645 1.00 77.12 364 GLY A C 1
ATO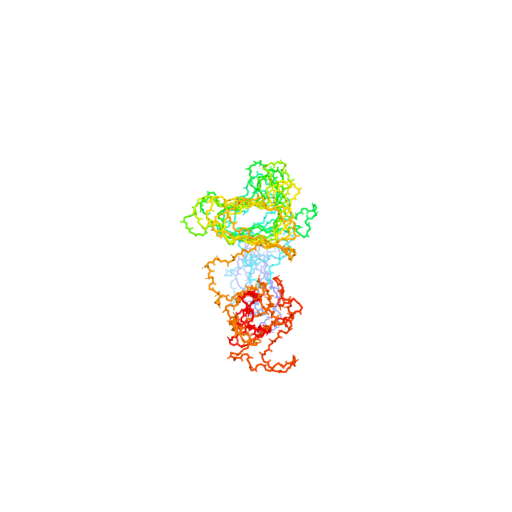M 2690 O O . GLY A 1 364 ? 17.419 -2.382 -18.187 1.00 77.12 364 GLY A O 1
ATOM 2691 N N . ILE A 1 365 ? 18.418 -0.524 -18.945 1.00 83.88 365 ILE A N 1
ATOM 2692 C CA . ILE A 1 365 ? 17.217 0.313 -18.846 1.00 83.88 365 ILE A CA 1
ATOM 2693 C C . ILE A 1 365 ? 16.314 0.036 -20.053 1.00 83.88 365 ILE A C 1
ATOM 2695 O O . ILE A 1 365 ? 16.658 0.306 -21.202 1.00 83.88 365 ILE A O 1
ATOM 2699 N N . THR A 1 366 ? 15.126 -0.501 -19.795 1.00 85.38 366 THR A N 1
ATOM 2700 C CA . THR A 1 366 ? 14.193 -0.936 -20.837 1.00 85.38 366 THR A CA 1
ATOM 2701 C C . THR A 1 366 ? 12.884 -0.165 -20.765 1.00 85.38 366 THR A C 1
ATOM 2703 O O . THR A 1 366 ? 12.274 -0.064 -19.702 1.00 85.38 366 THR A O 1
ATOM 2706 N N . PHE A 1 367 ? 12.414 0.321 -21.911 1.00 87.75 367 PHE A N 1
ATOM 2707 C CA . PHE A 1 367 ? 11.169 1.062 -22.039 1.00 87.75 367 PHE A CA 1
ATOM 2708 C C . PHE A 1 367 ? 10.207 0.361 -23.013 1.00 87.75 367 PHE A C 1
ATOM 2710 O O . PHE A 1 367 ? 10.480 0.210 -24.205 1.00 87.75 367 PHE A O 1
ATOM 2717 N N . PHE A 1 368 ? 9.036 -0.026 -22.520 1.00 85.12 368 PHE A N 1
ATOM 2718 C CA . PHE A 1 368 ? 7.960 -0.642 -23.291 1.00 85.12 368 PHE A CA 1
ATOM 2719 C C . PHE A 1 368 ? 6.740 0.277 -23.291 1.00 85.12 368 PHE A C 1
ATOM 2721 O O . PHE A 1 368 ? 6.183 0.543 -22.232 1.00 85.12 368 PHE A O 1
ATOM 2728 N N . GLY A 1 369 ? 6.313 0.752 -24.465 1.00 84.81 369 GLY A N 1
ATOM 2729 C CA . GLY A 1 369 ? 5.156 1.646 -24.568 1.00 84.81 369 GLY A CA 1
ATOM 2730 C C . GLY A 1 369 ? 5.447 3.015 -23.958 1.00 84.81 369 GLY A C 1
ATOM 2731 O O . GLY A 1 369 ? 4.893 3.366 -22.924 1.00 84.81 369 GLY A O 1
ATOM 2732 N N . VAL A 1 370 ? 6.362 3.775 -24.567 1.00 86.31 370 VAL A N 1
ATOM 2733 C CA . VAL A 1 370 ? 6.652 5.145 -24.117 1.00 86.31 370 VAL A CA 1
ATOM 2734 C C . VAL A 1 370 ? 5.895 6.167 -24.942 1.00 86.31 370 VAL A C 1
ATOM 2736 O O . VAL A 1 370 ? 5.983 6.172 -26.169 1.00 86.31 370 VAL A O 1
ATOM 2739 N N . ASP A 1 371 ? 5.246 7.082 -24.236 1.00 87.69 371 ASP A N 1
ATOM 2740 C CA . ASP A 1 371 ? 4.576 8.249 -24.785 1.00 87.69 371 ASP A CA 1
ATOM 2741 C C . ASP A 1 371 ? 5.241 9.519 -24.241 1.00 87.69 371 ASP A C 1
ATOM 2743 O O . ASP A 1 371 ? 4.996 9.941 -23.110 1.00 87.69 371 ASP A O 1
ATOM 2747 N N . ALA A 1 372 ? 6.102 10.144 -25.040 1.00 88.00 372 ALA A N 1
ATOM 2748 C CA . ALA A 1 372 ? 6.813 11.356 -24.647 1.00 88.00 372 ALA A CA 1
ATOM 2749 C C . ALA A 1 372 ? 6.359 12.542 -25.508 1.00 88.00 372 ALA A C 1
ATOM 2751 O O . ALA A 1 372 ? 6.562 12.560 -26.726 1.00 88.00 372 ALA A O 1
ATOM 2752 N N . PHE A 1 373 ? 5.752 13.534 -24.857 1.00 86.31 373 PHE A N 1
ATOM 2753 C CA . PHE A 1 373 ? 5.206 14.735 -25.476 1.00 86.31 373 PHE A CA 1
ATOM 2754 C C . PHE A 1 373 ? 5.942 15.970 -24.976 1.00 86.31 373 PHE A C 1
ATOM 2756 O O . PHE A 1 373 ? 6.115 16.156 -23.771 1.00 86.31 373 PHE A O 1
ATOM 2763 N N . LYS A 1 374 ? 6.322 16.835 -25.913 1.00 84.12 374 LYS A N 1
ATOM 2764 C CA . LYS A 1 374 ? 6.856 18.159 -25.620 1.00 84.12 374 LYS A CA 1
ATOM 2765 C C . LYS A 1 374 ? 6.058 19.220 -26.369 1.00 84.12 374 LYS A C 1
ATOM 2767 O O . LYS A 1 374 ? 5.836 19.062 -27.569 1.00 84.12 374 LYS A O 1
ATOM 2772 N N . THR A 1 375 ? 5.609 20.269 -25.682 1.00 84.50 375 THR A N 1
ATOM 2773 C CA . THR A 1 375 ? 4.858 21.374 -26.314 1.00 84.50 375 THR A CA 1
ATOM 2774 C C . THR A 1 375 ? 5.740 22.586 -26.631 1.00 84.50 375 THR A C 1
ATOM 2776 O O . THR A 1 375 ? 5.465 23.308 -27.592 1.00 84.50 375 THR A O 1
ATOM 2779 N N . GLY A 1 376 ? 6.813 22.791 -25.865 1.00 82.12 376 GLY A N 1
ATOM 2780 C CA . GLY A 1 376 ? 7.794 23.859 -26.027 1.00 82.12 376 GLY A CA 1
ATOM 2781 C C . GLY A 1 376 ? 8.965 23.499 -26.943 1.00 82.12 376 GLY A C 1
ATOM 2782 O O . GLY A 1 376 ? 8.989 22.469 -27.621 1.00 82.12 376 GLY A O 1
ATOM 2783 N N . SER A 1 377 ? 9.959 24.385 -27.000 1.00 76.62 377 SER A N 1
ATOM 2784 C CA . SER A 1 377 ? 11.091 24.260 -27.933 1.00 76.62 377 SER A CA 1
ATOM 2785 C C . SER A 1 377 ? 12.225 23.375 -27.397 1.00 76.62 377 SER A C 1
ATOM 2787 O O . SER A 1 377 ? 12.429 23.270 -26.191 1.00 76.62 377 SER A O 1
ATOM 2789 N N . GLY A 1 378 ? 12.993 22.741 -28.289 1.00 70.88 378 GLY A N 1
ATOM 2790 C CA . GLY A 1 378 ? 14.114 21.858 -27.936 1.00 70.88 378 GLY A CA 1
ATOM 2791 C C . GLY A 1 378 ? 13.750 20.372 -27.994 1.00 70.88 378 GLY A C 1
ATOM 2792 O O . GLY A 1 378 ? 12.716 20.002 -28.542 1.00 70.88 378 GLY A O 1
ATOM 2793 N N . SER A 1 379 ? 14.606 19.512 -27.440 1.00 77.56 379 SER A N 1
ATOM 2794 C CA . SER A 1 379 ? 14.427 18.057 -27.553 1.00 77.56 379 SER A CA 1
ATOM 2795 C C . SER A 1 379 ? 13.546 17.463 -26.466 1.00 77.56 379 SER A C 1
ATOM 2797 O O . SER A 1 379 ? 13.510 17.952 -25.340 1.00 77.56 379 SER A O 1
ATOM 2799 N N . THR A 1 380 ? 12.829 16.404 -26.836 1.00 81.31 380 THR A N 1
ATOM 2800 C CA . THR A 1 380 ? 11.913 15.652 -25.974 1.00 81.31 380 THR A CA 1
ATOM 2801 C C . THR A 1 380 ? 12.677 14.653 -25.114 1.00 81.31 380 THR A C 1
ATOM 2803 O O . THR A 1 380 ? 12.363 14.487 -23.941 1.00 81.31 380 THR A O 1
ATOM 2806 N N . ILE A 1 381 ? 13.699 14.004 -25.672 1.00 86.06 381 ILE A N 1
ATOM 2807 C CA . ILE A 1 381 ? 14.565 13.068 -24.949 1.00 86.06 381 ILE A CA 1
ATOM 2808 C C . ILE A 1 381 ? 16.008 13.531 -25.088 1.00 86.06 381 ILE A C 1
ATOM 2810 O O . ILE A 1 381 ? 16.434 13.891 -26.191 1.00 86.06 381 ILE A O 1
ATOM 2814 N N . ARG A 1 382 ? 16.747 13.495 -23.978 1.00 84.88 382 ARG A N 1
ATOM 2815 C CA . ARG A 1 382 ? 18.192 13.706 -23.957 1.00 84.88 382 ARG A CA 1
ATOM 2816 C C . ARG A 1 382 ? 18.898 12.510 -23.336 1.00 84.88 382 ARG A C 1
ATOM 2818 O O . ARG A 1 382 ? 18.733 12.228 -22.150 1.00 84.88 382 ARG A O 1
ATOM 2825 N N . PHE A 1 383 ? 19.756 11.886 -24.134 1.00 79.88 383 PHE A N 1
ATOM 2826 C CA . PHE A 1 383 ? 20.770 10.954 -23.651 1.00 79.88 383 PHE A CA 1
ATOM 2827 C C . PHE A 1 383 ? 22.054 11.744 -23.414 1.00 79.88 383 PHE A C 1
ATOM 2829 O O . PHE A 1 383 ? 22.698 12.195 -24.364 1.00 79.88 383 PHE A O 1
ATOM 2836 N N . ALA A 1 384 ? 22.374 11.969 -22.146 1.00 71.25 384 ALA A N 1
ATOM 2837 C CA . ALA A 1 384 ? 23.625 12.569 -21.716 1.00 71.25 384 ALA A CA 1
ATOM 2838 C C . ALA A 1 384 ? 24.241 11.596 -20.708 1.00 71.25 384 ALA A C 1
ATOM 2840 O O . ALA A 1 384 ? 23.819 11.613 -19.554 1.00 71.25 384 ALA A O 1
ATOM 2841 N N . PRO A 1 385 ? 25.134 10.689 -21.143 1.00 63.34 385 PRO A N 1
ATOM 2842 C CA . PRO A 1 385 ? 25.911 9.917 -20.194 1.00 63.34 385 PRO A CA 1
ATOM 2843 C C . PRO A 1 385 ? 26.792 10.904 -19.429 1.00 63.34 385 PRO A C 1
ATOM 2845 O O . PRO A 1 385 ? 27.579 11.635 -20.036 1.00 63.34 385 PRO A O 1
ATOM 2848 N N . ASP A 1 386 ? 26.625 10.958 -18.114 1.00 59.72 386 ASP A N 1
ATOM 2849 C CA . ASP A 1 386 ? 27.511 11.706 -17.231 1.00 59.72 386 ASP A CA 1
ATOM 2850 C C . ASP A 1 386 ? 28.864 10.968 -17.217 1.00 59.72 386 ASP A C 1
ATOM 2852 O O . ASP A 1 386 ? 29.061 10.021 -16.466 1.00 59.72 386 ASP A O 1
ATOM 2856 N N . ASP A 1 387 ? 29.751 11.314 -18.156 1.00 55.72 387 ASP A N 1
ATOM 2857 C CA . ASP A 1 387 ? 31.145 10.850 -18.308 1.00 55.72 387 ASP A CA 1
ATOM 2858 C C . ASP A 1 387 ? 31.412 9.325 -18.343 1.00 55.72 387 ASP A C 1
ATOM 2860 O O . ASP A 1 387 ? 32.568 8.898 -18.415 1.00 55.72 387 ASP A O 1
ATOM 2864 N N . SER A 1 388 ? 30.386 8.471 -18.369 1.00 53.41 388 SER A N 1
ATOM 2865 C CA . SER A 1 388 ? 30.582 7.021 -18.379 1.00 53.41 388 SER A CA 1
ATOM 2866 C C . SER A 1 388 ? 31.037 6.528 -19.759 1.00 53.41 388 SER A C 1
ATOM 2868 O O . SER A 1 388 ? 30.299 6.622 -20.742 1.00 53.41 388 SER A O 1
ATOM 2870 N N . THR A 1 389 ? 32.221 5.917 -19.829 1.00 58.19 389 THR A N 1
ATOM 2871 C CA . THR A 1 389 ? 32.719 5.191 -21.014 1.00 58.19 389 THR A CA 1
ATOM 2872 C C . THR A 1 389 ? 31.947 3.905 -21.319 1.00 58.19 389 THR A C 1
ATOM 2874 O O . THR A 1 389 ? 32.230 3.247 -22.318 1.00 58.19 389 THR A O 1
ATOM 2877 N N . GLU A 1 390 ? 30.999 3.534 -20.461 1.00 58.09 390 GLU A N 1
ATOM 2878 C CA . GLU A 1 390 ? 30.331 2.240 -20.491 1.00 58.09 390 GLU A CA 1
ATOM 2879 C C . GLU A 1 390 ? 29.193 2.171 -21.525 1.00 58.09 390 GLU A C 1
ATOM 2881 O O . GLU A 1 390 ? 28.500 3.167 -21.787 1.00 58.09 390 GLU A O 1
ATOM 2886 N N . PRO A 1 391 ? 28.980 0.994 -22.138 1.00 58.31 391 PRO A N 1
ATOM 2887 C CA . PRO A 1 391 ? 27.847 0.763 -23.010 1.00 58.31 391 PRO A CA 1
ATOM 2888 C C . PRO A 1 391 ? 26.555 0.742 -22.186 1.00 58.31 391 PRO A C 1
ATOM 2890 O O . PRO A 1 391 ? 26.450 0.025 -21.198 1.00 58.31 391 PRO A O 1
ATOM 2893 N N . PHE A 1 392 ? 25.542 1.485 -22.623 1.00 60.81 392 PHE A N 1
ATOM 2894 C CA . PHE A 1 392 ? 24.176 1.312 -22.147 1.00 60.81 392 PHE A CA 1
ATOM 2895 C C . PHE A 1 392 ? 23.285 0.897 -23.316 1.00 60.81 392 PHE A C 1
ATOM 2897 O O . PHE A 1 392 ? 23.489 1.319 -24.460 1.00 60.81 392 PHE A O 1
ATOM 2904 N N . THR A 1 393 ? 22.296 0.054 -23.025 1.00 62.50 393 THR A N 1
ATOM 2905 C CA . THR A 1 393 ? 21.282 -0.366 -23.995 1.00 62.50 393 THR A CA 1
ATOM 2906 C C . THR A 1 393 ? 19.947 0.235 -23.597 1.00 62.50 393 THR A C 1
ATOM 2908 O O . THR A 1 393 ? 19.433 -0.063 -22.522 1.00 62.50 393 THR A O 1
ATOM 2911 N N . VAL A 1 394 ? 19.375 1.054 -24.481 1.00 65.94 394 VAL A N 1
ATOM 2912 C CA . VAL A 1 394 ? 18.015 1.582 -24.333 1.00 65.94 394 VAL A CA 1
ATOM 2913 C C . VAL A 1 394 ? 17.168 1.052 -25.480 1.00 65.94 394 VAL A C 1
ATOM 2915 O O . VAL A 1 394 ? 17.403 1.359 -26.651 1.00 65.94 394 VAL A O 1
ATOM 2918 N N . TYR A 1 395 ? 16.168 0.250 -25.125 1.00 66.06 395 TYR A N 1
ATOM 2919 C CA . TYR A 1 395 ? 15.129 -0.192 -26.047 1.00 66.06 395 TYR A CA 1
ATOM 2920 C C . TYR A 1 395 ? 13.884 0.662 -25.828 1.00 66.06 395 TYR A C 1
ATOM 2922 O O . TYR A 1 395 ? 13.342 0.657 -24.723 1.00 66.06 395 TYR A O 1
ATOM 2930 N N . MET A 1 396 ? 13.450 1.390 -26.860 1.00 68.88 396 MET A N 1
ATOM 2931 C CA . MET A 1 396 ? 12.231 2.199 -26.836 1.00 68.88 396 MET A CA 1
ATOM 2932 C C . MET A 1 396 ? 11.313 1.831 -28.001 1.00 68.88 396 MET A C 1
ATOM 2934 O O . MET A 1 396 ? 11.651 2.031 -29.170 1.00 68.88 396 MET A O 1
ATOM 2938 N N . LYS A 1 397 ? 10.106 1.366 -27.666 1.00 62.78 397 LYS A N 1
ATOM 2939 C CA . LYS A 1 397 ? 8.983 1.234 -28.602 1.00 62.78 397 LYS A CA 1
ATOM 2940 C C . LYS A 1 397 ? 7.943 2.301 -28.269 1.00 62.78 397 LYS A C 1
ATOM 2942 O O . LYS A 1 397 ? 7.328 2.227 -27.203 1.00 62.78 397 LYS A O 1
ATOM 2947 N N . SER A 1 398 ? 7.808 3.322 -29.119 1.00 59.91 398 SER A N 1
ATOM 2948 C CA . SER A 1 398 ? 7.167 4.582 -28.704 1.00 59.91 398 SER A CA 1
ATOM 2949 C C . SER A 1 398 ? 6.438 5.348 -29.808 1.00 59.91 398 SER A C 1
ATOM 2951 O O . SER A 1 398 ? 6.837 5.338 -30.976 1.00 59.91 398 SER A O 1
ATOM 2953 N N . ALA A 1 399 ? 5.420 6.110 -29.405 1.00 59.78 399 ALA A N 1
ATOM 2954 C CA . ALA A 1 399 ? 4.893 7.228 -30.177 1.00 59.78 399 ALA A CA 1
ATOM 2955 C C . ALA A 1 399 ? 5.601 8.514 -29.716 1.00 59.78 399 ALA A C 1
ATOM 2957 O O . ALA A 1 399 ? 5.185 9.190 -28.779 1.00 59.78 399 ALA A O 1
ATOM 2958 N N . LEU A 1 400 ? 6.724 8.833 -30.358 1.00 62.28 400 LEU A N 1
ATOM 2959 C CA . LEU A 1 400 ? 7.492 10.042 -30.065 1.00 62.28 400 LEU A CA 1
ATOM 2960 C C . LEU A 1 400 ? 6.983 11.241 -30.868 1.00 62.28 400 LEU A C 1
ATOM 2962 O O . LEU A 1 400 ? 6.965 11.207 -32.101 1.00 62.28 400 LEU A O 1
ATOM 2966 N N . PHE A 1 401 ? 6.653 12.327 -30.165 1.00 67.69 401 PHE A N 1
ATOM 2967 C CA . PHE A 1 401 ? 6.365 13.631 -30.759 1.00 67.69 401 PHE A CA 1
ATOM 2968 C C . PHE A 1 401 ? 7.447 14.635 -30.324 1.00 67.69 401 PHE A C 1
ATOM 2970 O O . PHE A 1 401 ? 7.440 15.129 -29.197 1.00 67.69 401 PHE A O 1
ATOM 2977 N N . GLY A 1 402 ? 8.409 14.903 -31.216 1.00 68.56 402 GLY A N 1
ATOM 2978 C CA . GLY A 1 402 ? 9.482 15.892 -31.028 1.00 68.56 402 GLY A CA 1
ATOM 2979 C C . GLY A 1 402 ? 10.861 15.420 -31.509 1.00 68.56 402 GLY A C 1
ATOM 2980 O O . GLY A 1 402 ? 10.968 14.442 -32.251 1.00 68.56 402 GLY A O 1
ATOM 2981 N N . SER A 1 403 ? 11.924 16.139 -31.126 1.00 71.50 403 SER A N 1
ATOM 2982 C CA . SER A 1 403 ? 13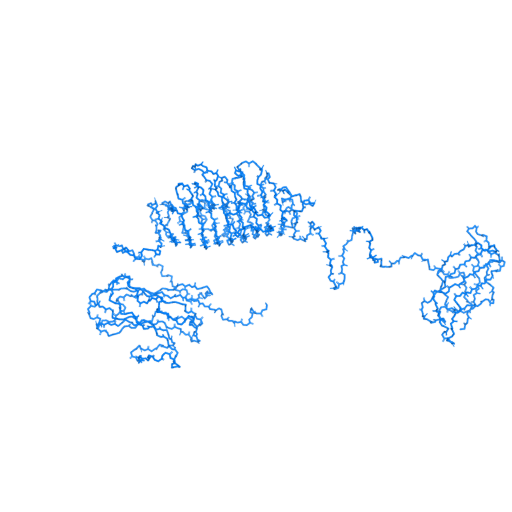.317 15.803 -31.469 1.00 71.50 403 SER A CA 1
ATOM 2983 C C . SER A 1 403 ? 14.015 15.008 -30.364 1.00 71.50 403 SER A C 1
ATOM 2985 O O . SER A 1 403 ? 13.649 15.093 -29.191 1.00 71.50 403 SER A O 1
ATOM 2987 N N . ILE A 1 404 ? 15.047 14.248 -30.736 1.00 76.19 404 ILE A N 1
ATOM 2988 C CA . ILE A 1 404 ? 15.926 13.559 -29.785 1.00 76.19 404 ILE A CA 1
ATOM 2989 C C . ILE A 1 404 ? 17.300 14.208 -29.845 1.00 76.19 404 ILE A C 1
ATOM 2991 O O . ILE A 1 404 ? 17.897 14.326 -30.916 1.00 76.19 404 ILE A O 1
ATOM 2995 N N . ASP A 1 405 ? 17.794 14.610 -28.678 1.00 77.00 405 ASP A N 1
ATOM 2996 C CA . ASP A 1 405 ? 19.156 15.093 -28.498 1.00 77.00 405 ASP A CA 1
ATOM 2997 C C . ASP A 1 405 ? 20.029 13.945 -27.988 1.00 77.00 405 ASP A C 1
ATOM 2999 O O . ASP A 1 405 ? 19.766 13.360 -26.936 1.00 77.00 405 ASP A O 1
ATOM 3003 N N . ILE A 1 406 ? 21.066 13.611 -28.749 1.00 72.19 406 ILE A N 1
ATOM 3004 C CA . ILE A 1 406 ? 22.085 12.643 -28.342 1.00 72.19 406 ILE A CA 1
ATOM 3005 C C . ILE A 1 406 ? 23.367 13.447 -28.176 1.00 72.19 406 ILE A C 1
ATOM 3007 O O . ILE A 1 406 ? 23.957 13.883 -29.169 1.00 72.19 406 ILE A O 1
ATOM 3011 N N . VAL A 1 407 ? 23.766 13.690 -26.927 1.00 69.44 407 VAL A N 1
ATOM 3012 C CA . VAL A 1 407 ? 24.947 14.506 -26.627 1.00 69.44 407 VAL A CA 1
ATOM 3013 C C . VAL A 1 407 ? 26.212 13.692 -26.932 1.00 69.44 407 VAL A C 1
ATOM 3015 O O . VAL A 1 407 ? 26.277 12.489 -26.702 1.00 69.44 407 VAL A O 1
ATOM 3018 N N . SER A 1 408 ? 27.210 14.344 -27.528 1.00 50.16 408 SER A N 1
ATOM 3019 C CA . SER A 1 408 ? 28.233 13.755 -28.406 1.00 50.16 408 SER A CA 1
ATOM 3020 C C . SER A 1 408 ? 29.356 12.915 -27.763 1.00 50.16 408 SER A C 1
ATOM 3022 O O . SER A 1 408 ? 30.362 12.689 -28.430 1.00 50.16 408 SER A O 1
ATOM 3024 N N . ASN A 1 409 ? 29.196 12.412 -26.537 1.00 57.09 409 ASN A N 1
ATOM 3025 C CA . ASN A 1 409 ? 30.199 11.588 -25.838 1.00 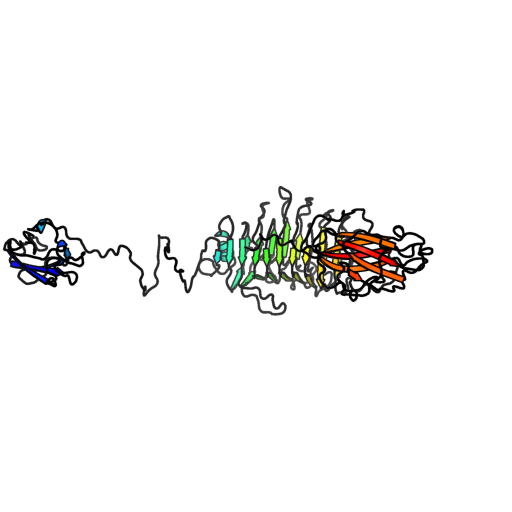57.09 409 ASN A CA 1
ATOM 3026 C C . ASN A 1 409 ? 29.706 10.154 -25.585 1.00 57.09 409 ASN A C 1
ATOM 3028 O O . ASN A 1 409 ? 29.884 9.603 -24.504 1.00 57.09 409 ASN A O 1
ATOM 3032 N N . LEU A 1 410 ? 29.070 9.538 -26.582 1.00 56.53 410 LEU A N 1
ATOM 3033 C CA . LEU A 1 410 ? 28.765 8.112 -26.512 1.00 56.53 410 LEU A CA 1
ATOM 3034 C C . LEU A 1 410 ? 30.077 7.311 -26.598 1.00 56.53 410 LEU A C 1
ATOM 3036 O O . LEU A 1 410 ? 30.820 7.444 -27.575 1.00 56.53 410 LEU A O 1
ATOM 3040 N N . GLY A 1 411 ? 30.376 6.504 -25.577 1.00 57.47 411 GLY A N 1
ATOM 3041 C CA . GLY A 1 411 ? 31.483 5.547 -25.607 1.00 57.47 411 GLY A CA 1
ATOM 3042 C C . GLY A 1 411 ? 31.285 4.497 -26.708 1.00 57.47 411 GLY A C 1
ATOM 3043 O O . GLY A 1 411 ? 30.170 4.256 -27.177 1.00 57.47 411 GLY A O 1
ATOM 3044 N N . THR A 1 412 ? 32.367 3.854 -27.152 1.00 55.97 412 THR A N 1
ATOM 3045 C CA . THR A 1 412 ? 32.290 2.750 -28.123 1.00 55.97 412 THR A CA 1
ATOM 3046 C C . THR A 1 412 ? 31.440 1.601 -27.570 1.00 55.97 412 THR A C 1
ATOM 3048 O O . THR A 1 412 ? 31.751 1.093 -26.498 1.00 55.97 412 THR A O 1
ATOM 3051 N N . GLY A 1 413 ? 30.417 1.160 -28.314 1.00 54.69 413 GLY A N 1
ATOM 3052 C CA . GLY A 1 413 ? 29.579 0.001 -27.959 1.00 54.69 413 GLY A CA 1
ATOM 3053 C C . GLY A 1 413 ? 28.156 0.314 -27.477 1.00 54.69 413 GLY A C 1
ATOM 3054 O O . GLY A 1 413 ? 27.446 -0.601 -27.074 1.00 54.69 413 GLY A O 1
ATOM 3055 N N . GLN A 1 414 ? 27.719 1.574 -27.520 1.00 57.75 414 GLN A N 1
ATOM 3056 C CA . GLN A 1 414 ? 26.353 1.958 -27.146 1.00 57.75 414 GLN A CA 1
ATOM 3057 C C . GLN A 1 414 ? 25.357 1.683 -28.282 1.00 57.75 414 GLN A C 1
ATOM 3059 O O . GLN A 1 414 ? 25.609 2.037 -29.433 1.00 57.75 414 GLN A O 1
ATOM 3064 N N . PHE A 1 415 ? 24.215 1.066 -27.956 1.00 55.97 415 PHE A N 1
ATOM 3065 C CA . PHE A 1 415 ? 23.165 0.727 -28.919 1.00 55.97 415 PHE A CA 1
ATOM 3066 C C . PHE A 1 415 ? 21.818 1.277 -28.447 1.00 55.97 415 PHE A C 1
ATOM 3068 O O . PHE A 1 415 ? 21.267 0.856 -27.429 1.00 55.97 415 PHE A O 1
ATOM 3075 N N . ILE A 1 416 ? 21.279 2.230 -29.207 1.00 64.94 416 ILE A N 1
ATOM 3076 C CA . ILE A 1 416 ? 19.963 2.818 -28.957 1.00 64.94 416 ILE A CA 1
ATOM 3077 C C . ILE A 1 416 ? 19.049 2.395 -30.103 1.00 64.94 416 ILE A C 1
ATOM 3079 O O . ILE A 1 416 ? 19.274 2.797 -31.243 1.00 64.94 416 ILE A O 1
ATOM 3083 N N . VAL A 1 417 ? 18.012 1.607 -29.801 1.00 63.03 417 VAL A N 1
ATOM 3084 C CA . VAL A 1 417 ? 16.959 1.274 -30.771 1.00 63.03 417 VAL A CA 1
ATOM 3085 C C . VAL A 1 417 ? 15.738 2.102 -30.451 1.00 63.03 417 VAL A C 1
ATOM 3087 O O . VAL A 1 417 ? 15.123 1.944 -29.394 1.00 63.03 417 VAL A O 1
ATOM 3090 N N . ILE A 1 418 ? 15.378 2.968 -31.390 1.00 67.38 418 ILE A N 1
ATOM 3091 C CA . ILE A 1 418 ? 14.190 3.802 -31.280 1.00 67.38 418 ILE A CA 1
ATOM 3092 C C . ILE A 1 418 ? 13.280 3.489 -32.454 1.00 67.38 418 ILE A C 1
ATOM 3094 O O . ILE A 1 418 ? 13.603 3.824 -33.593 1.00 67.38 418 ILE A O 1
ATOM 3098 N N . GLU A 1 419 ? 12.138 2.875 -32.165 1.00 63.09 419 GLU A N 1
ATOM 3099 C CA . GLU A 1 419 ? 11.031 2.791 -33.109 1.00 63.09 419 GLU A CA 1
ATOM 3100 C C . GLU A 1 419 ? 10.154 4.035 -32.911 1.00 63.09 419 GLU A C 1
ATOM 3102 O O . GLU A 1 419 ? 9.591 4.246 -31.832 1.00 63.09 419 GLU A O 1
ATOM 3107 N N . THR A 1 420 ? 10.088 4.894 -33.936 1.00 62.62 420 THR A N 1
ATOM 3108 C CA . THR A 1 420 ? 9.280 6.125 -33.912 1.00 62.62 420 THR A CA 1
ATOM 3109 C C . THR A 1 420 ? 8.281 6.163 -35.057 1.00 62.62 420 THR A C 1
ATOM 3111 O O . THR A 1 420 ? 8.586 5.765 -36.179 1.00 62.62 420 THR A O 1
ATOM 3114 N N . HIS A 1 421 ? 7.095 6.707 -34.779 1.00 58.09 421 HIS A N 1
ATOM 3115 C CA . HIS A 1 421 ? 6.049 6.971 -35.774 1.00 58.09 421 HIS A CA 1
ATOM 3116 C C . HIS A 1 421 ? 6.072 8.425 -36.305 1.00 58.09 421 HIS A C 1
ATOM 3118 O O . HIS A 1 421 ? 5.213 8.801 -37.102 1.00 58.09 421 HIS A O 1
ATOM 3124 N N . GLY A 1 422 ? 7.039 9.249 -35.874 1.00 61.75 422 GLY A N 1
ATOM 3125 C CA . GLY A 1 422 ? 7.137 10.683 -36.175 1.00 61.75 422 GLY A CA 1
ATOM 3126 C C . GLY A 1 422 ? 8.467 11.101 -36.816 1.00 61.75 422 GLY A C 1
ATOM 3127 O O . GLY A 1 422 ? 9.427 10.336 -36.879 1.00 61.75 422 GLY A O 1
ATOM 3128 N N . GLY A 1 423 ? 8.532 12.340 -37.315 1.00 56.66 423 GLY A N 1
ATOM 3129 C CA . GLY A 1 423 ? 9.735 12.899 -37.935 1.00 56.66 423 GLY A CA 1
ATOM 3130 C C . GLY A 1 423 ? 10.848 13.145 -36.915 1.00 56.66 423 GLY A C 1
ATOM 3131 O O . GLY A 1 423 ? 10.880 14.193 -36.278 1.00 56.66 423 GLY A O 1
ATOM 3132 N N . LEU A 1 424 ? 11.776 12.199 -36.775 1.00 58.88 424 LEU A N 1
ATOM 3133 C CA . LEU A 1 424 ? 12.919 12.356 -35.880 1.00 58.88 424 LEU A CA 1
ATOM 3134 C C . LEU A 1 424 ? 13.954 13.335 -36.461 1.00 58.88 424 LEU A C 1
ATOM 3136 O O . LEU A 1 424 ? 14.421 13.157 -37.589 1.00 58.88 424 LEU A O 1
ATOM 3140 N N . THR A 1 425 ? 14.383 14.318 -35.672 1.00 64.56 425 THR A N 1
ATOM 3141 C CA . THR A 1 425 ? 15.581 15.121 -35.965 1.00 64.56 425 THR A CA 1
ATOM 3142 C C . THR A 1 425 ? 16.627 14.815 -34.899 1.00 64.56 425 THR A C 1
ATOM 3144 O O . THR A 1 425 ? 16.365 15.037 -33.720 1.00 64.56 425 THR A O 1
ATOM 3147 N N . GLN A 1 426 ? 17.773 14.270 -35.313 1.00 66.25 426 GLN A N 1
ATOM 3148 C CA . GLN A 1 426 ? 18.942 14.040 -34.460 1.00 66.25 426 GLN A CA 1
ATOM 3149 C C . GLN A 1 426 ? 19.890 15.234 -34.615 1.00 66.25 426 GLN A C 1
ATOM 3151 O O . GLN A 1 426 ? 20.233 15.593 -35.741 1.00 66.25 426 GLN A O 1
ATOM 3156 N N . THR A 1 427 ? 20.302 15.855 -33.509 1.00 60.91 427 THR A N 1
ATOM 3157 C CA . THR A 1 427 ? 21.081 17.112 -33.521 1.00 60.91 427 THR A CA 1
ATOM 3158 C C . THR A 1 427 ? 22.525 16.996 -33.011 1.00 60.91 427 THR A C 1
ATOM 3160 O O . THR A 1 427 ? 23.180 18.018 -32.837 1.00 60.91 427 THR A O 1
ATOM 3163 N N . GLY A 1 428 ? 23.068 15.787 -32.824 1.00 59.94 428 GLY A N 1
ATOM 3164 C CA . GLY A 1 428 ? 24.429 15.568 -32.301 1.00 59.94 428 GLY A CA 1
ATOM 3165 C C . GLY A 1 428 ? 25.438 15.037 -33.330 1.00 59.94 428 GLY A C 1
ATOM 3166 O O . GLY A 1 428 ? 25.078 14.282 -34.229 1.00 59.94 428 GLY A O 1
ATOM 3167 N N . THR A 1 429 ? 26.718 15.399 -33.177 1.00 50.47 429 THR A N 1
ATOM 3168 C CA . THR A 1 429 ? 27.857 14.950 -34.015 1.00 50.47 429 THR A CA 1
ATOM 3169 C C . THR A 1 429 ? 28.751 13.906 -33.322 1.00 50.47 429 THR A C 1
ATOM 3171 O O . THR A 1 429 ? 29.946 13.838 -33.604 1.00 50.47 429 THR A O 1
ATOM 3174 N N . GLY A 1 430 ? 28.215 13.140 -32.366 1.00 54.88 430 GLY A N 1
ATOM 3175 C CA . GLY A 1 430 ? 28.987 12.156 -31.593 1.00 54.88 430 GLY A CA 1
ATOM 3176 C C . GLY A 1 430 ? 29.435 10.943 -32.413 1.00 54.88 430 GLY A C 1
ATOM 3177 O O . GLY A 1 430 ? 28.759 10.546 -33.356 1.00 54.88 430 GLY A O 1
ATOM 3178 N N . ALA A 1 431 ? 30.566 10.343 -32.031 1.00 47.66 431 ALA A N 1
ATOM 3179 C CA . ALA A 1 431 ? 31.201 9.203 -32.707 1.00 47.66 431 ALA A CA 1
ATOM 3180 C C . ALA A 1 431 ? 30.593 7.821 -32.361 1.00 47.66 431 ALA A C 1
ATOM 3182 O O . ALA A 1 431 ? 31.226 6.800 -32.621 1.00 47.66 431 ALA A O 1
ATOM 3183 N N . GLY A 1 432 ? 29.399 7.784 -31.760 1.00 54.31 432 GLY A N 1
ATOM 3184 C CA . GLY A 1 432 ? 28.682 6.548 -31.424 1.00 54.31 432 GLY A CA 1
ATOM 3185 C C . GLY A 1 432 ? 27.629 6.180 -32.473 1.00 54.31 432 GLY A C 1
ATOM 3186 O O . GLY A 1 432 ? 26.958 7.059 -33.019 1.00 54.31 432 GLY A O 1
ATOM 3187 N N . ASP A 1 433 ? 27.460 4.881 -32.723 1.00 54.62 433 ASP A N 1
ATOM 3188 C CA . ASP A 1 433 ? 26.510 4.319 -33.692 1.00 54.62 433 ASP A CA 1
ATOM 3189 C C . ASP A 1 433 ? 25.059 4.394 -33.173 1.00 54.62 433 ASP A C 1
ATOM 3191 O O . ASP A 1 433 ? 24.458 3.416 -32.726 1.00 54.62 433 ASP A O 1
ATOM 3195 N N . ALA A 1 434 ? 24.459 5.584 -33.220 1.00 54.91 434 ALA A N 1
ATOM 3196 C CA . ALA A 1 434 ? 23.029 5.741 -32.970 1.00 54.91 434 ALA A CA 1
ATOM 3197 C C . ALA A 1 434 ? 22.221 5.238 -34.182 1.00 54.91 434 ALA A C 1
ATOM 3199 O O . ALA A 1 434 ? 22.104 5.924 -35.200 1.00 54.91 434 ALA A O 1
ATOM 3200 N N . HIS A 1 435 ? 21.627 4.048 -34.072 1.00 58.72 435 HIS A N 1
ATOM 3201 C CA . HIS A 1 435 ? 20.780 3.473 -35.117 1.00 58.72 435 HIS A CA 1
ATOM 3202 C C . HIS A 1 435 ? 19.302 3.822 -34.904 1.00 58.72 435 HIS A C 1
ATOM 3204 O O . HIS A 1 435 ? 18.560 3.143 -34.198 1.00 58.72 435 HIS A O 1
ATOM 3210 N N . VAL A 1 436 ? 18.837 4.872 -35.579 1.00 60.50 436 VAL A N 1
ATOM 3211 C CA . VAL A 1 436 ? 17.407 5.200 -35.633 1.00 60.50 436 VAL A CA 1
ATOM 3212 C C . VAL A 1 436 ? 16.738 4.336 -36.700 1.00 60.50 436 VAL A C 1
ATOM 3214 O O . VAL A 1 436 ? 16.954 4.546 -37.894 1.00 60.50 436 VAL A O 1
ATOM 3217 N N . TRP A 1 437 ? 15.895 3.387 -36.291 1.00 52.09 437 TRP A N 1
ATOM 3218 C CA . TRP A 1 437 ? 15.091 2.605 -37.227 1.00 52.09 437 TRP A CA 1
ATOM 3219 C C . TRP A 1 437 ? 13.746 3.298 -37.467 1.00 52.09 437 TRP A C 1
ATOM 3221 O O . TRP A 1 437 ? 12.920 3.427 -36.565 1.00 52.09 437 TRP A O 1
ATOM 3231 N N . ARG A 1 438 ? 13.524 3.778 -38.696 1.00 58.59 438 ARG A N 1
ATOM 3232 C CA . ARG A 1 438 ? 12.246 4.374 -39.108 1.00 58.59 438 ARG A CA 1
ATOM 3233 C C . ARG A 1 438 ? 11.466 3.370 -39.952 1.00 58.59 438 ARG A C 1
ATOM 3235 O O . ARG A 1 438 ? 11.936 3.035 -41.040 1.00 58.59 438 ARG A O 1
ATOM 3242 N N . PRO A 1 439 ? 10.252 2.969 -39.543 1.00 45.59 439 PRO A N 1
ATOM 3243 C CA . PRO A 1 439 ? 9.391 2.130 -40.376 1.00 45.59 439 PRO A CA 1
ATOM 3244 C C . PRO A 1 439 ? 9.094 2.753 -41.756 1.00 45.59 439 PRO A C 1
ATOM 3246 O O . PRO A 1 439 ? 8.881 2.036 -42.729 1.00 45.59 439 PRO A O 1
ATOM 3249 N N . SER A 1 440 ? 9.119 4.089 -41.870 1.00 47.50 440 SER A N 1
ATOM 3250 C CA . SER A 1 440 ? 8.807 4.821 -43.107 1.00 47.50 440 SER A CA 1
ATOM 3251 C C . SER A 1 440 ? 9.966 4.971 -44.104 1.00 47.50 440 SER A C 1
ATOM 3253 O O . SER A 1 440 ? 9.728 5.407 -45.229 1.00 47.50 440 SER A O 1
ATOM 3255 N N . ASP A 1 441 ? 11.210 4.635 -43.744 1.00 45.78 441 ASP A N 1
ATOM 3256 C CA . ASP A 1 441 ? 12.390 4.849 -44.609 1.00 45.78 441 ASP A CA 1
ATOM 3257 C C . ASP A 1 441 ? 12.560 3.783 -45.714 1.00 45.78 441 ASP A C 1
ATOM 3259 O O . ASP A 1 441 ? 13.600 3.709 -46.370 1.00 45.78 441 ASP A O 1
ATOM 3263 N N . GLN A 1 442 ? 11.517 3.001 -46.013 1.00 47.38 442 GLN A N 1
ATOM 3264 C CA . GLN A 1 442 ? 11.533 1.990 -47.077 1.00 47.38 442 GLN A CA 1
ATOM 3265 C C . GLN A 1 442 ? 11.691 2.551 -48.509 1.00 47.38 442 GLN A C 1
ATOM 3267 O O . GLN A 1 442 ? 11.872 1.773 -49.441 1.00 47.38 442 GLN A O 1
ATOM 3272 N N . THR A 1 443 ? 11.663 3.873 -48.729 1.00 35.44 443 THR A N 1
ATOM 3273 C CA . THR A 1 443 ? 11.648 4.459 -50.089 1.00 35.44 443 THR A CA 1
ATOM 3274 C C . THR A 1 443 ? 12.852 5.322 -50.482 1.00 35.44 443 THR A C 1
ATOM 3276 O O . THR A 1 443 ? 12.887 5.816 -51.610 1.00 35.44 443 THR A O 1
ATOM 3279 N N . ARG A 1 444 ? 13.886 5.498 -49.643 1.00 33.72 444 ARG A N 1
ATOM 3280 C CA . ARG A 1 444 ? 15.037 6.354 -50.005 1.00 33.72 444 ARG A CA 1
ATOM 3281 C C . ARG A 1 444 ? 16.222 5.567 -50.576 1.00 33.72 444 ARG A C 1
ATOM 3283 O O . ARG A 1 444 ? 17.129 5.123 -49.879 1.00 33.72 444 ARG A O 1
ATOM 3290 N N . THR A 1 445 ? 16.238 5.459 -51.900 1.00 39.94 445 THR A N 1
ATOM 3291 C CA . THR A 1 445 ? 17.365 4.990 -52.713 1.00 39.94 445 THR A CA 1
ATOM 3292 C C . THR A 1 445 ? 18.542 5.978 -52.675 1.00 39.94 445 THR A C 1
ATOM 3294 O O . THR A 1 445 ? 18.594 6.904 -53.481 1.00 39.94 445 THR A O 1
ATOM 3297 N N . SER A 1 446 ? 19.522 5.785 -51.789 1.00 36.47 446 SER A N 1
ATOM 3298 C CA . SER A 1 446 ? 20.901 6.242 -52.043 1.00 36.47 446 SER A CA 1
ATOM 3299 C C . SER A 1 446 ? 21.917 5.575 -51.112 1.00 36.47 446 SER A C 1
ATOM 3301 O O . SER A 1 446 ? 21.913 5.809 -49.909 1.00 36.47 446 SER A O 1
ATOM 3303 N N . ASN A 1 447 ? 22.791 4.766 -51.713 1.00 32.88 447 ASN A N 1
ATOM 3304 C CA . ASN A 1 447 ? 24.129 4.330 -51.291 1.00 32.88 447 ASN A CA 1
ATOM 3305 C C . ASN A 1 447 ? 24.688 4.860 -49.950 1.00 32.88 447 ASN A C 1
ATOM 3307 O O . ASN A 1 447 ? 25.644 5.634 -49.936 1.00 32.88 447 ASN A O 1
ATOM 3311 N N . ARG A 1 448 ? 24.213 4.326 -48.823 1.00 28.97 448 ARG A N 1
ATOM 3312 C CA . ARG A 1 448 ? 25.081 4.075 -47.667 1.00 28.97 448 ARG A CA 1
ATOM 3313 C C . ARG A 1 448 ? 25.138 2.577 -47.410 1.00 28.97 448 ARG A C 1
ATOM 3315 O O . ARG A 1 448 ? 24.148 1.935 -47.070 1.00 28.97 448 ARG A O 1
ATOM 3322 N N . THR A 1 449 ? 26.310 2.023 -47.676 1.00 35.56 449 THR A N 1
ATOM 3323 C CA . THR A 1 449 ? 26.719 0.688 -47.261 1.00 35.56 449 THR A CA 1
ATOM 3324 C C . THR A 1 449 ? 27.268 0.845 -45.851 1.00 35.56 449 THR A C 1
ATOM 3326 O O . THR A 1 449 ? 28.437 1.174 -45.695 1.00 35.56 449 THR A O 1
ATOM 3329 N N . GLU A 1 450 ? 26.428 0.677 -44.833 1.00 31.38 450 GLU A N 1
ATOM 3330 C CA . GLU A 1 450 ? 26.902 0.508 -43.459 1.00 31.38 450 GLU A CA 1
ATOM 3331 C C . GLU A 1 450 ? 26.829 -0.976 -43.106 1.00 31.38 450 GLU A C 1
ATOM 3333 O O . GLU A 1 450 ? 25.809 -1.660 -43.232 1.00 31.38 450 GLU A O 1
ATOM 3338 N N . VAL A 1 451 ? 28.018 -1.483 -42.816 1.00 30.86 451 VAL A N 1
ATOM 3339 C CA . VAL A 1 451 ? 28.362 -2.872 -42.595 1.00 30.86 451 VAL A CA 1
ATOM 3340 C C . VAL A 1 451 ? 28.189 -3.120 -41.101 1.00 30.86 451 VAL A C 1
ATOM 3342 O O . VAL A 1 451 ? 28.971 -2.609 -40.309 1.00 30.86 451 VAL A O 1
ATOM 3345 N N . PHE A 1 452 ? 27.208 -3.938 -40.718 1.00 29.28 452 PHE A N 1
ATOM 3346 C CA . PHE A 1 452 ? 27.216 -4.633 -39.428 1.00 29.28 452 PHE A CA 1
ATOM 3347 C C . PHE A 1 452 ? 28.373 -5.653 -39.439 1.00 29.28 452 PHE A C 1
ATOM 3349 O O . PHE A 1 452 ? 28.152 -6.844 -39.617 1.00 29.28 452 PHE A O 1
ATOM 3356 N N . ASN A 1 453 ? 29.618 -5.187 -39.334 1.00 29.83 453 ASN A N 1
ATOM 3357 C CA . ASN A 1 453 ? 30.780 -6.017 -39.020 1.00 29.83 453 ASN A CA 1
ATOM 3358 C C . ASN A 1 453 ? 31.275 -5.572 -37.650 1.00 29.83 453 ASN A C 1
ATOM 3360 O O . ASN A 1 453 ? 32.250 -4.833 -37.547 1.00 29.83 453 ASN A O 1
ATOM 3364 N N . HIS A 1 454 ? 30.611 -6.037 -36.597 1.00 26.75 454 HIS A N 1
ATOM 3365 C CA . HIS A 1 454 ? 31.249 -6.130 -35.292 1.00 26.75 454 HIS A CA 1
ATOM 3366 C C . HIS A 1 454 ? 31.502 -7.621 -35.019 1.00 26.75 454 HIS A C 1
ATOM 3368 O O . HIS A 1 454 ? 30.557 -8.405 -35.086 1.00 26.75 454 HIS A O 1
ATOM 3374 N N . PRO A 1 455 ? 32.745 -8.057 -34.735 1.00 28.42 455 PRO A N 1
ATOM 3375 C CA . PRO A 1 455 ? 33.100 -9.468 -34.570 1.00 28.42 455 PRO A CA 1
ATOM 3376 C C . PRO A 1 455 ? 32.688 -10.036 -33.203 1.00 28.42 455 PRO A C 1
ATOM 3378 O O . PRO A 1 455 ? 33.316 -10.969 -32.710 1.00 28.42 455 PRO A O 1
ATOM 3381 N N . TYR A 1 456 ? 31.614 -9.522 -32.596 1.00 31.95 456 TYR A N 1
ATOM 3382 C CA . TYR A 1 456 ? 30.858 -10.327 -31.648 1.00 31.95 456 TYR A CA 1
ATOM 3383 C C . TYR A 1 456 ? 29.925 -11.203 -32.471 1.00 31.95 456 TYR A C 1
ATOM 3385 O O . TYR A 1 456 ? 28.750 -10.911 -32.679 1.00 31.95 456 TYR A O 1
ATOM 3393 N N . VAL A 1 457 ? 30.488 -12.319 -32.931 1.00 30.97 457 VAL A N 1
ATOM 3394 C CA . VAL A 1 457 ? 29.728 -13.558 -33.024 1.00 30.97 457 VAL A CA 1
ATOM 3395 C C . VAL A 1 457 ? 29.206 -13.793 -31.608 1.00 30.97 457 VAL A C 1
ATOM 3397 O O . VAL A 1 457 ? 29.858 -14.432 -30.786 1.00 30.97 457 VAL A O 1
ATOM 3400 N N . VAL A 1 458 ? 28.046 -13.214 -31.292 1.00 32.00 458 VAL A N 1
ATOM 3401 C CA . VAL A 1 458 ? 27.158 -13.817 -30.312 1.00 32.00 458 VAL A CA 1
ATOM 3402 C C . VAL A 1 458 ? 26.882 -15.166 -30.942 1.00 32.00 458 VAL A C 1
ATOM 3404 O O . VAL A 1 458 ? 26.117 -15.265 -31.901 1.00 32.00 458 VAL A O 1
ATOM 3407 N N . ALA A 1 459 ? 27.625 -16.187 -30.508 1.00 31.80 459 ALA A N 1
ATOM 3408 C CA . ALA A 1 459 ? 27.226 -17.555 -30.757 1.00 31.80 459 ALA A CA 1
ATOM 3409 C C . ALA A 1 459 ? 25.728 -17.580 -30.440 1.00 31.80 459 ALA A C 1
ATOM 3411 O O . ALA A 1 459 ? 25.360 -17.107 -29.356 1.00 31.80 459 ALA A O 1
ATOM 3412 N N . PRO A 1 460 ? 24.861 -17.970 -31.390 1.00 37.56 460 PRO A N 1
ATOM 3413 C CA . PRO A 1 460 ? 23.436 -17.944 -31.139 1.00 37.56 460 PRO A CA 1
ATOM 3414 C C . PRO A 1 460 ? 23.226 -18.711 -29.839 1.00 37.56 460 PRO A C 1
ATOM 3416 O O . PRO A 1 460 ? 23.769 -19.804 -29.663 1.00 37.56 460 PRO A O 1
ATOM 3419 N N . LEU A 1 461 ? 22.538 -18.089 -28.884 1.00 45.16 461 LEU A N 1
ATOM 3420 C CA . LEU A 1 461 ? 22.124 -18.716 -27.635 1.00 45.16 461 LEU A CA 1
ATOM 3421 C C . LEU A 1 461 ? 21.085 -19.799 -27.973 1.00 45.16 461 LEU A C 1
ATOM 3423 O O . LEU A 1 461 ? 19.930 -19.723 -27.579 1.00 45.16 461 LEU A O 1
ATOM 3427 N N . GLU A 1 462 ? 21.507 -20.848 -28.683 1.00 48.81 462 GLU A N 1
ATOM 3428 C CA . GLU A 1 462 ? 20.744 -22.066 -28.970 1.00 48.81 462 GLU A CA 1
ATOM 3429 C C . GLU A 1 462 ? 20.331 -22.780 -27.663 1.00 48.81 462 GLU A C 1
ATOM 3431 O O . GLU A 1 462 ? 19.490 -23.678 -27.676 1.00 48.81 462 GLU A O 1
ATOM 3436 N N . ALA A 1 463 ? 20.870 -22.347 -26.513 1.00 46.03 463 ALA A N 1
ATOM 3437 C CA . ALA A 1 463 ? 20.618 -22.908 -25.192 1.00 46.03 463 ALA A CA 1
ATOM 3438 C C . ALA A 1 463 ? 19.646 -22.114 -24.287 1.00 46.03 463 ALA A C 1
ATOM 3440 O O . ALA A 1 463 ? 19.212 -22.675 -23.282 1.00 46.03 463 ALA A O 1
ATOM 3441 N N . GLN A 1 464 ? 19.264 -20.861 -24.586 1.00 46.47 464 GLN A N 1
ATOM 3442 C CA . GLN A 1 464 ? 18.337 -20.101 -23.721 1.00 46.47 464 GLN A CA 1
ATOM 3443 C C . GLN A 1 464 ? 16.929 -20.027 -24.315 1.00 46.47 464 GLN A C 1
ATOM 3445 O O . GLN A 1 464 ? 16.546 -19.090 -25.007 1.00 46.47 464 GLN A O 1
ATOM 3450 N N . ALA A 1 465 ? 16.137 -21.054 -24.016 1.00 50.25 465 ALA A N 1
ATOM 3451 C CA . ALA A 1 465 ? 14.716 -21.092 -24.329 1.00 50.25 465 ALA A CA 1
ATOM 3452 C C . ALA A 1 465 ? 13.944 -20.031 -23.517 1.00 50.25 465 ALA A C 1
ATOM 3454 O O . ALA A 1 465 ? 13.682 -20.231 -22.334 1.00 50.25 465 ALA A O 1
ATOM 3455 N N . SER A 1 466 ? 13.565 -18.923 -24.160 1.00 59.19 466 SER A N 1
ATOM 3456 C CA . SER A 1 466 ? 12.603 -17.948 -23.630 1.00 59.19 466 SER A CA 1
ATOM 3457 C C . SER A 1 466 ? 11.193 -18.230 -24.166 1.00 59.19 466 SER A C 1
ATOM 3459 O O . SER A 1 466 ? 11.014 -18.591 -25.335 1.00 59.19 466 SER A O 1
ATOM 3461 N N . ASN A 1 467 ? 10.183 -18.047 -23.314 1.00 68.44 467 ASN A N 1
ATOM 3462 C CA . ASN A 1 467 ? 8.765 -18.090 -23.688 1.00 68.44 467 ASN A CA 1
ATOM 3463 C C . ASN A 1 467 ? 8.306 -16.827 -24.431 1.00 68.44 467 ASN A C 1
ATOM 3465 O O . ASN A 1 467 ? 7.227 -16.823 -25.023 1.00 68.44 467 ASN A O 1
ATOM 3469 N N . VAL A 1 468 ? 9.119 -15.770 -24.421 1.00 69.00 468 VAL A N 1
ATOM 3470 C CA . VAL A 1 468 ? 8.843 -14.533 -25.149 1.00 69.00 468 VAL A CA 1
ATOM 3471 C C . VAL A 1 468 ? 9.296 -14.692 -26.608 1.00 69.00 468 VAL A C 1
ATOM 3473 O O . VAL A 1 468 ? 10.443 -15.094 -26.845 1.00 69.00 468 VAL A O 1
ATOM 3476 N N . PRO A 1 469 ? 8.429 -14.382 -27.594 1.00 76.69 469 PRO A N 1
ATOM 3477 C CA . PRO A 1 469 ? 8.818 -14.338 -28.998 1.00 76.69 469 PRO A CA 1
ATOM 3478 C C . PRO A 1 469 ? 10.023 -13.422 -29.222 1.00 76.69 469 PRO A C 1
ATOM 3480 O O . PRO A 1 469 ? 10.032 -12.280 -28.765 1.00 76.69 469 PRO A O 1
ATOM 3483 N N . HIS A 1 470 ? 11.030 -13.918 -29.931 1.00 72.00 470 HIS A N 1
ATOM 3484 C CA . HIS A 1 470 ? 12.227 -13.163 -30.289 1.00 72.00 470 HIS A CA 1
ATOM 3485 C C . HIS A 1 470 ? 12.679 -13.502 -31.710 1.00 72.00 470 HIS A C 1
ATOM 3487 O O . HIS A 1 470 ? 12.434 -14.595 -32.221 1.00 72.00 470 HIS A O 1
ATOM 3493 N N . TRP A 1 471 ? 13.330 -12.541 -32.360 1.00 79.19 471 TRP A N 1
ATOM 3494 C CA . TRP A 1 471 ? 13.841 -12.701 -33.717 1.00 79.19 471 TRP A CA 1
ATOM 3495 C C . TRP A 1 471 ? 15.234 -13.336 -33.705 1.00 79.19 471 TRP A C 1
ATOM 3497 O O . TRP A 1 471 ? 16.118 -12.882 -32.981 1.00 79.19 471 TRP A O 1
ATOM 3507 N N . ILE A 1 472 ? 15.442 -14.339 -34.556 1.00 78.62 472 ILE A N 1
ATOM 3508 C CA . ILE A 1 472 ? 16.760 -14.873 -34.924 1.00 78.62 472 ILE A CA 1
ATOM 3509 C C . ILE A 1 472 ? 17.069 -14.505 -36.380 1.00 78.62 472 ILE A C 1
ATOM 3511 O O . ILE A 1 472 ? 16.154 -14.359 -37.189 1.00 78.62 472 ILE A O 1
ATOM 3515 N N . MET A 1 473 ? 18.349 -14.322 -36.722 1.00 82.19 473 MET A N 1
ATOM 3516 C CA . MET A 1 473 ? 18.778 -13.847 -38.045 1.00 82.19 473 MET A CA 1
ATOM 3517 C C . MET A 1 473 ? 19.940 -14.677 -38.603 1.00 82.19 473 MET A C 1
ATOM 3519 O O . MET A 1 473 ? 20.855 -15.047 -37.866 1.00 82.19 473 MET A O 1
ATOM 3523 N N . LYS A 1 474 ? 19.894 -14.958 -39.910 1.00 79.94 474 LYS A N 1
ATOM 3524 C CA . LYS A 1 474 ? 20.956 -15.609 -40.682 1.00 79.94 474 LYS A CA 1
ATOM 3525 C C . LYS A 1 474 ? 21.198 -14.819 -41.966 1.00 79.94 474 LYS A C 1
ATOM 3527 O O . LYS A 1 474 ? 20.256 -14.457 -42.671 1.00 79.94 474 LYS A O 1
ATOM 3532 N N . GLN A 1 475 ? 22.466 -14.550 -42.265 1.00 80.00 475 GLN A N 1
ATOM 3533 C CA . GLN A 1 475 ? 22.887 -13.985 -43.545 1.00 80.00 475 GLN A CA 1
ATOM 3534 C C . GLN A 1 475 ? 23.383 -15.114 -44.453 1.00 80.00 475 GLN A C 1
ATOM 3536 O O . GLN A 1 475 ? 24.120 -15.981 -43.984 1.00 80.00 475 GLN A O 1
ATOM 3541 N N . VAL A 1 476 ? 22.963 -15.080 -45.718 1.00 77.75 476 VAL A N 1
ATOM 3542 C CA . VAL A 1 476 ? 23.433 -15.958 -46.797 1.00 77.75 476 VAL A CA 1
ATOM 3543 C C . VAL A 1 476 ? 24.099 -15.074 -47.844 1.00 77.75 476 VAL A C 1
ATOM 3545 O O . VAL A 1 476 ? 23.489 -14.122 -48.345 1.00 77.75 476 VAL A O 1
ATOM 3548 N N . ASP A 1 477 ? 25.355 -15.360 -48.152 1.00 79.12 477 ASP A N 1
ATOM 3549 C CA . ASP A 1 477 ? 26.155 -14.612 -49.111 1.00 79.12 477 ASP A CA 1
ATOM 3550 C C . ASP A 1 477 ? 26.342 -15.428 -50.401 1.00 79.12 477 ASP A C 1
ATOM 3552 O O . ASP A 1 477 ? 26.279 -16.651 -50.405 1.00 79.12 477 ASP A O 1
ATOM 3556 N N . PHE A 1 478 ? 26.630 -14.761 -51.524 1.00 67.81 478 PHE A N 1
ATOM 3557 C CA . PHE A 1 478 ? 26.914 -15.442 -52.798 1.00 67.81 478 PHE A CA 1
ATOM 3558 C C . PHE A 1 478 ? 28.039 -16.492 -52.700 1.00 67.81 478 PHE A C 1
ATOM 3560 O O . PHE A 1 478 ? 28.036 -17.464 -53.444 1.00 67.81 478 PHE A O 1
ATOM 3567 N N . GLY A 1 479 ? 28.993 -16.316 -51.778 1.00 73.19 479 GLY A N 1
ATOM 3568 C CA . GLY A 1 479 ? 30.054 -17.301 -51.540 1.00 73.19 479 GLY A CA 1
ATOM 3569 C C . GLY A 1 479 ? 29.555 -18.642 -50.994 1.00 73.19 479 GLY A C 1
ATOM 3570 O O . GLY A 1 479 ? 30.299 -19.617 -51.055 1.00 73.19 479 GLY A O 1
ATOM 3571 N N . ASP A 1 480 ? 28.318 -18.689 -50.497 1.00 71.50 480 ASP A N 1
ATOM 3572 C CA . ASP A 1 480 ? 27.670 -19.905 -50.017 1.00 71.50 480 ASP A CA 1
ATOM 3573 C C . ASP A 1 480 ? 27.012 -20.694 -51.174 1.00 71.50 480 ASP A C 1
ATOM 3575 O O . ASP A 1 480 ? 26.746 -21.884 -51.025 1.00 71.50 480 ASP A O 1
ATOM 3579 N N . MET A 1 481 ? 26.780 -20.064 -52.336 1.00 70.19 481 MET A N 1
ATOM 3580 C CA . MET A 1 481 ? 26.146 -20.677 -53.514 1.00 70.19 481 MET A CA 1
ATOM 3581 C C . MET A 1 481 ? 27.140 -21.488 -54.360 1.00 70.19 481 MET A C 1
ATOM 3583 O O . MET A 1 481 ? 28.296 -21.098 -54.550 1.00 70.19 481 MET A O 1
ATOM 3587 N N . THR A 1 482 ? 26.683 -22.597 -54.944 1.00 71.12 482 THR A N 1
ATOM 3588 C CA . THR A 1 482 ? 27.483 -23.430 -55.845 1.00 71.12 482 THR A CA 1
ATOM 3589 C C . THR A 1 482 ? 27.330 -22.942 -57.283 1.00 71.12 482 THR A C 1
ATOM 3591 O O . THR A 1 482 ? 26.257 -22.995 -57.883 1.00 71.12 482 THR A O 1
ATOM 3594 N N . ALA A 1 483 ? 28.433 -22.497 -57.888 1.00 62.41 483 ALA A N 1
ATOM 3595 C CA . ALA A 1 483 ? 28.436 -22.092 -59.292 1.00 62.41 483 ALA A CA 1
ATOM 3596 C C . ALA A 1 483 ? 27.937 -23.227 -60.209 1.00 62.41 483 ALA A C 1
ATOM 3598 O O . ALA A 1 483 ? 28.340 -24.379 -60.047 1.00 62.41 483 ALA A O 1
ATOM 3599 N N . ALA A 1 484 ? 27.125 -22.884 -61.215 1.00 62.47 484 ALA A N 1
ATOM 3600 C CA . ALA A 1 484 ? 26.525 -23.820 -62.175 1.00 62.47 484 ALA A CA 1
ATOM 3601 C C . ALA A 1 484 ? 25.410 -24.743 -61.632 1.00 62.47 484 ALA A C 1
ATOM 3603 O O . ALA A 1 484 ? 24.940 -25.607 -62.378 1.00 62.47 484 ALA A O 1
ATOM 3604 N N . ALA A 1 485 ? 24.973 -24.584 -60.378 1.00 66.88 485 ALA A N 1
ATOM 3605 C CA . ALA A 1 485 ? 23.826 -25.314 -59.845 1.00 66.88 485 ALA A CA 1
ATOM 3606 C C . ALA A 1 485 ? 22.495 -24.733 -60.363 1.00 66.88 485 ALA A C 1
ATOM 3608 O O . ALA A 1 485 ? 22.385 -23.547 -60.667 1.00 66.88 485 ALA A O 1
ATOM 3609 N N . THR A 1 486 ? 21.474 -25.584 -60.493 1.00 64.06 486 THR A N 1
ATOM 3610 C CA . THR A 1 486 ? 20.095 -25.168 -60.824 1.00 64.06 486 THR A CA 1
ATOM 3611 C C . THR A 1 486 ? 19.285 -24.764 -59.588 1.00 64.06 486 THR A C 1
ATOM 3613 O O . THR A 1 486 ? 18.206 -24.196 -59.732 1.00 64.06 486 THR A O 1
ATOM 3616 N N . ALA A 1 487 ? 19.796 -25.101 -58.403 1.00 68.12 487 ALA A N 1
ATOM 3617 C CA . ALA A 1 487 ? 19.217 -24.882 -57.085 1.00 68.12 487 ALA A CA 1
ATOM 3618 C C . ALA A 1 487 ? 20.354 -24.954 -56.052 1.00 68.12 487 ALA A C 1
ATOM 3620 O O . ALA A 1 487 ? 21.223 -25.825 -56.166 1.00 68.12 487 ALA A O 1
ATOM 3621 N N . ASP A 1 488 ? 20.356 -24.056 -55.072 1.00 71.12 488 ASP A N 1
ATOM 3622 C CA . ASP A 1 488 ? 21.282 -24.081 -53.937 1.00 71.12 488 ASP A CA 1
ATOM 3623 C C . ASP A 1 488 ? 20.476 -24.137 -52.641 1.00 71.12 488 ASP A C 1
ATOM 3625 O O . ASP A 1 488 ? 19.668 -23.249 -52.370 1.00 71.12 488 ASP A O 1
ATOM 3629 N N . THR A 1 489 ? 20.714 -25.170 -51.831 1.00 70.81 489 THR A N 1
ATOM 3630 C CA . THR A 1 489 ? 19.996 -25.388 -50.570 1.00 70.81 489 THR A CA 1
ATOM 3631 C C . THR A 1 489 ? 20.856 -25.048 -49.368 1.00 70.81 489 THR A C 1
ATOM 3633 O O . THR A 1 489 ? 21.959 -25.571 -49.204 1.00 70.81 489 THR A O 1
ATOM 3636 N N . PHE A 1 490 ? 20.293 -24.245 -48.469 1.00 73.06 490 PHE A N 1
ATOM 3637 C CA . PHE A 1 490 ? 20.943 -23.823 -47.234 1.00 73.06 490 PHE A CA 1
ATOM 3638 C C . PHE A 1 490 ? 20.172 -24.300 -46.015 1.00 73.06 490 PHE A C 1
ATOM 3640 O O . PHE A 1 490 ? 19.016 -23.925 -45.844 1.00 73.06 490 PHE A O 1
ATOM 3647 N N . THR A 1 491 ? 20.826 -25.029 -45.112 1.00 77.81 491 THR A N 1
ATOM 3648 C CA . THR A 1 491 ? 20.322 -25.201 -43.744 1.00 77.81 491 THR A CA 1
ATOM 3649 C C . THR A 1 491 ? 20.565 -23.909 -42.964 1.00 77.81 491 THR A C 1
ATOM 3651 O O . THR A 1 491 ? 21.708 -23.573 -42.642 1.00 77.81 491 THR A O 1
ATOM 3654 N N . LEU A 1 492 ? 19.504 -23.160 -42.659 1.00 73.31 492 LEU A N 1
ATOM 3655 C CA . LEU A 1 492 ? 19.626 -21.869 -41.976 1.00 73.31 492 LEU A CA 1
ATOM 3656 C C . LEU A 1 492 ? 19.776 -22.033 -40.461 1.00 73.31 492 LEU A C 1
ATOM 3658 O O . LEU A 1 492 ? 20.676 -21.439 -39.860 1.00 73.31 492 LEU A O 1
ATOM 3662 N N . TRP A 1 493 ? 18.911 -22.860 -39.865 1.00 77.81 493 TRP A N 1
ATOM 3663 C CA . TRP A 1 493 ? 18.882 -23.149 -38.432 1.00 77.81 493 TRP A CA 1
ATOM 3664 C C . TRP A 1 493 ? 18.457 -24.592 -38.159 1.00 77.81 493 TRP A C 1
ATOM 3666 O O . TRP A 1 493 ? 17.570 -25.119 -38.832 1.00 77.81 493 TRP A O 1
ATOM 3676 N N . SER A 1 494 ? 19.041 -25.169 -37.107 1.00 77.69 494 SER A N 1
ATOM 3677 C CA . SER A 1 494 ? 18.592 -26.405 -36.463 1.00 77.69 494 SER A CA 1
ATOM 3678 C C . SER A 1 494 ? 17.944 -26.042 -35.132 1.00 77.69 494 SER A C 1
ATOM 3680 O O . SER A 1 494 ? 18.629 -25.884 -34.123 1.00 77.69 494 SER A O 1
ATOM 3682 N N . LEU A 1 495 ? 16.623 -25.854 -35.119 1.00 75.62 495 LEU A N 1
ATOM 3683 C CA . LEU A 1 495 ? 15.927 -25.413 -33.910 1.00 75.62 495 LEU A CA 1
ATOM 3684 C C . LEU A 1 495 ? 15.585 -26.608 -33.008 1.00 75.62 495 LEU A C 1
ATOM 3686 O O . LEU A 1 495 ? 15.196 -27.670 -33.509 1.00 75.62 495 LEU A O 1
ATOM 3690 N N . PRO A 1 496 ? 15.680 -26.453 -31.676 1.00 72.75 496 PRO A N 1
ATOM 3691 C CA . PRO A 1 496 ? 15.275 -27.494 -30.742 1.00 72.75 496 PRO A CA 1
ATOM 3692 C C . PRO A 1 496 ? 13.790 -27.882 -30.866 1.00 72.75 496 PRO A C 1
ATOM 3694 O O . PRO A 1 496 ? 12.960 -27.086 -31.317 1.00 72.75 496 PRO A O 1
ATOM 3697 N N . THR A 1 497 ? 13.432 -29.063 -30.348 1.00 70.94 497 THR A N 1
ATOM 3698 C CA . THR A 1 497 ? 12.030 -29.511 -30.215 1.00 70.94 497 THR A CA 1
ATOM 3699 C C . THR A 1 497 ? 11.153 -28.451 -29.548 1.00 70.94 497 THR A C 1
ATOM 3701 O O . THR A 1 497 ? 11.608 -27.725 -28.650 1.00 70.94 497 THR A O 1
ATOM 3704 N N . ASN A 1 498 ? 9.876 -28.411 -29.938 1.00 71.75 498 ASN A N 1
ATOM 3705 C CA . ASN A 1 498 ? 8.867 -27.492 -29.403 1.00 71.75 498 ASN A CA 1
ATOM 3706 C C . ASN A 1 498 ? 9.182 -26.005 -29.633 1.00 71.75 498 ASN A C 1
ATOM 3708 O O . ASN A 1 498 ? 8.675 -25.155 -28.909 1.00 71.75 498 ASN A O 1
ATOM 3712 N N . THR A 1 499 ? 10.020 -25.659 -30.608 1.00 74.81 499 THR A N 1
ATOM 3713 C CA . THR A 1 499 ? 10.132 -24.262 -31.039 1.00 74.81 499 THR A CA 1
ATOM 3714 C C . THR A 1 499 ? 8.918 -23.918 -31.897 1.00 74.81 499 THR A C 1
ATOM 3716 O O . THR A 1 499 ? 8.624 -24.613 -32.865 1.00 74.81 499 THR A O 1
ATOM 3719 N N . MET A 1 500 ? 8.200 -22.867 -31.518 1.00 77.50 500 MET A N 1
ATOM 3720 C CA . MET A 1 500 ? 7.118 -22.288 -32.299 1.00 77.50 500 MET A CA 1
ATOM 3721 C C . MET A 1 500 ? 7.697 -21.209 -33.209 1.00 77.50 500 MET A C 1
ATOM 3723 O O . MET A 1 500 ? 8.300 -20.253 -32.721 1.00 77.50 500 MET A O 1
ATOM 3727 N N . ILE A 1 501 ? 7.509 -21.369 -34.517 1.00 77.50 501 ILE A N 1
ATOM 3728 C CA . ILE A 1 501 ? 7.839 -20.348 -35.515 1.00 77.50 501 ILE A CA 1
ATOM 3729 C C . ILE A 1 501 ? 6.575 -19.521 -35.744 1.00 77.50 501 ILE A C 1
ATOM 3731 O O . ILE A 1 501 ? 5.526 -20.058 -36.108 1.00 77.50 501 ILE A O 1
ATOM 3735 N N . HIS A 1 502 ? 6.666 -18.227 -35.465 1.00 74.50 502 HIS A N 1
ATOM 3736 C CA . HIS A 1 502 ? 5.575 -17.271 -35.647 1.00 74.50 502 HIS A CA 1
ATOM 3737 C C . HIS A 1 502 ? 5.611 -16.640 -37.030 1.00 74.50 502 HIS A C 1
ATOM 3739 O O . HIS A 1 502 ? 4.553 -16.373 -37.590 1.00 74.50 502 HIS A O 1
ATOM 3745 N N . ASP A 1 503 ? 6.814 -16.377 -37.542 1.00 77.06 503 ASP A N 1
ATOM 3746 C CA . ASP A 1 503 ? 7.015 -15.642 -38.787 1.00 77.06 503 ASP A CA 1
ATOM 3747 C C . ASP A 1 503 ? 8.403 -15.922 -39.386 1.00 77.06 503 ASP A C 1
ATOM 3749 O O . ASP A 1 503 ? 9.344 -16.218 -38.640 1.00 77.06 503 ASP A O 1
ATOM 3753 N N . ILE A 1 504 ? 8.539 -15.801 -40.709 1.00 74.81 504 ILE A N 1
ATOM 3754 C CA . ILE A 1 504 ? 9.824 -15.819 -41.421 1.00 74.81 504 ILE A CA 1
ATOM 3755 C C . ILE A 1 504 ? 9.826 -14.705 -42.464 1.00 74.81 504 ILE A C 1
ATOM 3757 O O . ILE A 1 504 ? 8.945 -14.632 -43.311 1.00 74.81 504 ILE A O 1
ATOM 3761 N N . VAL A 1 505 ? 10.864 -13.872 -42.444 1.00 75.50 505 VAL A N 1
ATOM 3762 C CA . VAL A 1 505 ? 11.022 -12.749 -43.371 1.00 75.50 505 VAL A CA 1
ATOM 3763 C C . VAL A 1 505 ? 12.377 -12.840 -44.058 1.00 75.50 505 VAL A C 1
ATOM 3765 O O . VAL A 1 505 ? 13.414 -12.878 -43.398 1.00 75.50 505 VAL A O 1
ATOM 3768 N N . GLY A 1 506 ? 12.389 -12.837 -45.390 1.00 75.06 506 GLY A N 1
ATOM 3769 C CA . GLY A 1 506 ? 13.607 -12.814 -46.202 1.00 75.06 506 GLY A CA 1
ATOM 3770 C C . GLY A 1 506 ? 13.756 -11.496 -46.956 1.00 75.06 506 GLY A C 1
ATOM 3771 O O . GLY A 1 506 ? 12.794 -10.987 -47.523 1.00 75.06 506 GLY A O 1
ATOM 3772 N N . THR A 1 507 ? 14.962 -10.935 -47.004 1.00 74.69 507 THR A N 1
ATOM 3773 C CA . THR A 1 507 ? 15.251 -9.693 -47.742 1.00 74.69 507 THR A CA 1
ATOM 3774 C C . THR A 1 507 ? 16.554 -9.796 -48.522 1.00 74.69 507 THR A C 1
ATOM 3776 O O . THR A 1 507 ? 17.564 -10.282 -48.009 1.00 74.69 507 THR A O 1
ATOM 3779 N N . VAL A 1 508 ? 16.566 -9.282 -49.755 1.00 69.75 508 VAL A N 1
ATOM 3780 C CA . VAL A 1 508 ? 17.805 -9.113 -50.528 1.00 69.75 508 VAL A CA 1
ATOM 3781 C C . VAL A 1 508 ? 18.561 -7.882 -50.021 1.00 69.75 508 VAL A C 1
ATOM 3783 O O . VAL A 1 508 ? 18.111 -6.745 -50.168 1.00 69.75 508 VAL A O 1
ATOM 3786 N N . VAL A 1 509 ? 19.746 -8.090 -49.451 1.00 70.25 509 VAL A N 1
ATOM 3787 C CA . VAL A 1 509 ? 20.592 -7.035 -48.863 1.00 70.25 509 VAL A CA 1
ATOM 3788 C C . VAL A 1 509 ? 21.411 -6.306 -49.924 1.00 70.25 509 VAL A C 1
ATOM 3790 O O . VAL A 1 509 ? 21.621 -5.093 -49.834 1.00 70.25 509 VAL A O 1
ATOM 3793 N N . THR A 1 510 ? 21.870 -7.020 -50.949 1.00 70.50 510 THR A N 1
ATOM 3794 C CA . THR A 1 510 ? 22.541 -6.437 -52.116 1.00 70.50 510 THR A CA 1
ATOM 3795 C C . THR A 1 510 ? 21.991 -7.077 -53.375 1.00 70.50 510 THR A C 1
ATOM 3797 O O . THR A 1 510 ? 21.851 -8.296 -53.411 1.00 70.50 510 THR A O 1
ATOM 3800 N N . ALA A 1 511 ? 21.707 -6.264 -54.397 1.00 66.25 511 ALA A N 1
ATOM 3801 C CA . ALA A 1 511 ? 21.244 -6.762 -55.688 1.00 66.25 511 ALA A CA 1
ATOM 3802 C C . ALA A 1 511 ? 22.206 -7.824 -56.243 1.00 66.25 511 ALA A C 1
ATOM 3804 O O . ALA A 1 511 ? 23.425 -7.700 -56.083 1.00 66.25 511 ALA A O 1
ATOM 3805 N N . TRP A 1 512 ? 21.649 -8.843 -56.892 1.00 65.44 512 TRP A N 1
ATOM 3806 C CA . TRP A 1 512 ? 22.428 -9.899 -57.525 1.00 65.44 512 TRP A CA 1
ATOM 3807 C C . TRP A 1 512 ? 23.071 -9.354 -58.803 1.00 65.44 512 TRP A C 1
ATOM 3809 O O . TRP A 1 512 ? 22.388 -8.847 -59.691 1.00 65.44 512 TRP A O 1
ATOM 3819 N N . ALA A 1 513 ? 24.401 -9.381 -58.877 1.00 65.50 513 ALA A N 1
ATOM 3820 C CA . ALA A 1 513 ? 25.140 -8.885 -60.033 1.00 65.50 513 ALA A CA 1
ATOM 3821 C C . ALA A 1 513 ? 25.404 -10.033 -61.013 1.00 65.50 513 ALA A C 1
ATOM 3823 O O . ALA A 1 513 ? 26.081 -10.998 -60.663 1.00 65.50 513 ALA A O 1
ATOM 3824 N N . GLY A 1 514 ? 24.895 -9.904 -62.241 1.00 63.78 514 GLY A N 1
ATOM 3825 C CA . GLY A 1 514 ? 25.138 -10.838 -63.344 1.00 63.78 514 GLY A CA 1
ATOM 3826 C C . GLY A 1 514 ? 24.164 -12.019 -63.462 1.00 63.78 514 GLY A C 1
ATOM 3827 O O . GLY A 1 514 ? 24.229 -12.735 -64.446 1.00 63.78 514 GLY A O 1
ATOM 3828 N N . GLY A 1 515 ? 23.190 -12.184 -62.568 1.00 63.75 515 GLY A N 1
ATOM 3829 C CA . GLY A 1 515 ? 22.099 -13.157 -62.718 1.00 63.75 515 GLY A CA 1
ATOM 3830 C C . GLY A 1 515 ? 20.852 -12.703 -61.960 1.00 63.75 515 GLY A C 1
ATOM 3831 O O . GLY A 1 515 ? 20.929 -11.766 -61.165 1.00 63.75 515 GLY A O 1
ATOM 3832 N N . SER A 1 516 ? 19.712 -13.349 -62.200 1.00 60.34 516 SER A N 1
ATOM 3833 C CA . SER A 1 516 ? 18.489 -13.174 -61.407 1.00 60.34 516 SER A CA 1
ATOM 3834 C C . SER A 1 516 ? 18.190 -14.426 -60.591 1.00 60.34 516 SER A C 1
ATOM 3836 O O . SER A 1 516 ? 18.300 -15.538 -61.105 1.00 60.34 516 SER A O 1
ATOM 3838 N N . ILE A 1 517 ? 17.757 -14.238 -59.345 1.00 62.94 517 ILE A N 1
ATOM 3839 C CA . ILE A 1 517 ? 17.065 -15.288 -58.593 1.00 62.94 517 ILE A CA 1
ATOM 3840 C C . ILE A 1 517 ? 15.641 -15.313 -59.134 1.00 62.94 517 ILE A C 1
ATOM 3842 O O . ILE A 1 517 ? 14.952 -14.300 -59.059 1.00 62.94 517 ILE A O 1
ATOM 3846 N N . SER A 1 518 ? 15.221 -16.423 -59.736 1.00 61.88 518 SER A N 1
ATOM 3847 C CA . SER A 1 518 ? 13.856 -16.556 -60.249 1.00 61.88 518 SER A CA 1
ATOM 3848 C C . SER A 1 518 ? 12.866 -16.923 -59.153 1.00 61.88 518 SER A C 1
ATOM 3850 O O . SER A 1 518 ? 11.712 -16.523 -59.257 1.00 61.88 518 SER A O 1
ATOM 3852 N N . ALA A 1 519 ? 13.305 -17.643 -58.115 1.00 64.25 519 ALA A N 1
ATOM 3853 C CA . ALA A 1 519 ? 12.511 -17.868 -56.913 1.00 64.25 519 ALA A CA 1
ATOM 3854 C C . ALA A 1 519 ? 13.387 -18.134 -55.682 1.00 64.25 519 ALA A C 1
ATOM 3856 O O . ALA A 1 519 ? 14.486 -18.682 -55.780 1.00 64.25 519 ALA A O 1
ATOM 3857 N N . ALA A 1 520 ? 12.859 -17.758 -54.522 1.00 63.75 520 ALA A N 1
ATOM 3858 C CA . ALA A 1 520 ? 13.316 -18.218 -53.222 1.00 63.75 520 ALA A CA 1
ATOM 3859 C C . ALA A 1 520 ? 12.208 -19.080 -52.608 1.00 63.75 520 ALA A C 1
ATOM 3861 O O . ALA A 1 520 ? 11.052 -18.666 -52.598 1.00 63.75 520 ALA A O 1
ATOM 3862 N N . VAL A 1 521 ? 12.551 -20.260 -52.100 1.00 68.75 521 VAL A N 1
ATOM 3863 C CA . VAL A 1 521 ? 11.620 -21.142 -51.383 1.00 68.75 521 VAL A CA 1
ATOM 3864 C C . VAL A 1 521 ? 12.141 -21.306 -49.968 1.00 68.75 521 VAL A C 1
ATOM 3866 O O . VAL A 1 521 ? 13.297 -21.678 -49.793 1.00 68.75 521 VAL A O 1
ATOM 3869 N N . ALA A 1 522 ? 11.314 -21.018 -48.964 1.00 67.44 522 ALA A N 1
ATOM 3870 C CA . ALA A 1 522 ? 11.617 -21.340 -47.575 1.00 67.44 522 ALA A CA 1
ATOM 3871 C C . ALA A 1 522 ? 10.772 -22.546 -47.160 1.00 67.44 522 ALA A C 1
ATOM 3873 O O . ALA A 1 522 ? 9.542 -22.510 -47.235 1.00 67.44 522 ALA A O 1
ATOM 3874 N N . SER A 1 523 ? 11.421 -23.617 -46.715 1.00 69.69 523 SER A N 1
ATOM 3875 C CA . SER A 1 523 ? 10.746 -24.822 -46.240 1.00 69.69 523 SER A CA 1
ATOM 3876 C C . SER A 1 523 ? 11.092 -25.102 -44.786 1.00 69.69 523 SER A C 1
ATOM 3878 O O . SER A 1 523 ? 12.194 -24.816 -44.316 1.00 69.69 523 SER A O 1
ATOM 3880 N N . VAL A 1 524 ? 10.118 -25.636 -44.048 1.00 67.81 524 VAL A N 1
ATOM 3881 C CA . VAL A 1 524 ? 10.285 -26.035 -42.650 1.00 67.81 524 VAL A CA 1
ATOM 3882 C C . VAL A 1 524 ? 9.936 -27.510 -42.529 1.00 67.81 524 VAL A C 1
ATOM 3884 O O . VAL A 1 524 ? 8.813 -27.932 -42.821 1.00 67.81 524 VAL A O 1
ATOM 3887 N N . GLY A 1 525 ? 10.908 -28.314 -42.104 1.00 69.12 525 GLY A N 1
ATOM 3888 C CA . GLY A 1 525 ? 10.776 -29.768 -42.089 1.00 69.12 525 GLY A CA 1
ATOM 3889 C C . GLY A 1 525 ? 11.673 -30.465 -41.071 1.00 69.12 525 GLY A C 1
ATOM 3890 O O . GLY A 1 525 ? 12.429 -29.840 -40.332 1.00 69.12 525 GLY A O 1
ATOM 3891 N N . THR A 1 526 ? 11.547 -31.792 -41.008 1.00 62.12 526 THR A N 1
ATOM 3892 C CA . THR A 1 526 ? 12.113 -32.614 -39.925 1.00 62.12 526 THR A CA 1
ATOM 3893 C C . THR A 1 526 ? 13.095 -33.692 -40.406 1.00 62.12 526 THR A C 1
ATOM 3895 O O . THR A 1 526 ? 13.210 -34.724 -39.751 1.00 62.12 526 THR A O 1
ATOM 3898 N N . ASN A 1 527 ? 13.762 -33.541 -41.561 1.00 56.34 527 ASN A N 1
ATOM 3899 C CA . ASN A 1 527 ? 14.687 -34.579 -42.047 1.00 56.34 527 ASN A CA 1
ATOM 3900 C C . ASN A 1 527 ? 15.781 -34.052 -42.989 1.00 56.34 527 ASN A C 1
ATOM 3902 O O . ASN A 1 527 ? 15.461 -33.608 -44.092 1.00 56.34 527 ASN A O 1
ATOM 3906 N N . GLY A 1 528 ? 17.043 -34.242 -42.586 1.00 47.94 528 GLY A N 1
ATOM 3907 C CA . GLY A 1 528 ? 18.253 -33.951 -43.361 1.00 47.94 528 GLY A CA 1
ATOM 3908 C C . GLY A 1 528 ? 18.488 -34.931 -44.515 1.00 47.94 528 GLY A C 1
ATOM 3909 O O . GLY A 1 528 ? 19.300 -35.851 -44.410 1.00 47.94 528 GLY A O 1
ATOM 3910 N N . GLY A 1 529 ? 17.766 -34.732 -45.617 1.00 53.72 529 GLY A N 1
ATOM 3911 C CA . GLY A 1 529 ? 18.076 -35.295 -46.936 1.00 53.72 529 GLY A CA 1
ATOM 3912 C C . GLY A 1 529 ? 18.497 -34.192 -47.913 1.00 53.72 529 GLY A C 1
ATOM 3913 O O . GLY A 1 529 ? 18.202 -33.024 -47.677 1.00 53.72 529 GLY A O 1
ATOM 3914 N N . ALA A 1 530 ? 19.182 -34.552 -49.004 1.00 49.09 530 ALA A N 1
ATOM 3915 C CA . ALA A 1 530 ? 19.494 -33.609 -50.081 1.00 49.09 530 ALA A CA 1
ATOM 3916 C C . ALA A 1 530 ? 18.191 -33.082 -50.712 1.00 49.09 530 ALA A C 1
ATOM 3918 O O . ALA A 1 530 ? 17.288 -33.868 -50.998 1.00 49.09 530 ALA A O 1
ATOM 3919 N N . ALA A 1 531 ? 18.094 -31.772 -50.942 1.00 46.09 531 ALA A N 1
ATOM 3920 C CA . ALA A 1 531 ? 16.899 -31.124 -51.494 1.00 46.09 531 ALA A CA 1
ATOM 3921 C C . ALA A 1 531 ? 16.486 -31.643 -52.882 1.00 46.09 531 ALA A C 1
ATOM 3923 O O . ALA A 1 531 ? 15.345 -31.503 -53.298 1.00 46.09 531 ALA A O 1
ATOM 3924 N N . ASN A 1 532 ? 17.396 -32.296 -53.598 1.00 44.06 532 ASN A N 1
ATOM 3925 C CA . ASN A 1 532 ? 17.215 -32.713 -54.985 1.00 44.06 532 ASN A CA 1
ATOM 3926 C C . ASN A 1 532 ? 16.179 -33.847 -55.161 1.00 44.06 532 ASN A C 1
ATOM 3928 O O . ASN A 1 532 ? 15.775 -34.114 -56.290 1.00 44.06 532 ASN A O 1
ATOM 3932 N N . ASP A 1 533 ? 15.753 -34.499 -54.072 1.00 42.53 533 ASP A N 1
ATOM 3933 C CA . ASP A 1 533 ? 14.679 -35.507 -54.063 1.00 42.53 533 ASP A CA 1
ATOM 3934 C C . ASP A 1 533 ? 13.298 -34.904 -53.706 1.00 42.53 533 ASP A C 1
ATOM 3936 O O . ASP A 1 533 ? 12.341 -35.634 -53.435 1.00 42.53 533 ASP A O 1
ATOM 3940 N N . LEU A 1 534 ? 13.170 -33.570 -53.689 1.00 41.88 534 LEU A N 1
ATOM 3941 C CA . LEU A 1 534 ? 11.902 -32.867 -53.486 1.00 41.88 534 LEU A CA 1
ATOM 3942 C C . LEU A 1 534 ? 11.054 -32.934 -54.765 1.00 41.88 534 LEU A C 1
ATOM 3944 O O . LEU A 1 534 ? 11.104 -32.063 -55.631 1.00 41.88 534 LEU A O 1
ATOM 3948 N N . THR A 1 535 ? 10.240 -33.981 -54.900 1.00 39.94 535 THR A N 1
ATOM 3949 C CA . THR A 1 535 ? 9.047 -33.890 -55.749 1.00 39.94 535 THR A CA 1
ATOM 3950 C C . THR A 1 535 ? 8.108 -32.862 -55.134 1.00 39.94 535 THR A C 1
ATOM 3952 O O . THR A 1 535 ? 7.510 -33.141 -54.097 1.00 39.94 535 THR A O 1
ATOM 3955 N N . LEU A 1 536 ? 8.010 -31.704 -55.787 1.00 41.31 536 LEU A N 1
ATOM 3956 C CA . LEU A 1 536 ? 6.999 -30.672 -55.564 1.00 41.31 536 LEU A CA 1
ATOM 3957 C C . LEU A 1 536 ? 5.622 -31.347 -55.473 1.00 41.31 536 LEU A C 1
ATOM 3959 O O . LEU A 1 536 ? 5.136 -31.887 -56.471 1.00 41.31 536 LEU A O 1
ATOM 3963 N N . ASP A 1 537 ? 5.027 -31.389 -54.284 1.00 39.81 537 ASP A N 1
ATOM 3964 C CA . ASP A 1 537 ? 3.656 -31.865 -54.106 1.00 39.81 537 ASP A CA 1
ATOM 3965 C C . ASP A 1 537 ? 2.797 -30.692 -53.641 1.00 39.81 537 ASP A C 1
ATOM 3967 O O . ASP A 1 537 ? 2.729 -30.371 -52.457 1.00 39.81 537 ASP A O 1
ATOM 3971 N N . ASP A 1 538 ? 2.109 -30.069 -54.598 1.00 42.12 538 ASP A N 1
ATOM 3972 C CA . ASP A 1 538 ? 1.149 -28.981 -54.376 1.00 42.12 538 ASP A CA 1
ATOM 3973 C C . ASP A 1 538 ? -0.087 -29.437 -53.559 1.00 42.12 538 ASP A C 1
ATOM 3975 O O . ASP A 1 538 ? -1.012 -28.655 -53.309 1.00 42.12 538 ASP A O 1
ATOM 3979 N N . ASN A 1 539 ? -0.158 -30.706 -53.130 1.00 39.84 539 ASN A N 1
ATOM 3980 C CA . ASN A 1 539 ? -1.242 -31.207 -52.291 1.00 39.84 539 ASN A CA 1
ATOM 3981 C C . ASN A 1 539 ? -1.063 -30.817 -50.822 1.00 39.84 539 ASN A C 1
ATOM 3983 O O . ASN A 1 539 ? -0.658 -31.601 -49.963 1.00 39.84 539 ASN A O 1
ATOM 3987 N N . PHE A 1 540 ? -1.548 -29.613 -50.544 1.00 44.00 540 PHE A N 1
ATOM 3988 C CA . PHE A 1 540 ? -1.639 -28.901 -49.268 1.00 44.00 540 PHE A CA 1
ATOM 3989 C C . PHE A 1 540 ? -2.257 -29.670 -48.064 1.00 44.00 540 PHE A C 1
ATOM 3991 O O . PHE A 1 540 ? -2.357 -29.105 -46.980 1.00 44.00 540 PHE A O 1
ATOM 3998 N N . PHE A 1 541 ? -2.660 -30.949 -48.184 1.00 34.09 541 PHE A N 1
ATOM 3999 C CA . PHE A 1 541 ? -3.233 -31.744 -47.074 1.00 34.09 541 PHE A CA 1
ATOM 4000 C C . PHE A 1 541 ? -2.851 -33.246 -47.032 1.00 34.09 541 PHE A C 1
ATOM 4002 O O . PHE A 1 541 ? -3.470 -34.025 -46.303 1.00 34.09 541 PHE A O 1
ATOM 4009 N N . GLY A 1 542 ? -1.832 -33.692 -47.771 1.00 36.16 542 GLY A N 1
ATOM 4010 C CA . GLY A 1 542 ? -1.466 -35.113 -47.874 1.00 36.16 542 GLY A CA 1
ATOM 4011 C C . GLY A 1 542 ? -0.463 -35.641 -46.837 1.00 36.16 542 GLY A C 1
ATOM 4012 O O . GLY A 1 542 ? 0.617 -36.057 -47.216 1.00 36.16 542 GLY A O 1
ATOM 4013 N N . THR A 1 543 ? -0.792 -35.698 -45.540 1.00 39.75 543 THR A N 1
ATOM 4014 C CA . THR A 1 543 ? -0.109 -36.511 -44.482 1.00 39.75 543 THR A CA 1
ATOM 4015 C C . THR A 1 543 ? 1.436 -36.464 -44.322 1.00 39.75 543 THR A C 1
ATOM 4017 O O . THR A 1 543 ? 1.975 -37.210 -43.504 1.00 39.75 543 THR A O 1
ATOM 4020 N N . GLY A 1 544 ? 2.170 -35.600 -45.026 1.00 45.78 544 GLY A N 1
ATOM 4021 C CA . GLY A 1 544 ? 3.624 -35.432 -44.901 1.00 45.78 544 GLY A CA 1
ATOM 4022 C C . GLY A 1 544 ? 4.018 -34.328 -43.913 1.00 45.78 544 GLY A C 1
ATOM 4023 O O . GLY A 1 544 ? 3.397 -33.275 -43.869 1.00 45.78 544 GLY A O 1
ATOM 4024 N N . ALA A 1 545 ? 5.069 -34.558 -43.119 1.00 51.06 545 ALA A N 1
ATOM 4025 C CA . ALA A 1 545 ? 5.551 -33.686 -42.035 1.00 51.06 545 ALA A CA 1
ATOM 4026 C C . ALA A 1 545 ? 6.344 -32.437 -42.499 1.00 51.06 545 ALA A C 1
ATOM 4028 O O . ALA A 1 545 ? 7.318 -32.049 -41.848 1.00 51.06 545 ALA A O 1
ATOM 4029 N N . ARG A 1 546 ? 5.999 -31.845 -43.647 1.00 57.78 546 ARG A N 1
ATOM 4030 C CA . ARG A 1 546 ? 6.765 -30.753 -44.272 1.00 57.78 546 ARG A CA 1
ATOM 4031 C C . ARG A 1 546 ? 5.836 -29.647 -44.763 1.00 57.78 546 ARG A C 1
ATOM 4033 O O . ARG A 1 546 ? 4.776 -29.942 -45.303 1.00 57.78 546 ARG A O 1
ATOM 4040 N N . TYR A 1 547 ? 6.245 -28.399 -44.546 1.00 57.75 547 TYR A N 1
ATOM 4041 C CA . TYR A 1 547 ? 5.501 -27.200 -44.929 1.00 57.75 547 TYR A CA 1
ATOM 4042 C C . TYR A 1 547 ? 6.408 -26.330 -45.794 1.00 57.75 547 TYR A C 1
ATOM 4044 O O . TYR A 1 547 ? 7.524 -26.002 -45.384 1.00 57.75 547 TYR A O 1
ATOM 4052 N N . GLU A 1 548 ? 5.933 -25.972 -46.982 1.00 58.28 548 GLU A N 1
ATOM 4053 C CA . GLU A 1 548 ? 6.671 -25.171 -47.960 1.00 58.28 548 GLU A CA 1
ATOM 4054 C C . GLU A 1 548 ? 5.934 -23.854 -48.209 1.00 58.28 548 GLU A C 1
ATOM 4056 O O . GLU A 1 548 ? 4.714 -23.841 -48.384 1.00 58.28 548 GLU A O 1
ATOM 4061 N N . LEU A 1 549 ? 6.678 -22.746 -48.213 1.00 56.06 549 LEU A N 1
ATOM 4062 C CA . LEU A 1 549 ? 6.217 -21.470 -48.750 1.00 56.06 549 LEU A CA 1
ATOM 4063 C C . LEU A 1 549 ? 6.764 -21.307 -50.156 1.00 56.06 549 LEU A C 1
ATOM 4065 O O . LEU A 1 549 ? 7.974 -21.185 -50.357 1.00 56.06 549 LEU A O 1
ATOM 4069 N N . HIS A 1 550 ? 5.845 -21.320 -51.113 1.00 52.09 550 HIS A N 1
ATOM 4070 C CA . HIS A 1 550 ? 6.130 -21.064 -52.510 1.00 52.09 550 HIS A CA 1
ATOM 4071 C C . HIS A 1 550 ? 5.812 -19.613 -52.865 1.00 52.09 550 HIS A C 1
ATOM 4073 O O . HIS A 1 550 ? 4.751 -19.111 -52.510 1.00 52.09 550 HIS A O 1
ATOM 4079 N N . ASP A 1 551 ? 6.704 -19.057 -53.686 1.00 53.72 551 ASP A N 1
ATOM 4080 C CA . ASP A 1 551 ? 6.547 -17.865 -54.524 1.00 53.72 551 ASP A CA 1
ATOM 4081 C C . ASP A 1 551 ? 7.018 -16.525 -53.939 1.00 53.72 551 ASP A C 1
ATOM 4083 O O . ASP A 1 551 ? 6.281 -15.775 -53.317 1.00 53.72 551 ASP A O 1
ATOM 4087 N N . ALA A 1 552 ? 8.236 -16.151 -54.328 1.00 47.78 552 ALA A N 1
ATOM 4088 C CA . ALA A 1 552 ? 8.457 -14.794 -54.802 1.00 47.78 552 ALA A CA 1
ATOM 4089 C C . ALA A 1 552 ? 9.239 -14.858 -56.112 1.00 47.78 552 ALA A C 1
ATOM 4091 O O . ALA A 1 552 ? 10.453 -15.087 -56.122 1.00 47.78 552 ALA A O 1
ATOM 4092 N N . THR A 1 553 ? 8.558 -14.615 -57.232 1.00 50.78 553 THR A N 1
ATOM 4093 C CA . THR A 1 553 ? 9.217 -14.263 -58.496 1.00 50.78 553 THR A CA 1
ATOM 4094 C C . THR A 1 553 ? 9.867 -12.880 -58.356 1.00 50.78 553 THR A C 1
ATOM 4096 O O . THR A 1 553 ? 9.343 -11.847 -58.776 1.00 50.78 553 THR A O 1
ATOM 4099 N N . ALA A 1 554 ? 11.020 -12.831 -57.691 1.00 49.84 554 ALA A N 1
ATOM 4100 C CA . ALA A 1 554 ? 11.721 -11.597 -57.378 1.00 49.84 554 ALA A CA 1
ATOM 4101 C C . ALA A 1 554 ? 12.660 -11.201 -58.528 1.00 49.84 554 ALA A C 1
ATOM 4103 O O . ALA A 1 554 ? 13.837 -11.551 -58.538 1.00 49.84 554 ALA A O 1
ATOM 4104 N N . ASN A 1 555 ? 12.186 -10.383 -59.474 1.00 51.56 555 ASN A N 1
ATOM 4105 C CA . ASN A 1 555 ? 13.091 -9.636 -60.359 1.00 51.56 555 ASN A CA 1
ATOM 4106 C C . ASN A 1 555 ? 13.862 -8.599 -59.511 1.00 51.56 555 ASN A C 1
ATOM 4108 O O . ASN A 1 555 ? 13.404 -7.481 -59.276 1.00 51.56 555 ASN A O 1
ATOM 4112 N N . GLY A 1 556 ? 14.993 -9.050 -58.960 1.00 48.09 556 GLY A N 1
ATOM 4113 C CA . GLY A 1 556 ? 15.604 -8.547 -57.730 1.00 48.09 556 GLY A CA 1
ATOM 4114 C C . GLY A 1 556 ? 16.306 -7.195 -57.826 1.00 48.09 556 GLY A C 1
ATOM 4115 O O . GLY A 1 556 ? 17.385 -7.065 -58.407 1.00 48.09 556 GLY A O 1
ATOM 4116 N N . GLY A 1 557 ? 15.742 -6.212 -57.127 1.00 52.31 557 GLY A N 1
ATOM 4117 C CA . GLY A 1 557 ? 16.466 -5.044 -56.641 1.00 52.31 557 GLY A CA 1
ATOM 4118 C C . GLY A 1 557 ? 16.951 -5.263 -55.204 1.00 52.31 557 GLY A C 1
ATOM 4119 O O . GLY A 1 557 ? 16.461 -6.118 -54.469 1.00 52.31 557 GLY A O 1
ATOM 4120 N N . LYS A 1 558 ? 17.925 -4.464 -54.761 1.00 46.84 558 LYS A N 1
ATOM 4121 C CA . LYS A 1 558 ? 18.251 -4.365 -53.330 1.00 46.84 558 LYS A CA 1
ATOM 4122 C C . LYS A 1 558 ? 16.991 -3.944 -52.559 1.00 46.84 558 LYS A C 1
ATOM 4124 O O . LYS A 1 558 ? 16.352 -2.971 -52.946 1.00 46.84 558 LYS A O 1
ATOM 4129 N N . GLY A 1 559 ? 16.685 -4.633 -51.462 1.00 53.22 559 GLY A N 1
ATOM 4130 C CA . GLY A 1 559 ? 15.506 -4.369 -50.636 1.00 53.22 559 GLY A CA 1
ATOM 4131 C C . GLY A 1 559 ? 14.234 -5.091 -51.084 1.00 53.22 559 GLY A C 1
ATOM 4132 O O . GLY A 1 559 ? 13.208 -4.928 -50.433 1.00 53.22 559 GLY A O 1
ATOM 4133 N N . THR A 1 560 ? 14.282 -5.900 -52.149 1.00 67.06 560 THR A N 1
ATOM 4134 C CA . THR A 1 560 ? 13.159 -6.772 -52.509 1.00 67.06 560 THR A CA 1
ATOM 4135 C C . THR A 1 560 ? 12.936 -7.803 -51.398 1.00 67.06 560 THR A C 1
ATOM 4137 O O . THR A 1 560 ? 13.878 -8.489 -50.977 1.00 67.06 560 THR A O 1
ATOM 4140 N N . LEU A 1 561 ? 11.697 -7.868 -50.903 1.00 60.56 561 LEU A N 1
ATOM 4141 C CA . LEU A 1 561 ? 11.236 -8.926 -50.010 1.00 60.56 561 LEU A CA 1
ATOM 4142 C C . LEU A 1 561 ? 11.241 -10.242 -50.788 1.00 60.56 561 LEU A C 1
ATOM 4144 O O . LEU A 1 561 ? 10.727 -10.307 -51.901 1.00 60.56 561 LEU A O 1
ATOM 4148 N N . LEU A 1 562 ? 11.889 -11.251 -50.214 1.00 60.53 562 LEU A N 1
ATOM 4149 C CA . LEU A 1 562 ? 11.897 -12.614 -50.745 1.00 60.53 562 LEU A CA 1
ATOM 4150 C C . LEU A 1 562 ? 10.674 -13.401 -50.272 1.00 60.53 562 LEU A C 1
ATOM 4152 O O . LEU A 1 562 ? 10.295 -14.348 -50.937 1.00 60.53 562 LEU A O 1
ATOM 4156 N N . PHE A 1 563 ? 10.092 -12.991 -49.143 1.00 66.94 563 PHE A N 1
ATOM 4157 C CA . PHE A 1 563 ? 8.834 -13.475 -48.577 1.00 66.94 563 PHE A CA 1
ATOM 4158 C C . PHE A 1 563 ? 8.168 -12.276 -47.897 1.00 66.94 563 PHE A C 1
ATOM 4160 O O . PHE A 1 563 ? 8.874 -11.487 -47.249 1.00 66.94 563 PHE A O 1
ATOM 4167 N N . ASP A 1 564 ? 6.859 -12.098 -48.053 1.00 59.66 564 ASP A N 1
ATOM 4168 C CA . ASP A 1 564 ? 6.114 -11.030 -47.387 1.00 59.66 564 ASP A CA 1
ATOM 4169 C C . ASP A 1 564 ? 5.049 -11.556 -46.409 1.00 59.66 564 ASP A C 1
ATOM 4171 O O . ASP A 1 564 ? 4.858 -12.752 -46.223 1.00 59.66 564 ASP A O 1
ATOM 4175 N N . ALA A 1 565 ? 4.349 -10.642 -45.731 1.00 54.47 565 ALA A N 1
ATOM 4176 C CA . ALA A 1 565 ? 3.333 -11.006 -44.742 1.00 54.47 565 ALA A CA 1
ATOM 4177 C C . ALA A 1 565 ? 2.062 -11.637 -45.349 1.00 54.47 565 ALA A C 1
ATOM 4179 O O . ALA A 1 565 ? 1.152 -11.995 -44.598 1.00 54.47 565 ALA A O 1
ATOM 4180 N N . THR A 1 566 ? 1.933 -11.715 -46.673 1.00 53.97 566 THR A N 1
ATOM 4181 C CA . THR A 1 566 ? 0.900 -12.494 -47.370 1.00 53.97 566 THR A CA 1
ATOM 4182 C C . THR A 1 566 ? 1.326 -13.949 -47.568 1.00 53.97 566 THR A C 1
ATOM 4184 O O . THR A 1 566 ? 0.461 -14.828 -47.536 1.00 53.97 566 THR A O 1
ATOM 4187 N N . ASP A 1 567 ? 2.633 -14.210 -47.573 1.00 58.66 567 ASP A N 1
ATOM 4188 C CA . ASP A 1 567 ? 3.255 -15.533 -47.563 1.00 58.66 567 ASP A CA 1
ATOM 4189 C C . ASP A 1 567 ? 3.305 -16.066 -46.121 1.00 58.66 567 ASP A C 1
ATOM 4191 O O . ASP A 1 567 ? 4.330 -16.083 -45.439 1.00 58.66 567 ASP A O 1
ATOM 4195 N N . LYS A 1 568 ? 2.143 -16.453 -45.586 1.00 53.88 568 LYS A N 1
ATOM 4196 C CA . LYS A 1 568 ? 2.035 -16.886 -44.186 1.00 53.88 568 LYS A CA 1
ATOM 4197 C C . LYS A 1 568 ? 2.260 -18.385 -44.038 1.00 53.88 568 LYS A C 1
ATOM 4199 O O . LYS A 1 568 ? 1.539 -19.190 -44.628 1.00 53.88 568 LYS A O 1
ATOM 4204 N N . PHE A 1 569 ? 3.137 -18.766 -43.108 1.00 53.19 569 PHE A N 1
ATOM 4205 C CA . PHE A 1 569 ? 2.976 -20.046 -42.416 1.00 53.19 569 PHE A CA 1
ATOM 4206 C C . PHE A 1 569 ? 1.580 -20.098 -41.787 1.00 53.19 569 PHE A C 1
ATOM 4208 O O . PHE A 1 569 ? 1.046 -19.073 -41.351 1.00 53.19 569 PHE A O 1
ATOM 4215 N N . ALA A 1 570 ? 0.986 -21.291 -41.686 1.00 53.97 570 ALA A N 1
ATOM 4216 C CA . ALA A 1 570 ? -0.162 -21.465 -40.804 1.00 53.97 570 ALA A CA 1
ATOM 4217 C C . ALA A 1 570 ? 0.228 -20.906 -39.420 1.00 53.97 570 ALA A C 1
ATOM 4219 O O . ALA A 1 570 ? 1.267 -21.314 -38.890 1.00 53.97 570 ALA A O 1
ATOM 4220 N N . PRO A 1 571 ? -0.525 -19.934 -38.869 1.00 48.88 571 PRO A N 1
ATOM 4221 C CA . PRO A 1 571 ? -0.128 -19.253 -37.649 1.00 48.88 571 PRO A CA 1
ATOM 4222 C C . PRO A 1 571 ? 0.026 -20.311 -36.560 1.00 48.88 571 PRO A C 1
ATOM 4224 O O . PRO A 1 571 ? -0.940 -20.998 -36.228 1.00 48.88 571 PRO A O 1
ATOM 4227 N N . HIS A 1 572 ? 1.251 -20.434 -36.043 1.00 54.72 572 HIS A N 1
ATOM 4228 C CA . HIS A 1 572 ? 1.680 -21.391 -35.019 1.00 54.72 572 HIS A CA 1
ATOM 4229 C C . HIS A 1 572 ? 1.987 -22.803 -35.539 1.00 54.72 572 HIS A C 1
ATOM 4231 O O . HIS A 1 572 ? 1.212 -23.746 -35.373 1.00 54.72 572 HIS A O 1
ATOM 4237 N N . PHE A 1 573 ? 3.192 -22.973 -36.089 1.00 59.47 573 PHE A N 1
ATOM 4238 C CA . PHE A 1 573 ? 3.733 -24.300 -36.363 1.00 59.47 573 PHE A CA 1
ATOM 4239 C C . PHE A 1 573 ? 4.474 -24.846 -35.134 1.00 59.47 573 PHE A C 1
ATOM 4241 O O . PHE A 1 573 ? 5.483 -24.285 -34.705 1.00 59.47 573 PHE A O 1
ATOM 4248 N N . ILE A 1 574 ? 3.958 -25.934 -34.553 1.00 59.31 574 ILE A N 1
ATOM 4249 C CA . ILE A 1 574 ? 4.596 -26.682 -33.462 1.00 59.31 574 ILE A CA 1
ATOM 4250 C C . ILE A 1 574 ? 4.892 -28.080 -33.990 1.00 59.31 574 ILE A C 1
ATOM 4252 O O . ILE A 1 574 ? 3.972 -28.839 -34.292 1.00 59.31 574 ILE A O 1
ATOM 4256 N N . THR A 1 575 ? 6.170 -28.437 -34.084 1.00 59.09 575 THR A N 1
ATOM 4257 C CA . THR A 1 575 ? 6.570 -29.788 -34.496 1.00 59.09 575 THR A CA 1
ATOM 4258 C C . THR A 1 575 ? 7.036 -30.587 -33.291 1.00 59.09 575 THR A C 1
ATOM 4260 O O . THR A 1 575 ? 7.737 -30.077 -32.413 1.00 59.09 575 THR A O 1
ATOM 4263 N N . SER A 1 576 ? 6.668 -31.866 -33.265 1.00 55.16 576 SER A N 1
ATOM 4264 C CA . SER A 1 576 ? 7.140 -32.834 -32.275 1.00 55.16 576 SER A CA 1
ATOM 4265 C C . SER A 1 576 ? 8.500 -33.447 -32.638 1.00 55.16 576 SER A C 1
ATOM 4267 O O . SER A 1 576 ? 8.893 -34.447 -32.039 1.00 55.16 576 SER A O 1
ATOM 4269 N N . ALA A 1 577 ? 9.197 -32.921 -33.649 1.00 59.09 577 ALA A N 1
ATOM 4270 C CA . ALA A 1 577 ? 10.449 -33.493 -34.131 1.00 59.09 577 ALA A CA 1
ATOM 4271 C C . ALA A 1 577 ? 11.662 -33.017 -33.331 1.00 59.09 577 ALA A C 1
ATOM 4273 O O . ALA A 1 577 ? 11.667 -31.919 -32.777 1.00 59.09 577 ALA A O 1
ATOM 4274 N N . THR A 1 578 ? 12.710 -33.849 -33.312 1.00 55.66 578 THR A N 1
ATOM 4275 C CA . THR A 1 578 ? 13.961 -33.621 -32.567 1.00 55.66 578 THR A CA 1
ATOM 4276 C C . THR A 1 578 ? 14.727 -32.381 -33.023 1.00 55.66 578 THR A C 1
ATOM 4278 O O . THR A 1 578 ? 15.465 -31.790 -32.234 1.00 55.66 578 THR A O 1
ATOM 4281 N N . THR A 1 579 ? 14.546 -31.979 -34.281 1.00 59.78 579 THR A N 1
ATOM 4282 C CA . THR A 1 579 ? 15.167 -30.798 -34.881 1.00 59.78 579 THR A CA 1
ATOM 4283 C C . THR A 1 579 ? 14.243 -30.262 -35.968 1.00 59.78 579 THR A C 1
ATOM 4285 O O . THR A 1 579 ? 13.780 -31.031 -36.812 1.00 59.78 579 THR A O 1
ATOM 4288 N N . ILE A 1 580 ? 13.949 -28.965 -35.920 1.00 60.78 580 ILE A N 1
ATOM 4289 C CA . ILE A 1 580 ? 13.253 -28.257 -36.997 1.00 60.78 580 ILE A CA 1
ATOM 4290 C C . ILE A 1 580 ? 14.325 -27.636 -37.883 1.00 60.78 580 ILE A C 1
ATOM 4292 O O . ILE A 1 580 ? 15.141 -26.854 -37.393 1.00 60.78 580 ILE A O 1
ATOM 4296 N N . GLU A 1 581 ? 14.318 -27.992 -39.161 1.00 67.62 581 GLU A N 1
ATOM 4297 C CA . GLU A 1 581 ? 15.217 -27.438 -40.163 1.00 67.62 581 GLU A CA 1
ATOM 4298 C C . GLU A 1 581 ? 14.462 -26.410 -41.000 1.00 67.62 581 GLU A C 1
ATOM 4300 O O . GLU A 1 581 ? 13.392 -26.711 -41.533 1.00 67.62 581 GLU A O 1
ATOM 4305 N N . ILE A 1 582 ? 15.013 -25.200 -41.092 1.00 64.19 582 ILE A N 1
ATOM 4306 C CA . ILE A 1 582 ? 14.545 -24.183 -42.033 1.00 64.19 582 ILE A CA 1
ATOM 4307 C C . ILE A 1 582 ? 15.527 -24.187 -43.197 1.00 64.19 582 ILE A C 1
ATOM 4309 O O . ILE A 1 582 ? 16.702 -23.852 -43.007 1.00 64.19 582 ILE A O 1
ATOM 4313 N N . GLN A 1 583 ? 15.052 -24.583 -44.372 1.00 66.62 583 GLN A N 1
ATOM 4314 C CA . GLN A 1 583 ? 15.845 -24.598 -45.591 1.00 66.62 583 GLN A CA 1
ATOM 4315 C C . GLN A 1 583 ? 15.430 -23.453 -46.507 1.00 66.62 583 GLN A C 1
ATOM 4317 O O . GLN A 1 583 ? 14.254 -23.097 -46.571 1.00 66.62 583 GLN A O 1
ATOM 4322 N N . MET A 1 584 ? 16.403 -22.876 -47.208 1.00 65.44 584 MET A N 1
ATOM 4323 C CA . MET A 1 584 ? 16.148 -21.956 -48.311 1.00 65.44 584 MET A CA 1
ATOM 4324 C C . MET A 1 584 ? 16.678 -22.564 -49.600 1.00 65.44 584 MET A C 1
ATOM 4326 O O . MET A 1 584 ? 17.844 -22.954 -49.630 1.00 65.44 584 MET A O 1
ATOM 4330 N N . ASP A 1 585 ? 15.847 -22.607 -50.636 1.00 66.06 585 ASP A N 1
ATOM 4331 C CA . ASP A 1 585 ? 16.271 -22.903 -52.000 1.00 66.06 585 ASP A CA 1
ATOM 4332 C C . ASP A 1 585 ? 16.237 -21.625 -52.841 1.00 66.06 585 ASP A C 1
ATOM 4334 O O . ASP A 1 585 ? 15.219 -20.930 -52.900 1.00 66.06 585 ASP A O 1
ATOM 4338 N N . LEU A 1 586 ? 17.367 -21.298 -53.460 1.00 65.06 586 LEU A N 1
ATOM 4339 C CA . LEU A 1 586 ? 17.476 -20.223 -54.438 1.00 65.06 586 LEU A CA 1
ATOM 4340 C C . LEU A 1 586 ? 17.534 -20.853 -55.828 1.00 65.06 586 LEU A C 1
ATOM 4342 O O . LEU A 1 586 ? 18.525 -21.491 -56.177 1.00 65.06 586 LEU A O 1
ATOM 4346 N N . THR A 1 587 ? 16.489 -20.647 -56.629 1.00 63.00 587 THR A N 1
ATOM 4347 C CA . THR A 1 587 ? 16.412 -21.160 -58.005 1.00 63.00 587 THR A CA 1
ATOM 4348 C C . THR A 1 587 ? 16.522 -20.013 -59.011 1.00 63.00 587 THR A C 1
ATOM 4350 O O . THR A 1 587 ? 16.039 -18.902 -58.761 1.00 63.00 587 THR A O 1
ATOM 4353 N N . GLY A 1 588 ? 17.194 -20.248 -60.143 1.00 61.34 588 GLY A N 1
ATOM 4354 C CA . GLY A 1 588 ? 17.496 -19.229 -61.158 1.00 61.34 588 GLY A CA 1
ATOM 4355 C C . GLY A 1 588 ? 18.281 -19.764 -62.360 1.00 61.34 588 GLY A C 1
ATOM 4356 O O . GLY A 1 588 ? 18.675 -20.929 -62.393 1.00 61.34 588 GLY A O 1
ATOM 4357 N N . ASP A 1 589 ? 18.522 -18.910 -63.365 1.00 55.31 589 ASP A N 1
ATOM 4358 C CA . ASP A 1 589 ? 19.289 -19.245 -64.579 1.00 55.31 589 ASP A CA 1
ATOM 4359 C C . ASP A 1 589 ? 20.722 -19.677 -64.221 1.00 55.31 589 ASP A C 1
ATOM 4361 O O . ASP A 1 589 ? 21.578 -18.827 -63.994 1.00 55.31 589 ASP A O 1
ATOM 4365 N N . ASN A 1 590 ? 20.950 -20.994 -64.141 1.00 56.16 590 ASN A N 1
ATOM 4366 C CA . ASN A 1 590 ? 22.194 -21.759 -63.931 1.00 56.16 590 ASN A CA 1
ATOM 4367 C C . ASN A 1 590 ? 23.284 -21.210 -62.982 1.00 56.16 590 ASN A C 1
ATOM 4369 O O . ASN A 1 590 ? 24.367 -21.773 -62.957 1.00 56.16 590 ASN A O 1
ATOM 4373 N N . HIS A 1 591 ? 23.074 -20.124 -62.246 1.00 59.19 591 HIS A N 1
ATOM 4374 C CA . HIS A 1 591 ? 24.026 -19.445 -61.357 1.00 59.19 591 HIS A CA 1
ATOM 4375 C C . HIS A 1 591 ? 25.402 -19.098 -61.981 1.00 59.19 591 HIS A C 1
ATOM 4377 O O . HIS A 1 591 ? 26.240 -18.514 -61.300 1.00 59.19 591 HIS A O 1
ATOM 4383 N N . VAL A 1 592 ? 25.664 -19.377 -63.269 1.00 59.22 592 VAL A N 1
ATOM 4384 C CA . VAL A 1 592 ? 26.990 -19.209 -63.905 1.00 59.22 592 VAL A CA 1
ATOM 4385 C C . VAL A 1 592 ? 27.373 -17.738 -64.022 1.00 59.22 592 VAL A C 1
ATOM 4387 O O . VAL A 1 592 ? 28.557 -17.413 -64.054 1.00 59.22 592 VAL A O 1
ATOM 4390 N N . ASN A 1 593 ? 26.385 -16.845 -64.066 1.00 59.25 593 ASN A N 1
ATOM 4391 C CA . ASN A 1 593 ? 26.625 -15.421 -64.263 1.00 59.25 593 ASN A CA 1
ATOM 4392 C C . ASN A 1 593 ? 26.446 -14.584 -62.985 1.00 59.25 593 ASN A C 1
ATOM 4394 O O . ASN A 1 593 ? 26.815 -13.412 -62.986 1.00 59.25 593 ASN A O 1
ATOM 4398 N N . ALA A 1 594 ? 25.923 -15.147 -61.889 1.00 63.50 594 ALA A N 1
ATOM 4399 C CA . ALA A 1 594 ? 25.889 -14.439 -60.612 1.00 63.50 594 ALA A CA 1
ATOM 4400 C C . ALA A 1 594 ? 27.328 -14.279 -60.084 1.00 63.50 594 ALA A C 1
ATOM 4402 O O . ALA A 1 594 ? 28.122 -15.210 -60.129 1.00 63.50 594 ALA A O 1
ATOM 4403 N N . THR A 1 595 ? 27.699 -13.074 -59.648 1.00 61.91 595 THR A N 1
ATOM 4404 C CA . THR A 1 595 ? 29.075 -12.741 -59.214 1.00 61.91 595 THR A CA 1
ATOM 4405 C C . THR A 1 595 ? 29.130 -12.023 -57.867 1.00 61.91 595 THR A C 1
ATOM 4407 O O . THR A 1 595 ? 30.201 -11.894 -57.274 1.00 61.91 595 THR A O 1
ATOM 4410 N N . ALA A 1 596 ? 27.985 -11.547 -57.374 1.00 63.47 596 ALA A N 1
ATOM 4411 C CA . ALA A 1 596 ? 27.819 -10.946 -56.058 1.00 63.47 596 ALA A CA 1
ATOM 4412 C C . ALA A 1 596 ? 26.333 -10.917 -55.678 1.00 63.47 596 ALA A C 1
ATOM 4414 O O . ALA A 1 596 ? 25.474 -10.800 -56.551 1.00 63.47 596 ALA A O 1
ATOM 4415 N N . GLY A 1 597 ? 26.044 -10.966 -54.378 1.00 70.62 597 GLY A N 1
ATOM 4416 C CA . GLY A 1 597 ? 24.701 -10.869 -53.812 1.00 70.62 597 GLY A CA 1
ATOM 4417 C C . GLY A 1 597 ? 24.684 -11.327 -52.356 1.00 70.62 597 GLY A C 1
ATOM 4418 O O . GLY A 1 597 ? 25.603 -12.019 -51.912 1.00 70.62 597 GLY A O 1
ATOM 4419 N N . ARG A 1 598 ? 23.688 -10.865 -51.598 1.00 77.38 598 ARG A N 1
ATOM 4420 C CA . ARG A 1 598 ? 23.514 -11.162 -50.170 1.00 77.38 598 ARG A CA 1
ATOM 4421 C C . ARG A 1 598 ? 22.033 -11.147 -49.834 1.00 77.38 598 ARG A C 1
ATOM 4423 O O . ARG A 1 598 ? 21.334 -10.216 -50.245 1.00 77.38 598 ARG A O 1
ATOM 4430 N N . ALA A 1 599 ? 21.583 -12.103 -49.036 1.00 73.88 599 ALA A N 1
ATOM 4431 C CA . ALA A 1 599 ? 20.243 -12.149 -48.465 1.00 73.88 599 ALA A CA 1
ATOM 4432 C C . ALA A 1 599 ? 20.312 -12.261 -46.935 1.00 73.88 599 ALA A C 1
ATOM 4434 O O . ALA A 1 599 ? 21.250 -12.826 -46.374 1.00 73.88 599 ALA A O 1
ATOM 4435 N N . ARG A 1 600 ? 19.319 -11.696 -46.247 1.00 77.81 600 ARG A N 1
ATOM 4436 C CA . ARG A 1 600 ? 19.109 -11.865 -44.805 1.00 77.81 600 ARG A CA 1
ATOM 4437 C C . ARG A 1 600 ? 17.756 -12.484 -44.567 1.00 77.81 600 ARG A C 1
ATOM 4439 O O . ARG A 1 600 ? 16.766 -12.032 -45.140 1.00 77.81 600 ARG A O 1
ATOM 4446 N N . ILE A 1 601 ? 17.740 -13.472 -43.691 1.00 79.56 601 ILE A N 1
ATOM 4447 C CA . ILE A 1 601 ? 16.549 -14.220 -43.329 1.00 79.56 601 ILE A CA 1
ATOM 4448 C C . ILE A 1 601 ? 16.380 -14.083 -41.826 1.00 79.56 601 ILE A C 1
ATOM 4450 O O . ILE A 1 601 ? 17.327 -14.268 -41.058 1.00 79.56 601 ILE A O 1
ATOM 4454 N N . TYR A 1 602 ? 15.175 -13.717 -41.426 1.00 78.69 602 TYR A N 1
ATOM 4455 C CA . TYR A 1 602 ? 14.756 -13.505 -40.055 1.00 78.69 602 TYR A CA 1
ATOM 4456 C C . TYR A 1 602 ? 13.675 -14.527 -39.734 1.00 78.69 602 TYR A C 1
ATOM 4458 O O . TYR A 1 602 ? 12.774 -14.717 -40.542 1.00 78.69 602 TYR A O 1
ATOM 4466 N N . ALA A 1 603 ? 13.735 -15.155 -38.565 1.00 78.69 603 ALA A N 1
ATOM 4467 C CA . ALA A 1 603 ? 12.653 -15.994 -38.063 1.00 78.69 603 ALA A CA 1
ATOM 4468 C C . ALA A 1 603 ? 12.228 -15.503 -36.676 1.00 78.69 603 ALA A C 1
ATOM 4470 O O . ALA A 1 603 ? 13.073 -15.286 -35.807 1.00 78.69 603 ALA A O 1
ATOM 4471 N N . LEU A 1 604 ? 10.927 -15.307 -36.465 1.00 79.62 604 LEU A N 1
ATOM 4472 C CA . LEU A 1 604 ? 10.362 -15.002 -35.155 1.00 79.62 604 LEU A CA 1
ATOM 4473 C C . LEU A 1 604 ? 10.024 -16.319 -34.472 1.00 79.62 604 LEU A C 1
ATOM 4475 O O . LEU A 1 604 ? 9.140 -17.048 -34.923 1.00 79.62 604 LEU A O 1
ATOM 4479 N N . VAL A 1 605 ? 10.714 -16.625 -33.379 1.00 80.44 605 VAL A N 1
ATOM 4480 C CA . VAL A 1 605 ? 10.585 -17.906 -32.684 1.00 80.44 605 VAL A CA 1
ATOM 4481 C C . VAL A 1 605 ? 10.252 -17.713 -31.210 1.00 80.44 605 VAL A C 1
ATOM 4483 O O . VAL A 1 605 ? 10.619 -16.720 -30.587 1.00 80.44 605 VAL A O 1
ATOM 4486 N N . SER A 1 606 ? 9.554 -18.678 -30.622 1.00 80.19 606 SER A N 1
ATOM 4487 C CA . SER A 1 606 ? 9.434 -18.813 -29.169 1.00 80.19 606 SER A CA 1
ATOM 4488 C C . SER A 1 606 ? 9.464 -20.282 -28.781 1.00 80.19 606 SER A C 1
ATOM 4490 O O . SER A 1 606 ? 9.195 -21.152 -29.606 1.00 80.19 606 SER A O 1
ATOM 4492 N N . ARG A 1 607 ? 9.719 -20.589 -27.511 1.00 75.00 607 ARG A N 1
ATOM 4493 C CA . ARG A 1 607 ? 9.549 -21.950 -26.995 1.00 75.00 607 ARG A CA 1
ATOM 4494 C C . ARG A 1 607 ? 8.431 -21.938 -25.954 1.00 75.00 607 ARG A C 1
ATOM 4496 O O . ARG A 1 607 ? 8.622 -21.336 -24.899 1.00 75.00 607 ARG A O 1
ATOM 4503 N N . PRO A 1 608 ? 7.255 -22.541 -26.212 1.00 61.06 608 PRO A N 1
ATOM 4504 C CA . PRO A 1 608 ? 6.305 -22.799 -25.143 1.00 61.06 608 PRO A CA 1
ATOM 4505 C C . PRO A 1 608 ? 7.031 -23.663 -24.112 1.00 61.06 608 PRO A C 1
ATOM 4507 O O . PRO A 1 608 ? 7.668 -24.653 -24.487 1.00 61.06 608 PRO A O 1
ATOM 4510 N N . PHE A 1 609 ? 6.976 -23.292 -22.830 1.00 49.38 609 PHE A N 1
ATOM 4511 C CA . PHE A 1 609 ? 7.420 -24.201 -21.781 1.00 49.38 609 PHE A CA 1
ATOM 4512 C C . PHE A 1 609 ? 6.695 -25.522 -22.012 1.00 49.38 609 PHE A C 1
ATOM 4514 O O . PHE A 1 609 ? 5.464 -25.557 -22.091 1.00 49.38 609 PHE A O 1
ATOM 4521 N N . GLY A 1 610 ? 7.464 -26.599 -22.199 1.00 49.59 610 GLY A N 1
ATOM 4522 C CA . GLY A 1 610 ? 6.890 -27.928 -22.115 1.00 49.59 610 GLY A CA 1
ATOM 4523 C C . GLY A 1 610 ? 6.149 -27.954 -20.793 1.00 49.59 610 GLY A C 1
ATOM 4524 O O . GLY A 1 610 ? 6.761 -27.679 -19.764 1.00 49.59 610 GLY A O 1
ATOM 4525 N N . ASN A 1 611 ? 4.840 -28.178 -20.847 1.00 44.81 611 ASN A N 1
ATOM 4526 C CA . ASN A 1 611 ? 4.015 -28.382 -19.674 1.00 44.81 611 ASN A CA 1
ATOM 4527 C C . ASN A 1 611 ? 4.542 -29.648 -18.982 1.00 44.81 611 ASN A C 1
ATOM 4529 O O . ASN A 1 611 ? 4.049 -30.752 -19.210 1.00 44.81 611 ASN A O 1
ATOM 4533 N N . SER A 1 612 ? 5.627 -29.513 -18.217 1.00 40.47 612 SER A N 1
ATOM 4534 C CA . SER A 1 612 ? 5.912 -30.425 -17.136 1.00 40.47 612 SER A CA 1
ATOM 4535 C C . SER A 1 612 ? 4.788 -30.153 -16.152 1.00 40.47 612 SER A C 1
ATOM 4537 O O . SER A 1 612 ? 4.527 -29.026 -15.746 1.00 40.47 612 SER A O 1
ATOM 4539 N N . THR A 1 613 ? 4.037 -31.197 -15.862 1.00 42.09 613 THR A N 1
ATOM 4540 C CA . THR A 1 613 ? 2.795 -31.214 -15.093 1.00 42.09 613 THR A CA 1
ATOM 4541 C C . THR A 1 613 ? 2.969 -30.815 -13.614 1.00 42.09 613 THR A C 1
ATOM 4543 O O . THR A 1 613 ? 2.284 -31.362 -12.757 1.00 42.09 613 THR A O 1
ATOM 4546 N N . LEU A 1 614 ? 3.906 -29.920 -13.281 1.00 39.81 614 LEU A N 1
ATOM 4547 C CA . LEU A 1 614 ? 4.225 -29.491 -11.919 1.00 39.81 614 LEU A CA 1
ATOM 4548 C C . LEU A 1 614 ? 3.814 -28.048 -11.585 1.00 39.81 614 LEU A C 1
ATOM 4550 O O . LEU A 1 614 ? 3.792 -27.725 -10.405 1.00 39.81 614 LEU A O 1
ATOM 4554 N N . GLU A 1 615 ? 3.438 -27.212 -12.558 1.00 33.69 615 GLU A N 1
ATOM 4555 C CA . GLU A 1 615 ? 2.972 -25.829 -12.307 1.00 33.69 615 GLU A CA 1
ATOM 4556 C C . GLU A 1 615 ? 1.459 -25.645 -12.527 1.00 33.69 615 GLU A C 1
ATOM 4558 O O . GLU A 1 615 ? 0.978 -24.570 -12.875 1.00 33.69 615 GLU A O 1
ATOM 4563 N N . ALA A 1 616 ? 0.686 -26.709 -12.299 1.00 32.94 616 ALA A N 1
ATOM 4564 C CA . ALA A 1 616 ? -0.752 -26.621 -12.065 1.00 32.94 616 ALA A CA 1
ATOM 4565 C C . ALA A 1 616 ? -1.051 -27.058 -10.622 1.00 32.94 616 ALA A C 1
ATOM 4567 O O . ALA A 1 616 ? -1.522 -28.171 -10.394 1.00 32.94 616 ALA A O 1
ATOM 4568 N N . ASN A 1 617 ? -0.701 -26.193 -9.665 1.00 30.20 617 ASN A N 1
ATOM 4569 C CA . ASN A 1 617 ? -1.272 -26.110 -8.315 1.00 30.20 617 ASN A CA 1
ATOM 4570 C C . ASN A 1 617 ? -1.057 -24.710 -7.746 1.00 30.20 617 ASN A C 1
ATOM 4572 O O . ASN A 1 617 ? 0.123 -24.321 -7.601 1.00 30.20 617 ASN A O 1
#

InterPro domains:
  IP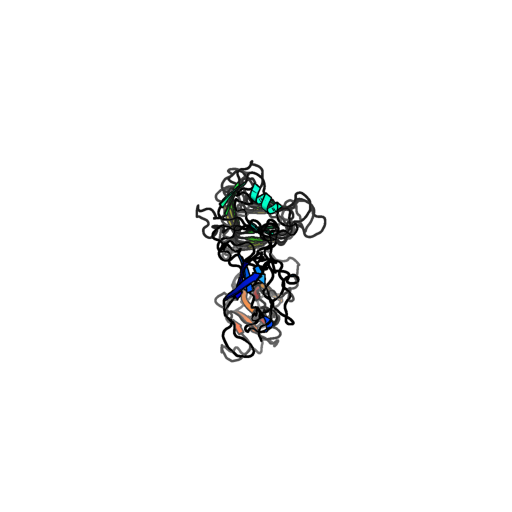R011050 Pectin lyase fold/virulence factor [SSF51126] (168-419)
  IPR012334 Pectin lyase fold [G3DSA:2.160.20.10] (165-386)

pLDDT: mean 76.4, std 19.02, range [26.75, 98.5]

Organism: NCBI:txid412755